Protein AF-F0S3Y9-F1 (afdb_monomer_lite)

InterPro domains:
  IPR007383 Protein of unknown function DUF445 [PF04286] (10-388)

Organism: Desulfurobacterium thermolithotrophum (strain DSM 11699 / BSA) (NCBI:txid868864)

Radius of gyration: 53.65 Å; chains: 1; bounding box: 104×42×173 Å

pLDDT: mean 81.77, std 8.92, range [51.59, 96.06]

Secondary structure (DSSP, 8-state):
-HHHHHHHHHHHHHHHHHHHHHHHHHH--SS--EETTEEPTT-S-HHHHHHHHHHHHHHHHHHHHTS-HHHHHHHHTSHHHHHHHHHHHHHHHHHHHHHHHHHHHHHHHHTTTSBGGGTS-HHHHHHHHHHHHHHHHHHHTT-BGGGG--HHHHHHHHHHHHHHHHHHHHHHHHHHTSHHHHHHHHHHHHHHHHHHHTT-TT--HHHHHHHHHHHHHHHHHHHHHHHSSHHHHHHHHHHHHHHHHHHHHSBP---SHHHHHHHHHHHHHHHHHHHHHHTSBTTTSGGGTTTHHHHHHHHHHHHHHHHHHHHHHHHHHHHHHHHHHHHHHHHHH--HHHHHHHHHHHS-HHHHHHHHHHHHHHHHHHHHHHHHHHHHHHHHHHHHHHHHH-

Sequence (390 aa):
MIELFIPPVVGAAIGYFTNYLAIKMLFRPIKTYYFFGWKVPFTPGLIPSKREKLAEAIAKIVKENLLTEEVLRKRLNEEKIKEHLKQFVEKLLDEFVENGDTYIKEILENIENEKLEKFIDFTFLEERISDLINRLFEFLNGKKFEELLTPDLKKELEKFIDEKIDEITEEILKLTKKAEFKDIIYYGVRNNLLKFKLYFPLLTEKSVDSFSEKISDMIIKFIENSTSDPQLKVKVSKIVWEKTRELLNKKINLSGERGKKLKEIANETVLEIINSFREKKISEVSQLKEEIIPQIVALLKEVVQRKKNLISEIVTERLLQIIEIELPVIMESVDVETLVKNRVNSLPIEEVELIVLKLINEELRYITLLGGVLGFIIGSLQVLFLHLTS

Foldseek 3Di:
DVVLQVQLQVLLVCQLVVLVVLVVLQQDDLAWDDDPNHTDPSPHHNCSVCLLVVLLVVLVCCLVPPPDLVNVLVVCPPPVNLVVLLVVLLVVLVVCLVCVLVVVVVVCVVQQQPFCVVPDVLVVVLVVVLVVLVVVLVVQAQDFLLVVDDPVNVVVVVVVLLVVLVVVLVVLLVLLPDPVSLVVQLVVQLVVVVVVCVVVVPQDSVNSNVVSNVVSVVVSVCSNVCSVPPVVSVVSSVVSVVVVVVRRGDRDHLPDDNVVVVSVVVSVVVVVVSVVRRGDGSNVVCVCVVPVVVVVSVVVSVCCVVCVSVVSSVVSVVVSVVCSVCVVVVSVVDSSSVVSSVVSVPDDSVVVVVVVCVVCVVVSSVSSSVSSVVSSVVSSVVSVVVVVVD

Structure (mmCIF, N/CA/C/O backbone):
data_AF-F0S3Y9-F1
#
_entry.id   AF-F0S3Y9-F1
#
loop_
_atom_site.group_PDB
_atom_site.id
_atom_site.type_symbol
_atom_site.label_atom_id
_atom_site.label_alt_id
_atom_site.label_comp_id
_atom_site.label_asym_id
_atom_site.label_entity_id
_atom_site.label_seq_id
_atom_site.pdbx_PDB_ins_code
_atom_site.Cartn_x
_atom_site.Cartn_y
_atom_site.Cartn_z
_atom_site.occupancy
_atom_site.B_iso_or_equiv
_atom_site.auth_seq_id
_atom_site.auth_comp_id
_atom_site.auth_asym_id
_atom_site.auth_atom_id
_atom_site.pdbx_PDB_model_num
ATOM 1 N N . MET A 1 1 ? 40.442 14.624 -89.071 1.00 61.72 1 MET A N 1
ATOM 2 C CA . MET A 1 1 ? 39.336 15.137 -88.222 1.00 61.72 1 MET A CA 1
ATOM 3 C C . MET A 1 1 ? 38.885 14.133 -87.167 1.00 61.72 1 MET A C 1
ATOM 5 O O . MET A 1 1 ? 38.788 14.533 -86.019 1.00 61.72 1 MET A O 1
ATOM 9 N N . ILE A 1 2 ? 38.647 12.858 -87.503 1.00 68.62 2 ILE A N 1
ATOM 10 C CA . ILE A 1 2 ? 38.176 11.847 -86.530 1.00 68.62 2 ILE A CA 1
ATOM 11 C C . ILE A 1 2 ? 39.174 11.639 -85.374 1.00 68.62 2 ILE A C 1
ATOM 13 O O . ILE A 1 2 ? 38.763 11.571 -84.221 1.00 68.62 2 ILE A O 1
ATOM 17 N N . GLU A 1 3 ? 40.478 11.651 -85.656 1.00 74.56 3 GLU A N 1
ATOM 18 C CA . GLU A 1 3 ? 41.539 11.475 -84.648 1.00 74.56 3 GLU A CA 1
ATOM 19 C C . GLU A 1 3 ? 41.551 12.551 -83.545 1.00 74.56 3 GLU A C 1
ATOM 21 O O . GLU A 1 3 ? 42.004 12.281 -82.438 1.00 74.56 3 GLU A O 1
ATOM 26 N N . LEU A 1 4 ? 40.984 13.737 -83.802 1.00 80.75 4 LEU A N 1
ATOM 27 C CA . LEU A 1 4 ? 40.931 14.846 -82.842 1.00 80.75 4 LEU A CA 1
ATOM 28 C C . LEU A 1 4 ? 39.865 14.635 -81.748 1.00 80.75 4 LEU A C 1
ATOM 30 O O . LEU A 1 4 ? 39.986 15.165 -80.649 1.00 80.75 4 LEU A O 1
ATOM 34 N N . PHE A 1 5 ? 38.819 13.856 -82.042 1.00 85.44 5 PHE A N 1
ATOM 35 C CA . PHE A 1 5 ? 37.686 13.631 -81.134 1.00 85.44 5 PHE A CA 1
ATOM 36 C C . PHE A 1 5 ? 37.803 12.340 -80.320 1.00 85.44 5 PHE A C 1
ATOM 38 O O . PHE A 1 5 ? 37.102 12.187 -79.319 1.00 85.44 5 PHE A O 1
ATOM 45 N N . ILE A 1 6 ? 38.690 11.422 -80.713 1.00 90.12 6 ILE A N 1
ATOM 46 C CA . ILE A 1 6 ? 38.868 10.142 -80.018 1.00 90.12 6 ILE A CA 1
ATOM 47 C C . ILE A 1 6 ? 39.317 10.356 -78.560 1.00 90.12 6 ILE A C 1
ATOM 49 O O . ILE A 1 6 ? 38.650 9.819 -77.673 1.00 90.12 6 ILE A O 1
ATOM 53 N N . PRO A 1 7 ? 40.364 11.151 -78.252 1.00 90.69 7 PRO A N 1
ATOM 54 C CA . PRO A 1 7 ? 40.845 11.259 -76.873 1.00 90.69 7 PRO A CA 1
ATOM 55 C C . PRO A 1 7 ? 39.845 11.904 -75.890 1.00 90.69 7 PRO A C 1
ATOM 57 O O . PRO A 1 7 ? 39.679 11.348 -74.805 1.00 90.69 7 PRO A O 1
ATOM 60 N N . PRO A 1 8 ? 39.108 12.987 -76.228 1.00 93.19 8 PRO A N 1
ATOM 61 C CA . PRO A 1 8 ? 38.039 13.521 -75.376 1.00 93.19 8 PRO A CA 1
ATOM 62 C C . PRO A 1 8 ? 36.916 12.520 -75.095 1.00 93.19 8 PRO A C 1
ATOM 64 O O . PRO A 1 8 ? 36.481 12.386 -73.954 1.00 93.19 8 PRO A O 1
ATOM 67 N N . VAL A 1 9 ? 36.443 11.792 -76.111 1.00 94.00 9 VAL A N 1
ATOM 68 C CA . VAL A 1 9 ? 35.332 10.838 -75.950 1.00 94.00 9 VAL A CA 1
ATOM 69 C C . VAL A 1 9 ? 35.762 9.629 -75.123 1.00 94.00 9 VAL A C 1
ATOM 71 O O . VAL A 1 9 ? 35.035 9.205 -74.225 1.00 94.00 9 VAL A O 1
ATOM 74 N N . VAL A 1 10 ? 36.959 9.099 -75.381 1.00 93.56 10 VAL A N 1
ATOM 75 C CA . VAL A 1 10 ? 37.533 8.001 -74.593 1.00 93.56 10 VAL A CA 1
ATOM 76 C C . VAL A 1 10 ? 37.788 8.453 -73.157 1.00 93.56 10 VAL A C 1
ATOM 78 O O . VAL A 1 10 ? 37.419 7.742 -72.225 1.00 93.56 10 VAL A O 1
ATOM 81 N N . GLY A 1 11 ? 38.330 9.658 -72.961 1.00 93.38 11 GLY A N 1
ATOM 82 C CA . GLY A 1 11 ? 38.503 10.260 -71.642 1.00 93.38 11 GLY A CA 1
ATOM 83 C C . GLY A 1 11 ? 37.178 10.385 -70.890 1.00 93.38 11 GLY A C 1
ATOM 84 O O . GLY A 1 11 ? 37.089 9.974 -69.734 1.00 93.38 11 GLY A O 1
ATOM 85 N N . ALA A 1 12 ? 36.123 10.863 -71.555 1.00 95.06 12 ALA A N 1
ATOM 86 C CA . ALA A 1 12 ? 34.785 10.965 -70.980 1.00 95.06 12 ALA A CA 1
ATOM 87 C C . ALA A 1 12 ? 34.199 9.601 -70.595 1.00 95.06 12 ALA A C 1
ATOM 89 O O . ALA A 1 12 ? 33.659 9.439 -69.501 1.00 95.06 12 ALA A O 1
ATOM 90 N N . ALA A 1 13 ? 34.337 8.600 -71.468 1.00 94.81 13 ALA A N 1
ATOM 91 C CA . ALA A 1 13 ? 33.864 7.245 -71.208 1.00 94.81 13 ALA A CA 1
ATOM 92 C C . ALA A 1 13 ? 34.603 6.603 -70.023 1.00 94.81 13 ALA A C 1
ATOM 94 O O . ALA A 1 13 ? 33.963 6.033 -69.138 1.00 94.81 13 ALA A O 1
ATOM 95 N N . ILE A 1 14 ? 35.932 6.743 -69.965 1.00 93.75 14 ILE A N 1
ATOM 96 C CA . ILE A 1 14 ? 36.754 6.247 -68.853 1.00 93.75 14 ILE A CA 1
ATOM 97 C C . ILE A 1 14 ? 36.383 6.969 -67.555 1.00 93.75 14 ILE A C 1
ATOM 99 O O . ILE A 1 14 ? 36.190 6.309 -66.535 1.00 93.75 14 ILE A O 1
ATOM 103 N N . GLY A 1 15 ? 36.242 8.297 -67.581 1.00 92.56 15 GLY A N 1
ATOM 104 C CA . GLY A 1 15 ? 35.878 9.094 -66.408 1.00 92.56 15 GLY A CA 1
ATOM 105 C C . GLY A 1 15 ? 34.500 8.730 -65.852 1.00 92.56 15 GLY A C 1
ATOM 106 O O . GLY A 1 15 ? 34.359 8.484 -64.653 1.00 92.56 15 GLY A O 1
ATOM 107 N N . TYR A 1 16 ? 33.501 8.598 -66.730 1.00 94.81 16 TYR A N 1
ATOM 108 C CA . TYR A 1 16 ? 32.156 8.154 -66.359 1.00 94.81 16 TYR A CA 1
ATOM 109 C C . TYR A 1 16 ? 32.177 6.734 -65.776 1.00 94.81 16 TYR A C 1
ATOM 111 O O . TYR A 1 16 ? 31.660 6.491 -64.685 1.00 94.81 16 TYR A O 1
ATOM 119 N N . PHE A 1 17 ? 32.816 5.788 -66.473 1.00 94.56 17 PHE A N 1
ATOM 120 C CA . PHE A 1 17 ? 32.854 4.385 -66.061 1.00 94.56 17 PHE A CA 1
ATOM 121 C C . PHE A 1 17 ? 33.604 4.181 -64.741 1.00 94.56 17 PHE A C 1
ATOM 123 O O . PHE A 1 17 ? 33.126 3.461 -63.864 1.00 94.56 17 PHE A O 1
ATOM 130 N N . THR A 1 18 ? 34.753 4.837 -64.574 1.00 91.81 18 THR A N 1
ATOM 131 C CA . THR A 1 18 ? 35.582 4.717 -63.365 1.00 91.81 18 THR A CA 1
ATOM 132 C C . THR A 1 18 ? 34.841 5.250 -62.149 1.00 91.81 18 THR A C 1
ATOM 134 O O . THR A 1 18 ? 34.831 4.601 -61.103 1.00 91.81 18 THR A O 1
ATOM 137 N N . ASN A 1 19 ? 34.151 6.386 -62.287 1.00 92.06 19 ASN A N 1
ATOM 138 C CA . ASN A 1 19 ? 33.387 6.945 -61.180 1.00 92.06 19 ASN A CA 1
ATOM 139 C C . ASN A 1 19 ? 32.144 6.104 -60.840 1.00 92.06 19 ASN A C 1
ATOM 141 O O . ASN A 1 19 ? 31.862 5.864 -59.666 1.00 92.06 19 ASN A O 1
ATOM 145 N N . TYR A 1 20 ? 31.441 5.582 -61.852 1.00 90.75 20 TYR A N 1
ATOM 146 C CA . TYR A 1 20 ? 30.340 4.634 -61.649 1.00 90.75 20 TYR A CA 1
ATOM 147 C C . TYR A 1 20 ? 30.806 3.382 -60.893 1.00 90.75 20 TYR A C 1
ATOM 149 O O . TYR A 1 20 ? 30.153 2.939 -59.943 1.00 90.75 20 TYR A O 1
ATOM 157 N N . LEU A 1 21 ? 31.956 2.825 -61.286 1.00 89.62 21 LEU A N 1
ATOM 158 C CA . LEU A 1 21 ? 32.534 1.656 -60.634 1.00 89.62 21 LEU A CA 1
ATOM 159 C C . LEU A 1 21 ? 32.927 1.967 -59.185 1.00 89.62 21 LEU A C 1
ATOM 161 O O . LEU A 1 21 ? 32.591 1.185 -58.301 1.00 89.62 21 LEU A O 1
ATOM 165 N N . ALA A 1 22 ? 33.555 3.118 -58.926 1.00 88.75 22 ALA A N 1
ATOM 166 C CA . ALA A 1 22 ? 33.930 3.548 -57.579 1.00 88.75 22 ALA A CA 1
ATOM 167 C C . ALA A 1 22 ? 32.714 3.654 -56.647 1.00 88.75 22 ALA A C 1
ATOM 169 O O . ALA A 1 22 ? 32.744 3.142 -55.528 1.00 88.75 22 ALA A O 1
ATOM 170 N N . ILE A 1 23 ? 31.613 4.237 -57.127 1.00 88.56 23 ILE A N 1
ATOM 171 C CA . ILE A 1 23 ? 30.355 4.311 -56.374 1.00 88.56 23 ILE A CA 1
ATOM 172 C C . ILE A 1 23 ? 29.806 2.909 -56.108 1.00 88.56 23 ILE A C 1
ATOM 174 O O . ILE A 1 23 ? 29.460 2.579 -54.974 1.00 88.56 23 ILE A O 1
ATOM 178 N N . LYS A 1 24 ? 29.775 2.047 -57.129 1.00 86.44 24 LYS A N 1
ATOM 179 C CA . LYS A 1 24 ? 29.327 0.657 -56.981 1.00 86.44 24 LYS A CA 1
ATOM 180 C C . LYS A 1 24 ? 30.185 -0.122 -55.976 1.00 86.44 24 LYS A C 1
ATOM 182 O O . LYS A 1 24 ? 29.647 -0.945 -55.236 1.00 86.44 24 LYS A O 1
ATOM 187 N N . MET A 1 25 ? 31.482 0.181 -55.905 1.00 88.88 25 MET A N 1
ATOM 188 C CA . MET A 1 25 ? 32.446 -0.408 -54.968 1.00 88.88 25 MET A CA 1
ATOM 189 C C . MET A 1 25 ? 32.240 0.017 -53.506 1.00 88.88 25 M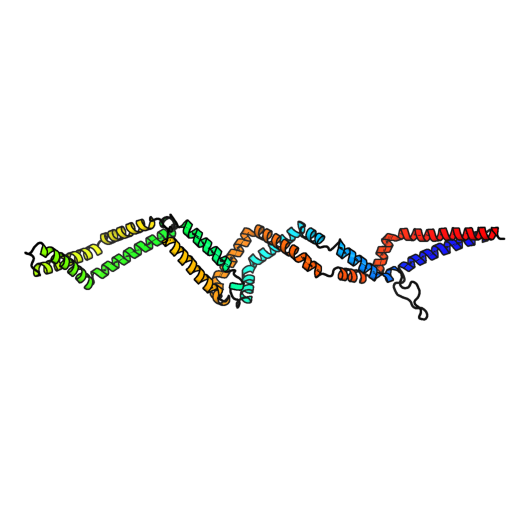ET A C 1
ATOM 191 O O . MET A 1 25 ? 32.710 -0.663 -52.593 1.00 88.88 25 MET A O 1
ATOM 195 N N . LEU A 1 26 ? 31.503 1.103 -53.242 1.00 87.62 26 LEU A N 1
ATOM 196 C CA . LEU A 1 26 ? 31.113 1.464 -51.873 1.00 87.62 26 LEU A CA 1
ATOM 197 C C . LEU A 1 26 ? 30.125 0.453 -51.279 1.00 87.62 26 LEU A C 1
ATOM 199 O O . LEU A 1 26 ? 30.187 0.172 -50.081 1.00 87.62 26 LEU A O 1
ATOM 203 N N . PHE A 1 27 ? 29.250 -0.109 -52.117 1.00 86.25 27 PHE A N 1
ATOM 204 C CA . PHE A 1 27 ? 28.158 -0.992 -51.700 1.00 86.25 27 PHE A CA 1
ATOM 205 C C . PHE A 1 27 ? 28.452 -2.472 -51.959 1.00 86.25 27 PHE A C 1
ATOM 207 O O . PHE A 1 27 ? 28.121 -3.325 -51.137 1.00 86.25 27 PHE A O 1
ATOM 214 N N . ARG A 1 28 ? 29.104 -2.797 -53.081 1.00 85.94 28 ARG A N 1
ATOM 215 C CA . ARG A 1 28 ? 29.390 -4.173 -53.511 1.00 85.94 28 ARG A CA 1
ATOM 216 C C . ARG A 1 28 ? 30.878 -4.355 -53.807 1.00 85.94 28 ARG A C 1
ATOM 218 O O . ARG A 1 28 ? 31.502 -3.432 -54.302 1.00 85.94 28 ARG A O 1
ATOM 225 N N . PRO A 1 29 ? 31.451 -5.550 -53.606 1.00 87.06 29 PRO A N 1
ATOM 226 C CA . PRO A 1 29 ? 30.792 -6.796 -53.226 1.00 87.06 29 PRO A CA 1
ATOM 227 C C . PRO A 1 29 ? 30.555 -6.943 -51.723 1.00 87.06 29 PRO A C 1
ATOM 229 O O . PRO A 1 29 ? 31.274 -6.383 -50.908 1.00 87.06 29 PRO A O 1
ATOM 232 N N . ILE A 1 30 ? 29.558 -7.747 -51.357 1.00 83.19 30 ILE A N 1
ATOM 233 C CA . ILE A 1 30 ? 29.167 -7.962 -49.956 1.00 83.19 30 ILE A CA 1
ATOM 234 C C . ILE A 1 30 ? 30.188 -8.832 -49.206 1.00 83.19 30 ILE A C 1
ATOM 236 O O . ILE A 1 30 ? 30.427 -8.632 -48.018 1.00 83.19 30 ILE A O 1
ATOM 240 N N . LYS A 1 31 ? 30.804 -9.797 -49.899 1.00 84.75 31 LYS A N 1
ATOM 241 C CA . LYS A 1 31 ? 31.783 -10.734 -49.334 1.00 84.75 31 LYS A CA 1
ATOM 242 C C . LYS A 1 31 ? 33.202 -10.366 -49.759 1.00 84.75 31 LYS A C 1
ATOM 244 O O . LYS A 1 31 ? 33.417 -9.806 -50.834 1.00 84.75 31 LYS A O 1
ATOM 249 N N . THR A 1 32 ? 34.167 -10.718 -48.916 1.00 86.56 32 THR A N 1
ATOM 250 C CA . THR A 1 32 ? 35.590 -10.673 -49.264 1.00 86.56 32 THR A CA 1
ATOM 251 C C . THR A 1 32 ? 35.889 -11.703 -50.347 1.00 86.56 32 THR A C 1
ATOM 253 O O . THR A 1 32 ? 35.512 -12.866 -50.200 1.00 86.56 32 THR A O 1
ATOM 256 N N . TYR A 1 33 ? 36.607 -11.299 -51.392 1.00 88.50 33 TYR A N 1
ATOM 257 C CA . TYR A 1 33 ? 37.128 -12.218 -52.399 1.00 88.50 33 TYR A CA 1
ATOM 258 C C . TYR A 1 33 ? 38.644 -12.354 -52.270 1.00 88.50 33 TYR A C 1
ATOM 260 O O . TYR A 1 33 ? 39.348 -11.400 -51.930 1.00 88.50 33 TYR A O 1
ATOM 268 N N . TYR A 1 34 ? 39.143 -13.552 -52.567 1.00 90.56 34 TYR A N 1
ATOM 269 C CA . TYR A 1 34 ? 40.566 -13.870 -52.591 1.00 90.56 34 TYR A CA 1
ATOM 270 C C . TYR A 1 34 ? 40.949 -14.334 -53.991 1.00 90.56 34 TYR A C 1
ATOM 272 O O . TYR A 1 34 ? 40.264 -15.170 -54.580 1.00 90.56 34 TYR A O 1
ATOM 280 N N . PHE A 1 35 ? 42.049 -13.803 -54.511 1.00 90.25 35 PHE A N 1
ATOM 281 C CA . PHE A 1 35 ? 42.632 -14.203 -55.782 1.00 90.25 35 PHE A CA 1
ATOM 282 C C . PHE A 1 35 ? 44.092 -14.586 -55.554 1.00 90.25 35 PHE A C 1
ATOM 284 O O . PHE A 1 35 ? 44.873 -13.780 -55.056 1.00 90.25 35 PHE A O 1
ATOM 291 N N . PHE A 1 36 ? 44.449 -15.834 -55.870 1.00 86.88 36 PHE A N 1
ATOM 292 C CA . PHE A 1 36 ? 45.805 -16.373 -55.689 1.00 86.88 36 PHE A CA 1
ATOM 293 C C . PHE A 1 36 ? 46.374 -16.185 -54.262 1.00 86.88 36 PHE A C 1
ATOM 295 O O . PHE A 1 36 ? 47.541 -15.865 -54.065 1.00 86.88 36 PHE A O 1
ATOM 302 N N . GLY A 1 37 ? 45.517 -16.336 -53.244 1.00 86.31 37 GLY A N 1
ATOM 303 C CA . GLY A 1 37 ? 45.864 -16.128 -51.831 1.00 86.31 37 GLY A CA 1
ATOM 304 C C . GLY A 1 37 ? 45.873 -14.663 -51.376 1.00 86.31 37 GLY A C 1
ATOM 305 O O . GLY A 1 37 ? 45.966 -14.403 -50.179 1.00 86.31 37 GLY A O 1
ATOM 306 N N . TRP A 1 38 ? 45.733 -13.696 -52.288 1.00 87.81 38 TRP A N 1
ATOM 307 C CA . TRP A 1 38 ? 45.696 -12.271 -51.959 1.00 87.81 38 TRP A CA 1
ATOM 308 C C . TRP A 1 38 ? 44.257 -11.771 -51.875 1.00 87.81 38 TRP A C 1
ATOM 310 O O . TRP A 1 38 ? 43.406 -12.109 -52.698 1.00 87.81 38 TRP A O 1
ATOM 320 N N . LYS A 1 39 ? 43.967 -10.950 -50.864 1.00 88.12 39 LYS A N 1
ATOM 321 C CA . LYS A 1 39 ? 42.660 -10.304 -50.725 1.00 88.12 39 LYS A CA 1
ATOM 322 C C . LYS A 1 39 ? 42.483 -9.283 -51.846 1.00 88.12 39 LYS A C 1
ATOM 324 O O . LYS A 1 39 ? 43.308 -8.383 -51.991 1.00 88.12 39 LYS A O 1
ATOM 329 N N . VAL A 1 40 ? 41.393 -9.396 -52.604 1.00 89.50 40 VAL A N 1
ATOM 330 C CA . VAL A 1 40 ? 41.078 -8.427 -53.660 1.00 89.50 40 VAL A CA 1
ATOM 331 C C . VAL A 1 40 ? 40.803 -7.067 -53.000 1.00 89.50 40 VAL A C 1
ATOM 333 O O . VAL A 1 40 ? 39.972 -7.001 -52.080 1.00 89.50 40 VAL A O 1
ATOM 336 N N . PRO A 1 41 ? 41.488 -5.983 -53.417 1.00 84.94 41 PRO A N 1
ATOM 337 C CA . PRO A 1 41 ? 41.291 -4.662 -52.831 1.00 84.94 41 PRO A CA 1
ATOM 338 C C . PRO A 1 41 ? 39.836 -4.221 -53.005 1.00 84.94 41 PRO A C 1
ATOM 340 O O . PRO A 1 41 ? 39.190 -4.557 -53.994 1.00 84.94 41 PRO A O 1
ATOM 343 N N . PHE A 1 42 ? 39.312 -3.486 -52.021 1.00 82.94 42 PHE A N 1
ATOM 344 C CA . PHE A 1 42 ? 37.913 -3.037 -51.992 1.00 82.94 42 PHE A CA 1
ATOM 345 C C . PHE A 1 42 ? 36.869 -4.176 -51.988 1.00 82.94 42 PHE A C 1
ATOM 347 O O . PHE A 1 42 ? 35.731 -3.984 -52.413 1.00 82.94 42 PHE A O 1
ATOM 354 N N . THR A 1 43 ? 37.239 -5.362 -51.484 1.00 90.00 43 THR A N 1
ATOM 355 C CA . THR A 1 43 ? 36.297 -6.449 -51.172 1.00 90.00 43 THR A CA 1
ATOM 356 C C . THR A 1 43 ? 36.388 -6.815 -49.677 1.00 90.00 43 THR A C 1
ATOM 358 O O . THR A 1 43 ? 37.475 -7.141 -49.193 1.00 90.00 43 THR A O 1
ATOM 361 N N . PRO A 1 44 ? 35.295 -6.740 -48.894 1.00 87.62 44 PRO A N 1
ATOM 362 C CA . PRO A 1 44 ? 33.973 -6.267 -49.288 1.00 87.62 44 PRO A CA 1
ATOM 363 C C . PRO A 1 44 ? 33.973 -4.747 -49.532 1.00 87.62 44 PRO A C 1
ATOM 365 O O . PRO A 1 44 ? 34.946 -4.062 -49.207 1.00 87.62 44 PRO A O 1
ATOM 368 N N . GLY A 1 45 ? 32.884 -4.233 -50.104 1.00 88.56 45 GLY A N 1
ATOM 369 C CA . GLY A 1 45 ? 32.692 -2.801 -50.320 1.00 88.56 45 GLY A CA 1
ATOM 370 C C . GLY A 1 45 ? 32.807 -1.988 -49.025 1.00 88.56 45 GLY A C 1
ATOM 371 O O . GLY A 1 45 ? 32.718 -2.522 -47.911 1.00 88.56 45 GLY A O 1
ATOM 372 N N . LEU A 1 46 ? 33.015 -0.676 -49.159 1.00 87.25 46 LEU A N 1
ATOM 373 C CA . LEU A 1 46 ? 33.344 0.197 -48.028 1.00 87.25 46 LEU A CA 1
ATOM 374 C C . LEU A 1 46 ? 32.271 0.183 -46.925 1.00 87.25 46 LEU A C 1
ATOM 376 O O . LEU A 1 46 ? 32.618 0.021 -45.754 1.00 87.25 46 LEU A O 1
ATOM 380 N N . ILE A 1 47 ? 30.990 0.297 -47.278 1.00 85.25 47 ILE A N 1
ATOM 381 C CA . ILE A 1 47 ? 29.878 0.344 -46.314 1.00 85.25 47 ILE A CA 1
ATOM 382 C C . ILE A 1 47 ? 29.718 -0.995 -45.572 1.00 85.25 47 ILE A C 1
ATOM 384 O O . ILE A 1 47 ? 29.767 -0.977 -44.338 1.00 85.25 47 ILE A O 1
ATOM 388 N N . PRO A 1 48 ? 29.637 -2.161 -46.253 1.00 84.62 48 PRO A N 1
ATOM 389 C CA . PRO A 1 48 ? 29.656 -3.464 -45.583 1.00 84.62 48 PRO A CA 1
ATOM 390 C C . PRO A 1 48 ? 30.832 -3.632 -44.609 1.00 84.62 48 PRO A C 1
ATOM 392 O O . PRO A 1 48 ? 30.656 -4.150 -43.508 1.00 84.62 48 PRO A O 1
ATOM 395 N N . SER A 1 49 ? 32.024 -3.143 -44.975 1.00 86.50 49 SER A N 1
ATOM 396 C CA . SER A 1 49 ? 33.233 -3.262 -44.146 1.00 86.50 49 SER A CA 1
ATOM 397 C C . SER A 1 49 ? 33.222 -2.403 -42.873 1.00 86.50 49 SER A C 1
ATOM 399 O O . SER A 1 49 ? 33.960 -2.693 -41.931 1.00 86.50 49 SER A O 1
ATOM 401 N N . LYS A 1 50 ? 32.419 -1.329 -42.835 1.00 87.69 50 LYS A N 1
ATOM 402 C CA . LYS A 1 50 ? 32.319 -0.386 -41.702 1.00 87.69 50 LYS A CA 1
ATOM 403 C C . LYS A 1 50 ? 31.030 -0.537 -40.900 1.00 87.69 50 LYS A C 1
ATOM 405 O O . LYS A 1 50 ? 30.785 0.251 -39.990 1.00 87.69 50 LYS A O 1
ATOM 410 N N . ARG A 1 51 ? 30.236 -1.561 -41.204 1.00 83.50 51 ARG A N 1
ATOM 411 C CA . ARG A 1 51 ? 28.934 -1.817 -40.593 1.00 83.50 51 ARG A CA 1
ATOM 412 C C . ARG A 1 51 ? 28.960 -1.816 -39.065 1.00 83.50 51 ARG A C 1
ATOM 414 O O . ARG A 1 51 ? 28.111 -1.181 -38.455 1.00 83.50 51 ARG A O 1
ATOM 421 N N . GLU A 1 52 ? 29.948 -2.464 -38.456 1.00 87.38 52 GLU A N 1
ATOM 422 C CA . GLU A 1 52 ? 30.040 -2.527 -36.994 1.00 87.38 52 GLU A CA 1
ATOM 423 C C . GLU A 1 52 ? 30.229 -1.140 -36.363 1.00 87.38 52 GLU A C 1
ATOM 425 O O . GLU A 1 52 ? 29.572 -0.819 -35.378 1.00 87.38 52 GLU A O 1
ATOM 430 N N . LYS A 1 53 ? 31.057 -0.286 -36.978 1.00 88.00 53 LYS A N 1
ATOM 431 C CA . LYS A 1 53 ? 31.277 1.089 -36.508 1.00 88.00 53 LYS A CA 1
ATOM 432 C C . LYS A 1 53 ? 30.028 1.954 -36.657 1.00 88.00 53 LYS A C 1
ATOM 434 O O . LYS A 1 53 ? 29.768 2.807 -35.817 1.00 88.00 53 LYS A O 1
ATOM 439 N N . LEU A 1 54 ? 29.257 1.740 -37.726 1.00 86.75 54 LEU A N 1
ATOM 440 C CA . LEU A 1 54 ? 27.966 2.405 -37.911 1.00 86.75 54 LEU A CA 1
ATOM 441 C C . LEU A 1 54 ? 26.961 1.951 -36.848 1.00 86.75 54 LEU A C 1
ATOM 443 O O . LEU A 1 54 ? 26.275 2.787 -36.271 1.00 86.75 54 LEU A O 1
ATOM 447 N N . ALA A 1 55 ? 26.907 0.649 -36.559 1.00 88.81 55 ALA A N 1
ATOM 448 C CA . ALA A 1 55 ? 26.046 0.097 -35.520 1.00 88.81 55 ALA A CA 1
ATOM 449 C C . ALA A 1 55 ? 26.374 0.677 -34.136 1.00 88.81 55 ALA A C 1
ATOM 451 O O . ALA A 1 55 ? 25.462 1.071 -33.418 1.00 88.81 55 ALA A O 1
ATOM 452 N N . GLU A 1 56 ? 27.660 0.788 -33.797 1.00 92.31 56 GLU A N 1
ATOM 453 C CA . GLU A 1 56 ? 28.141 1.404 -32.555 1.00 92.31 56 GLU A CA 1
ATOM 454 C C . GLU A 1 56 ? 27.775 2.894 -32.467 1.00 92.31 56 GLU A C 1
ATOM 456 O O . GLU A 1 56 ? 27.209 3.338 -31.471 1.00 92.31 56 GLU A O 1
ATOM 461 N N . ALA A 1 57 ? 28.007 3.662 -33.537 1.00 90.00 57 ALA A N 1
ATOM 462 C CA . ALA A 1 57 ? 27.657 5.082 -33.571 1.00 90.00 57 ALA A CA 1
ATOM 463 C C . ALA A 1 57 ? 26.143 5.318 -33.424 1.00 90.00 57 ALA A C 1
ATOM 465 O O . ALA A 1 57 ? 25.724 6.194 -32.670 1.00 90.00 57 ALA A O 1
ATOM 466 N N . ILE A 1 58 ? 25.315 4.522 -34.110 1.00 89.44 58 ILE A N 1
ATOM 467 C CA . ILE A 1 58 ? 23.851 4.603 -34.005 1.00 89.44 58 ILE A CA 1
ATOM 468 C C . ILE A 1 58 ? 23.399 4.221 -32.593 1.00 89.44 58 ILE A C 1
ATOM 470 O O . ILE A 1 58 ? 22.593 4.936 -32.002 1.00 89.44 58 ILE A O 1
ATOM 474 N N . ALA A 1 59 ? 23.927 3.128 -32.039 1.00 90.56 59 ALA A N 1
ATOM 475 C CA . ALA A 1 59 ? 23.596 2.669 -30.694 1.00 90.56 59 ALA A CA 1
ATOM 476 C C . ALA A 1 59 ? 23.885 3.736 -29.631 1.00 90.56 59 ALA A C 1
ATOM 478 O O . ALA A 1 59 ? 23.021 4.027 -28.801 1.00 90.56 59 ALA A O 1
ATOM 479 N N . LYS A 1 60 ? 25.053 4.380 -29.721 1.00 91.12 60 LYS A N 1
ATOM 480 C CA . LYS A 1 60 ? 25.436 5.477 -28.833 1.00 91.12 60 LYS A CA 1
ATOM 481 C C . LYS A 1 60 ? 24.476 6.664 -28.934 1.00 91.12 60 LYS A C 1
ATOM 483 O O . LYS A 1 60 ? 23.976 7.131 -27.916 1.00 91.12 60 LYS A O 1
ATOM 488 N N . ILE A 1 61 ? 24.146 7.102 -30.153 1.00 91.31 61 ILE A N 1
ATOM 489 C CA . ILE A 1 61 ? 23.206 8.215 -30.370 1.00 91.31 61 ILE A CA 1
ATOM 490 C C . ILE A 1 61 ? 21.820 7.893 -29.798 1.00 91.31 61 ILE A C 1
ATOM 492 O O . ILE A 1 61 ? 21.214 8.754 -29.161 1.00 91.31 61 ILE A O 1
ATOM 496 N N . VAL A 1 62 ? 21.317 6.672 -30.010 1.00 90.12 62 VAL A N 1
ATOM 497 C CA . VAL A 1 62 ? 20.003 6.237 -29.506 1.00 90.12 62 VAL A CA 1
ATOM 498 C C . VAL A 1 62 ? 19.976 6.242 -27.976 1.00 90.12 62 VAL A C 1
ATOM 500 O O . VAL A 1 62 ? 19.023 6.759 -27.392 1.00 90.12 62 VAL A O 1
ATOM 503 N N . LYS A 1 63 ? 21.022 5.721 -27.328 1.00 87.31 63 LYS A N 1
ATOM 504 C CA . LYS A 1 63 ? 21.152 5.716 -25.865 1.00 87.31 63 LYS A CA 1
ATOM 505 C C . LYS A 1 63 ? 21.241 7.129 -25.288 1.00 87.31 63 LYS A C 1
ATOM 507 O O . LYS A 1 63 ? 20.528 7.443 -24.346 1.00 87.31 63 LYS A O 1
ATOM 512 N N . GLU A 1 64 ? 22.076 7.987 -25.871 1.00 88.06 64 GLU A N 1
ATOM 513 C CA . GLU A 1 64 ? 22.330 9.332 -25.337 1.00 88.06 64 GLU A CA 1
ATOM 514 C C . GLU A 1 64 ? 21.197 10.331 -25.617 1.00 88.06 64 GLU A C 1
ATOM 516 O O . GLU A 1 64 ? 21.062 11.295 -24.872 1.00 88.06 64 GLU A O 1
ATOM 521 N N . ASN A 1 65 ? 20.386 10.132 -26.668 1.00 86.00 65 ASN A N 1
ATOM 522 C CA . ASN A 1 65 ? 19.422 11.152 -27.113 1.00 86.00 65 ASN A CA 1
ATOM 523 C C . ASN A 1 65 ? 17.960 10.690 -27.207 1.00 86.00 65 ASN A C 1
ATOM 525 O O . ASN A 1 65 ? 17.070 11.537 -27.194 1.00 86.00 65 ASN A O 1
ATOM 529 N N . LEU A 1 66 ? 17.678 9.388 -27.354 1.00 85.38 66 LEU A N 1
ATOM 530 C CA . LEU A 1 66 ? 16.305 8.895 -27.572 1.00 85.38 66 LEU A CA 1
ATOM 531 C C . LEU A 1 66 ? 15.752 8.112 -26.385 1.00 85.38 66 LEU A C 1
ATOM 533 O O . LEU A 1 66 ? 14.575 8.251 -26.060 1.00 85.38 66 LEU A O 1
ATOM 537 N N . LEU A 1 67 ? 16.583 7.290 -25.750 1.00 86.62 67 LEU A N 1
ATOM 538 C CA . LEU A 1 67 ? 16.216 6.489 -24.585 1.00 86.62 67 LEU A CA 1
ATOM 539 C C . LEU A 1 67 ? 16.910 7.038 -23.340 1.00 86.62 67 LEU A C 1
ATOM 541 O O . LEU A 1 67 ? 17.659 6.336 -22.674 1.00 86.62 67 LEU A O 1
ATOM 545 N N . THR A 1 68 ? 16.664 8.314 -23.048 1.00 88.31 68 THR A N 1
ATOM 546 C CA . THR A 1 68 ? 17.112 8.949 -21.807 1.00 88.31 68 THR A CA 1
ATOM 547 C C . THR A 1 68 ? 16.022 8.882 -20.745 1.00 88.31 68 THR A C 1
ATOM 549 O O . THR A 1 68 ? 14.827 8.799 -21.046 1.00 88.31 68 THR A O 1
ATOM 552 N N . GLU A 1 69 ? 16.439 8.962 -19.485 1.00 89.12 69 GLU A N 1
ATOM 553 C CA . GLU A 1 69 ? 15.535 9.030 -18.339 1.00 89.12 69 GLU A CA 1
ATOM 554 C C . GLU A 1 69 ? 14.517 10.171 -18.489 1.00 89.12 69 GLU A C 1
ATOM 556 O O . GLU A 1 69 ? 13.322 9.963 -18.304 1.00 89.12 69 GLU A O 1
ATOM 561 N N . GLU A 1 70 ? 14.962 11.357 -18.911 1.00 89.56 70 GLU A N 1
ATOM 562 C CA . GLU A 1 70 ? 14.104 12.531 -19.108 1.00 89.56 70 GLU A CA 1
ATOM 563 C C . GLU A 1 70 ? 12.998 12.287 -20.143 1.00 89.56 70 GLU A C 1
ATOM 565 O O . GLU A 1 70 ? 11.830 12.620 -19.910 1.00 89.56 70 GLU A O 1
ATOM 570 N N . VAL A 1 71 ? 13.347 11.676 -21.283 1.00 90.56 71 VAL A N 1
ATOM 571 C CA . VAL A 1 71 ? 12.381 11.358 -22.342 1.00 90.56 71 VAL A CA 1
ATOM 572 C C . VAL A 1 71 ? 11.347 10.359 -21.827 1.00 90.56 71 VAL A C 1
ATOM 574 O O . VAL A 1 71 ? 10.150 10.550 -22.052 1.00 90.56 71 VAL A O 1
ATOM 577 N N . LEU A 1 72 ? 11.777 9.329 -21.096 1.00 90.75 72 LEU A N 1
ATOM 578 C CA . LEU A 1 72 ? 10.879 8.319 -20.535 1.00 90.75 72 LEU A CA 1
ATOM 579 C C . LEU A 1 72 ? 9.990 8.876 -19.417 1.00 90.75 72 LEU A C 1
ATOM 581 O O . LEU A 1 72 ? 8.787 8.628 -19.444 1.00 90.75 72 LEU A O 1
ATOM 585 N N . ARG A 1 73 ? 10.521 9.699 -18.503 1.00 91.19 73 ARG A N 1
ATOM 586 C CA . ARG A 1 73 ? 9.725 10.408 -17.480 1.00 91.19 73 ARG A CA 1
ATOM 587 C C . ARG A 1 73 ? 8.631 11.259 -18.113 1.00 91.19 73 ARG A C 1
ATOM 589 O O . ARG A 1 73 ? 7.482 11.235 -17.671 1.00 91.19 73 ARG A O 1
ATOM 596 N N . LYS A 1 74 ? 8.970 11.989 -19.180 1.00 92.00 74 LYS A N 1
ATOM 597 C CA . LYS A 1 74 ? 7.998 12.800 -19.920 1.00 92.00 74 LYS A CA 1
ATOM 598 C C . LYS A 1 74 ? 6.913 11.932 -20.555 1.00 92.00 74 LYS A C 1
ATOM 600 O O . LYS A 1 74 ? 5.743 12.289 -20.468 1.00 92.00 74 LYS A O 1
ATOM 605 N N . ARG A 1 75 ? 7.288 10.797 -21.159 1.00 91.12 75 ARG A N 1
ATOM 606 C CA . ARG A 1 75 ? 6.336 9.838 -21.745 1.00 91.12 75 ARG A CA 1
ATOM 607 C C . ARG A 1 75 ? 5.409 9.229 -20.697 1.00 91.12 75 ARG A C 1
ATOM 609 O O . ARG A 1 75 ? 4.205 9.231 -20.914 1.00 91.12 75 ARG A O 1
ATOM 616 N N . LEU A 1 76 ? 5.942 8.767 -19.565 1.00 91.00 76 LEU A N 1
ATOM 617 C CA . LEU A 1 76 ? 5.163 8.199 -18.452 1.00 91.00 76 LEU A CA 1
ATOM 618 C C . LEU A 1 76 ? 4.109 9.172 -17.911 1.00 91.00 76 LEU A C 1
ATOM 620 O O . LEU A 1 76 ? 3.037 8.751 -17.484 1.00 91.00 76 LEU A O 1
ATOM 624 N N . ASN A 1 77 ? 4.392 10.473 -17.989 1.00 89.75 77 ASN A N 1
ATOM 625 C CA . ASN A 1 77 ? 3.478 11.525 -17.566 1.00 89.75 77 ASN A CA 1
ATOM 626 C C . ASN A 1 77 ? 2.438 11.951 -18.612 1.00 89.75 77 ASN A C 1
ATOM 628 O O . ASN A 1 77 ? 1.602 12.803 -18.301 1.00 89.75 77 ASN A O 1
ATOM 632 N N . GLU A 1 78 ? 2.454 11.384 -19.820 1.00 95.12 78 GLU A N 1
ATOM 633 C CA . GLU A 1 78 ? 1.428 11.657 -20.829 1.00 95.12 78 GLU A CA 1
ATOM 634 C C . GLU A 1 78 ? 0.053 11.178 -20.338 1.00 95.12 78 GLU A C 1
ATOM 636 O O . GLU A 1 78 ? -0.081 10.069 -19.817 1.00 95.12 78 GLU A O 1
ATOM 641 N N . GLU A 1 79 ? -0.988 11.993 -20.551 1.00 93.56 79 GLU A N 1
ATOM 642 C CA . GLU A 1 79 ? -2.365 11.705 -20.105 1.00 93.56 79 GLU A CA 1
ATOM 643 C C . GLU A 1 79 ? -2.836 10.316 -20.542 1.00 93.56 79 GLU A C 1
ATOM 645 O O . GLU A 1 79 ? -3.416 9.577 -19.753 1.00 93.56 79 GLU A O 1
ATOM 650 N N . LYS A 1 80 ? -2.477 9.911 -21.763 1.00 94.38 80 LYS A N 1
ATOM 651 C CA . LYS A 1 80 ? -2.796 8.590 -22.308 1.00 94.38 80 LYS A CA 1
ATOM 652 C C . LYS A 1 80 ? -2.221 7.435 -21.476 1.00 94.38 80 LYS A C 1
ATOM 654 O O . LYS A 1 80 ? -2.890 6.419 -21.306 1.00 94.38 80 LYS A O 1
ATOM 659 N N . ILE A 1 81 ? -0.987 7.558 -20.974 1.00 93.25 81 ILE A N 1
ATOM 660 C CA . ILE A 1 81 ? -0.379 6.521 -20.122 1.00 93.25 81 ILE A CA 1
ATOM 661 C C . ILE A 1 81 ? -1.069 6.501 -18.762 1.00 93.25 81 ILE A C 1
ATOM 663 O O . ILE A 1 81 ? -1.396 5.422 -18.271 1.00 93.25 81 ILE A O 1
ATOM 667 N N . LYS A 1 82 ? -1.360 7.677 -18.194 1.00 92.62 82 LYS A N 1
ATOM 668 C CA . LYS A 1 82 ? -2.105 7.788 -16.933 1.00 92.62 82 LYS A CA 1
ATOM 669 C C . LYS A 1 82 ? -3.492 7.154 -17.037 1.00 92.62 82 LYS A C 1
ATOM 671 O O . LYS A 1 82 ? -3.866 6.384 -16.160 1.00 92.62 82 LYS A O 1
ATOM 676 N N . GLU A 1 83 ? -4.221 7.400 -18.125 1.00 94.06 83 GLU A N 1
ATOM 677 C CA . GLU A 1 83 ? -5.520 6.769 -18.390 1.00 94.06 83 GLU A CA 1
ATOM 678 C C . GLU A 1 83 ? -5.413 5.252 -18.535 1.00 94.06 83 GLU A C 1
ATOM 680 O O . GLU A 1 83 ? -6.198 4.528 -17.929 1.00 94.06 83 GLU A O 1
ATOM 685 N N . HIS A 1 84 ? -4.438 4.749 -19.296 1.00 94.81 84 HIS A N 1
ATOM 686 C CA . HIS A 1 84 ? -4.243 3.305 -19.443 1.00 94.81 84 HIS A CA 1
ATOM 687 C C . HIS A 1 84 ? -3.869 2.633 -18.114 1.00 94.81 84 HIS A C 1
ATOM 689 O O . HIS A 1 84 ? -4.374 1.552 -17.813 1.00 94.81 84 HIS A O 1
ATOM 695 N N . LEU A 1 85 ? -3.011 3.263 -17.306 1.00 94.69 85 LEU A N 1
ATOM 696 C CA . LEU A 1 85 ? -2.677 2.773 -15.968 1.00 94.69 85 LEU A CA 1
ATOM 697 C C . LEU A 1 85 ? -3.895 2.797 -15.051 1.00 94.69 85 LEU A C 1
ATOM 699 O O . LEU A 1 85 ? -4.137 1.819 -14.351 1.00 94.69 85 LEU A O 1
ATOM 703 N N . LYS A 1 86 ? -4.705 3.855 -15.111 1.00 94.62 86 LYS A N 1
ATOM 704 C CA . LYS A 1 86 ? -5.961 3.931 -14.368 1.00 94.62 86 LYS A CA 1
ATOM 705 C C . LYS A 1 86 ? -6.921 2.815 -14.762 1.00 94.62 86 LYS A C 1
ATOM 707 O O . LYS A 1 86 ? -7.426 2.135 -13.880 1.00 94.62 86 LYS A O 1
ATOM 712 N N . GLN A 1 87 ? -7.119 2.565 -16.055 1.00 95.69 87 GLN A N 1
ATOM 713 C CA . GLN A 1 87 ? -7.952 1.457 -16.540 1.00 95.69 87 GLN A CA 1
ATOM 714 C C . GLN A 1 87 ? -7.418 0.095 -16.087 1.00 95.69 87 GLN A C 1
ATOM 716 O O . GLN A 1 87 ? -8.187 -0.785 -15.703 1.00 95.69 87 GLN A O 1
ATOM 721 N N . PHE A 1 88 ? -6.096 -0.083 -16.109 1.00 95.69 88 PHE A N 1
ATOM 722 C CA . PHE A 1 88 ? -5.458 -1.288 -15.592 1.00 95.69 88 PHE A CA 1
ATOM 723 C C . PHE A 1 88 ? -5.726 -1.464 -14.090 1.00 95.69 88 PHE A C 1
ATOM 725 O O . PHE A 1 88 ? -6.158 -2.535 -13.673 1.00 95.69 88 PHE A O 1
ATOM 732 N N . VAL A 1 89 ? -5.554 -0.408 -13.291 1.00 95.00 89 VAL A N 1
ATOM 733 C CA . VAL A 1 89 ? -5.859 -0.412 -11.853 1.00 95.00 89 VAL A CA 1
ATOM 734 C C . VAL A 1 89 ? -7.343 -0.675 -11.604 1.00 95.00 89 VAL A C 1
ATOM 736 O O . VAL A 1 89 ? -7.675 -1.496 -10.760 1.00 95.00 89 VAL A O 1
ATOM 739 N N . GLU A 1 90 ? -8.246 -0.032 -12.341 1.00 94.69 90 GLU A N 1
ATOM 740 C CA . GLU A 1 90 ? -9.690 -0.263 -12.234 1.00 94.69 90 GLU A CA 1
ATOM 741 C C . GLU A 1 90 ? -10.052 -1.725 -12.503 1.00 94.69 90 GLU A C 1
ATOM 743 O O . GLU A 1 90 ? -10.866 -2.281 -11.768 1.00 94.69 90 GLU A O 1
ATOM 748 N N . LYS A 1 91 ? -9.409 -2.356 -13.494 1.00 94.81 91 LYS A N 1
ATOM 749 C CA . LYS A 1 91 ? -9.582 -3.781 -13.786 1.00 94.81 91 LYS A CA 1
ATOM 750 C C . LYS A 1 91 ? -9.076 -4.666 -12.644 1.00 94.81 91 LYS A C 1
ATOM 752 O O . LYS A 1 91 ? -9.757 -5.620 -12.285 1.00 94.81 91 LYS A O 1
ATOM 757 N N . LEU A 1 92 ? -7.923 -4.344 -12.054 1.00 91.19 92 LEU A N 1
ATOM 758 C CA . LEU A 1 92 ? -7.414 -5.060 -10.878 1.00 91.19 92 LEU A CA 1
ATOM 759 C C . LEU A 1 92 ? -8.341 -4.905 -9.665 1.00 91.19 92 LEU A C 1
ATOM 761 O O . LEU A 1 92 ? -8.529 -5.851 -8.905 1.00 91.19 92 LEU A O 1
ATOM 765 N N . LEU A 1 93 ? -8.937 -3.724 -9.481 1.00 90.56 93 LEU A N 1
ATOM 766 C CA . LEU A 1 93 ? -9.919 -3.491 -8.422 1.00 90.56 93 LEU A CA 1
ATOM 767 C C . LEU A 1 93 ? -11.201 -4.298 -8.657 1.00 90.56 93 LEU A C 1
ATOM 769 O O . LEU A 1 93 ? -11.742 -4.837 -7.697 1.00 90.56 93 LEU A O 1
ATOM 773 N N . ASP A 1 94 ? -11.667 -4.417 -9.904 1.00 92.44 94 ASP A N 1
ATOM 774 C CA . ASP A 1 94 ? -12.810 -5.276 -10.246 1.00 92.44 94 ASP A CA 1
ATOM 775 C C . ASP A 1 94 ? -12.504 -6.750 -9.963 1.00 92.44 94 ASP A C 1
ATOM 777 O O . ASP A 1 94 ? -13.286 -7.434 -9.305 1.00 92.44 94 ASP A O 1
ATOM 781 N N . GLU A 1 95 ? -11.324 -7.217 -10.372 1.00 90.44 95 GLU A N 1
ATOM 782 C CA . GLU A 1 95 ? -10.863 -8.581 -10.109 1.00 90.44 95 GLU A CA 1
ATOM 783 C C . GLU A 1 95 ? -10.727 -8.858 -8.601 1.00 90.44 95 GLU A C 1
ATOM 785 O O . GLU A 1 95 ? -11.088 -9.937 -8.130 1.00 90.44 95 GLU A O 1
ATOM 790 N N . PHE A 1 96 ? -10.295 -7.870 -7.809 1.00 86.88 96 PHE A N 1
ATOM 791 C CA . PHE A 1 96 ? -10.297 -7.953 -6.347 1.00 86.88 96 PHE A CA 1
ATOM 792 C C . PHE A 1 96 ? -11.716 -7.989 -5.757 1.00 86.88 96 PHE A C 1
ATOM 794 O O . PHE A 1 96 ? -11.965 -8.705 -4.787 1.00 86.88 96 PHE A O 1
ATOM 801 N N . VAL A 1 97 ? -12.678 -7.255 -6.319 1.00 87.81 97 VAL A N 1
ATOM 802 C CA . VAL A 1 97 ? -14.076 -7.318 -5.858 1.00 87.81 97 VAL A CA 1
ATOM 803 C C . VAL A 1 97 ? -14.677 -8.701 -6.120 1.00 87.81 97 VAL A C 1
ATOM 805 O O . VAL A 1 97 ? -15.371 -9.240 -5.254 1.00 87.81 97 VAL A O 1
ATOM 808 N N . GLU A 1 98 ? -14.365 -9.311 -7.261 1.00 88.81 98 GLU A N 1
ATOM 809 C CA . GLU A 1 98 ? -14.835 -10.655 -7.609 1.00 88.81 98 GLU A CA 1
ATOM 810 C C . GLU A 1 98 ? -14.122 -11.737 -6.783 1.00 88.81 98 GLU A C 1
ATOM 812 O O . GLU A 1 98 ? -14.767 -12.495 -6.056 1.00 88.81 98 GLU A O 1
ATOM 817 N N . ASN A 1 99 ? -12.787 -11.752 -6.800 1.00 87.44 99 ASN A N 1
ATOM 818 C CA . ASN A 1 99 ? -11.968 -12.868 -6.312 1.00 87.44 99 ASN A CA 1
ATOM 819 C C . ASN A 1 99 ? -11.139 -12.550 -5.056 1.00 87.44 99 ASN A C 1
ATOM 821 O O . ASN A 1 99 ? -10.319 -13.367 -4.639 1.00 87.44 99 ASN A O 1
ATOM 825 N N . GLY A 1 100 ? -11.362 -11.396 -4.419 1.00 77.50 100 GLY A N 1
ATOM 826 C CA . GLY A 1 100 ? -10.608 -10.913 -3.252 1.00 77.50 100 GLY A CA 1
ATOM 827 C C . GLY A 1 100 ? -10.481 -11.920 -2.115 1.00 77.50 100 GLY A C 1
ATOM 828 O O . GLY A 1 100 ? -9.420 -12.018 -1.508 1.00 77.50 100 GLY A O 1
ATOM 829 N N . ASP A 1 101 ? -11.525 -12.717 -1.877 1.00 78.31 101 ASP A N 1
ATOM 830 C CA . ASP A 1 101 ? -11.521 -13.761 -0.847 1.00 78.31 101 ASP A CA 1
ATOM 831 C C . ASP A 1 101 ? -10.433 -14.810 -1.110 1.00 78.31 101 ASP A C 1
ATOM 833 O O . ASP A 1 101 ? -9.734 -15.226 -0.188 1.00 78.31 101 ASP A O 1
ATOM 837 N N . THR A 1 102 ? -10.249 -15.194 -2.375 1.00 79.19 102 THR A N 1
ATOM 838 C CA . THR A 1 102 ? -9.248 -16.180 -2.798 1.00 79.19 102 THR A CA 1
ATOM 839 C C . THR A 1 102 ? -7.841 -15.612 -2.666 1.00 79.19 102 THR A C 1
ATOM 841 O O . THR A 1 102 ? -6.990 -16.259 -2.067 1.00 79.19 102 THR A O 1
ATOM 844 N N . TYR A 1 103 ? -7.605 -14.376 -3.123 1.00 75.25 103 TYR A N 1
ATOM 845 C CA . TYR A 1 103 ? -6.292 -13.732 -2.985 1.00 75.25 103 TYR A CA 1
ATOM 846 C C . TYR A 1 103 ? -5.883 -13.566 -1.523 1.00 75.25 103 TYR A C 1
ATOM 848 O O . TYR A 1 103 ? -4.750 -13.862 -1.149 1.00 75.25 103 TYR A O 1
ATOM 856 N N . ILE A 1 104 ? -6.811 -13.112 -0.678 1.00 74.62 104 ILE A N 1
ATOM 857 C CA . ILE A 1 104 ? -6.562 -12.953 0.756 1.00 74.62 104 ILE A CA 1
ATOM 858 C C . ILE A 1 104 ? -6.277 -14.323 1.382 1.00 74.62 104 ILE A C 1
ATOM 860 O O . ILE A 1 104 ? -5.333 -14.451 2.160 1.00 74.62 104 ILE A O 1
ATOM 864 N N . LYS A 1 105 ? -7.036 -15.360 1.011 1.00 72.19 105 LYS A N 1
ATOM 865 C CA . LYS A 1 105 ? -6.821 -16.727 1.493 1.00 72.19 105 LYS A CA 1
ATOM 866 C C . LYS A 1 105 ? -5.454 -17.285 1.084 1.00 72.19 105 LYS A C 1
ATOM 868 O O . LYS A 1 105 ? -4.742 -17.777 1.952 1.00 72.19 105 LYS A O 1
ATOM 873 N N . GLU A 1 106 ? -5.049 -17.143 -0.176 1.00 72.00 106 GLU A N 1
ATOM 874 C CA . GLU A 1 106 ? -3.731 -17.579 -0.659 1.00 72.00 106 GLU A CA 1
ATOM 875 C C . GLU A 1 106 ? -2.588 -16.846 0.052 1.00 72.00 106 GLU A C 1
ATOM 877 O O . GLU A 1 106 ? -1.605 -17.463 0.464 1.00 72.00 106 GLU A O 1
ATOM 882 N N . ILE A 1 107 ? -2.715 -15.530 0.258 1.00 72.25 107 ILE A N 1
ATOM 883 C CA . ILE A 1 107 ? -1.731 -14.757 1.027 1.00 72.25 107 ILE A CA 1
ATOM 884 C C . ILE A 1 107 ? -1.626 -15.317 2.449 1.00 72.25 107 ILE A C 1
ATOM 886 O O . ILE A 1 107 ? -0.519 -15.551 2.924 1.00 72.25 107 ILE A O 1
ATOM 890 N N . LEU A 1 108 ? -2.760 -15.585 3.104 1.00 69.44 108 LEU A N 1
ATOM 891 C CA . LEU A 1 108 ? -2.833 -16.101 4.475 1.00 69.44 108 LEU A CA 1
ATOM 892 C C . LEU A 1 108 ? -2.333 -17.537 4.639 1.00 69.44 108 LEU A C 1
ATOM 894 O O . LEU A 1 108 ? -1.851 -17.880 5.719 1.00 69.44 108 LEU A O 1
ATOM 898 N N . GLU A 1 109 ? -2.483 -18.373 3.615 1.00 70.19 109 GLU A N 1
ATOM 899 C CA . GLU A 1 109 ? -1.911 -19.723 3.565 1.00 70.19 109 GLU A CA 1
ATOM 900 C C . GLU A 1 109 ? -0.384 -19.649 3.431 1.00 70.19 109 GLU A C 1
ATOM 902 O O . GLU A 1 109 ? 0.340 -20.351 4.136 1.00 70.19 109 GLU A O 1
ATOM 907 N N . ASN A 1 110 ? 0.125 -18.714 2.624 1.00 71.12 110 ASN A N 1
ATOM 908 C CA . ASN A 1 110 ? 1.563 -18.539 2.414 1.00 71.12 110 ASN A CA 1
ATOM 909 C C . ASN A 1 110 ? 2.306 -17.926 3.617 1.00 71.12 110 ASN A C 1
ATOM 911 O O . ASN A 1 110 ? 3.517 -18.107 3.743 1.00 71.12 110 ASN A O 1
ATOM 915 N N . ILE A 1 111 ? 1.607 -17.218 4.512 1.00 71.56 111 ILE A N 1
ATOM 916 C CA . ILE A 1 111 ? 2.202 -16.537 5.682 1.00 71.56 111 ILE A CA 1
ATOM 917 C C . ILE A 1 111 ? 1.792 -17.155 7.025 1.00 71.56 111 ILE A C 1
ATOM 919 O O . ILE A 1 111 ? 2.079 -16.602 8.082 1.00 71.56 111 ILE A O 1
ATOM 923 N N . GLU A 1 112 ? 1.131 -18.310 7.016 1.00 69.50 112 GLU A N 1
ATOM 924 C CA . GLU A 1 112 ? 0.478 -18.901 8.192 1.00 69.50 112 GLU A CA 1
ATOM 925 C C . GLU A 1 112 ? 1.408 -19.145 9.400 1.00 69.50 112 GLU A C 1
ATOM 927 O O . GLU A 1 112 ? 0.985 -19.086 10.560 1.00 69.50 112 GLU A O 1
ATOM 932 N N . ASN A 1 113 ? 2.693 -19.385 9.139 1.00 71.81 113 ASN A N 1
ATOM 933 C CA . ASN A 1 113 ? 3.703 -19.643 10.167 1.00 71.81 113 ASN A CA 1
ATOM 934 C C . ASN A 1 113 ? 4.452 -18.391 10.639 1.00 71.81 113 ASN A C 1
ATOM 936 O O . ASN A 1 113 ? 5.283 -18.485 11.546 1.00 71.81 113 ASN A O 1
ATOM 940 N N . GLU A 1 114 ? 4.180 -17.235 10.039 1.00 76.12 114 GLU A N 1
ATOM 941 C CA . GLU A 1 114 ? 4.849 -15.988 10.378 1.00 76.12 114 GLU A CA 1
ATOM 942 C C . GLU A 1 114 ? 4.183 -15.285 11.568 1.00 76.12 114 GLU A C 1
ATOM 944 O O . GLU A 1 114 ? 2.992 -15.457 11.850 1.00 76.12 114 GLU A O 1
ATOM 949 N N . LYS A 1 115 ? 4.978 -14.498 12.303 1.00 77.56 115 LYS A N 1
ATOM 950 C CA . LYS A 1 115 ? 4.482 -13.674 13.415 1.00 77.56 115 LYS A CA 1
ATOM 951 C C . LYS A 1 115 ? 3.702 -12.476 12.882 1.00 77.56 115 LYS A C 1
ATOM 953 O O . LYS A 1 115 ? 4.107 -11.874 11.886 1.00 77.56 115 LYS A O 1
ATOM 958 N N . LEU A 1 116 ? 2.648 -12.075 13.594 1.00 71.50 116 LEU A N 1
ATOM 959 C CA . LEU A 1 116 ? 1.846 -10.901 13.228 1.00 71.50 116 LEU A CA 1
ATOM 960 C C . LEU A 1 116 ? 2.669 -9.608 13.136 1.00 71.50 116 LEU A C 1
ATOM 962 O O . LEU A 1 116 ? 2.378 -8.764 12.293 1.00 71.50 116 LEU A O 1
ATOM 966 N N . GLU A 1 117 ? 3.721 -9.467 13.949 1.00 75.25 117 GLU A N 1
ATOM 967 C CA . GLU A 1 117 ? 4.575 -8.266 14.001 1.00 75.25 117 GLU A CA 1
ATOM 968 C C . GLU A 1 117 ? 5.309 -7.973 12.682 1.00 75.25 117 GLU A C 1
ATOM 970 O O . GLU A 1 117 ? 5.723 -6.844 12.446 1.00 75.25 117 GLU A O 1
ATOM 975 N N . LYS A 1 118 ? 5.422 -8.955 11.775 1.00 76.88 118 LYS A N 1
ATOM 976 C CA . LYS A 1 118 ? 5.973 -8.725 10.429 1.00 76.88 118 LYS A CA 1
ATOM 977 C C . LYS A 1 118 ? 5.011 -8.005 9.480 1.00 76.88 118 LYS A C 1
ATOM 979 O O . LYS A 1 118 ? 5.463 -7.460 8.478 1.00 76.88 118 LYS A O 1
ATOM 984 N N . PHE A 1 119 ? 3.709 -8.037 9.759 1.00 70.69 119 PHE A N 1
ATOM 985 C CA . PHE A 1 119 ? 2.668 -7.533 8.854 1.00 70.69 119 PHE A CA 1
ATOM 986 C C . PHE A 1 119 ? 1.856 -6.388 9.454 1.00 70.69 119 PHE A C 1
ATOM 988 O O . PHE A 1 119 ? 1.291 -5.587 8.713 1.00 70.69 119 PHE A O 1
ATOM 995 N N . ILE A 1 120 ? 1.780 -6.317 10.782 1.00 73.81 120 ILE A N 1
ATOM 996 C CA . ILE A 1 120 ? 1.074 -5.268 11.509 1.00 73.81 120 ILE A CA 1
ATOM 997 C C . ILE A 1 120 ? 2.114 -4.398 12.203 1.00 73.81 120 ILE A C 1
ATOM 999 O O . ILE A 1 120 ? 2.864 -4.875 13.053 1.00 73.81 120 ILE A O 1
ATOM 1003 N N . ASP A 1 121 ? 2.116 -3.108 11.876 1.00 80.25 121 ASP A N 1
ATOM 1004 C CA . ASP A 1 121 ? 2.827 -2.109 12.666 1.00 80.25 121 ASP A CA 1
ATOM 1005 C C . ASP A 1 121 ? 2.072 -1.893 13.985 1.00 80.25 121 ASP A C 1
ATOM 1007 O O . ASP A 1 121 ? 1.110 -1.121 14.078 1.00 80.25 121 ASP A O 1
ATOM 1011 N N . PHE A 1 122 ? 2.479 -2.646 15.004 1.00 78.75 122 PHE A N 1
ATOM 1012 C CA . PHE A 1 122 ? 1.879 -2.573 16.330 1.00 78.75 122 PHE A CA 1
ATOM 1013 C C . PHE A 1 122 ? 2.134 -1.233 17.018 1.00 78.75 122 PHE A C 1
ATOM 1015 O O . PHE A 1 122 ? 1.282 -0.799 17.785 1.00 78.75 122 PHE A O 1
ATOM 1022 N N . THR A 1 123 ? 3.224 -0.536 16.690 1.00 83.88 123 THR A N 1
ATOM 1023 C CA . THR A 1 123 ? 3.493 0.809 17.216 1.00 83.88 123 THR A CA 1
ATOM 1024 C C . THR A 1 123 ? 2.443 1.793 16.703 1.00 83.88 123 THR A C 1
ATOM 1026 O O . THR A 1 123 ? 1.821 2.510 17.485 1.00 83.88 123 THR A O 1
ATOM 1029 N N . PHE A 1 124 ? 2.159 1.765 15.397 1.00 78.75 124 PHE A N 1
ATOM 1030 C CA . PHE A 1 124 ? 1.082 2.572 14.820 1.00 78.75 124 PHE A CA 1
ATOM 1031 C C . PHE A 1 124 ? -0.288 2.211 15.417 1.00 78.75 124 PHE A C 1
ATOM 1033 O O . PHE A 1 124 ? -1.098 3.093 15.709 1.00 78.75 124 PHE A O 1
ATOM 1040 N N . LEU A 1 125 ? -0.568 0.920 15.629 1.00 75.44 125 LEU A N 1
ATOM 1041 C CA . LEU A 1 125 ? -1.824 0.472 16.237 1.00 75.44 125 LEU A CA 1
ATOM 1042 C C . LEU A 1 125 ? -1.987 0.986 17.679 1.00 75.44 125 LEU A C 1
ATOM 1044 O O . LEU A 1 125 ? -3.065 1.467 18.038 1.00 75.44 125 LEU A O 1
ATOM 1048 N N . GLU A 1 126 ? -0.923 0.920 18.481 1.00 82.44 126 GLU A N 1
ATOM 1049 C CA . GLU A 1 126 ? -0.872 1.422 19.859 1.00 82.44 126 GLU A CA 1
ATOM 1050 C C . GLU A 1 126 ? -1.178 2.922 19.923 1.00 82.44 126 GLU A C 1
ATOM 1052 O O . GLU A 1 126 ? -2.059 3.340 20.681 1.00 82.44 126 GLU A O 1
ATOM 1057 N N . GLU A 1 127 ? -0.530 3.728 19.076 1.00 84.00 127 GLU A N 1
ATOM 1058 C CA . GLU A 1 127 ? -0.782 5.172 18.989 1.00 84.00 127 GLU A CA 1
ATOM 1059 C C . GLU A 1 127 ? -2.246 5.467 18.642 1.00 84.00 127 GLU A C 1
ATOM 1061 O O . GLU A 1 127 ? -2.913 6.273 19.298 1.00 84.00 127 GLU A O 1
ATOM 1066 N N . ARG A 1 128 ? -2.795 4.761 17.646 1.00 77.56 128 ARG A N 1
ATOM 1067 C CA . ARG A 1 128 ? -4.173 4.977 17.183 1.00 77.56 128 ARG A CA 1
ATOM 1068 C C . ARG A 1 128 ? -5.218 4.578 18.217 1.00 77.56 128 ARG A C 1
ATOM 1070 O O . ARG A 1 128 ? -6.248 5.255 18.311 1.00 77.56 128 ARG A O 1
ATOM 1077 N N . ILE A 1 129 ? -4.984 3.510 18.979 1.00 72.56 129 ILE A N 1
ATOM 1078 C CA . ILE A 1 129 ? -5.893 3.102 20.056 1.00 72.56 129 ILE A CA 1
ATOM 1079 C C . ILE A 1 129 ? -5.771 4.052 21.248 1.00 72.56 129 ILE A C 1
ATOM 1081 O O . ILE A 1 129 ? -6.801 4.462 21.782 1.00 72.56 129 ILE A O 1
ATOM 1085 N N . SER A 1 130 ? -4.561 4.481 21.612 1.00 83.31 130 SER A N 1
ATOM 1086 C CA . SER A 1 130 ? -4.353 5.501 22.651 1.00 83.31 130 SER A CA 1
ATOM 1087 C C . SER A 1 130 ? -5.107 6.794 22.320 1.00 83.31 130 SER A C 1
ATOM 1089 O O . SER A 1 130 ? -5.848 7.338 23.142 1.00 83.31 130 SER A O 1
ATOM 1091 N N . ASP A 1 131 ? -5.048 7.227 21.063 1.00 85.56 131 ASP A N 1
ATOM 1092 C CA . AS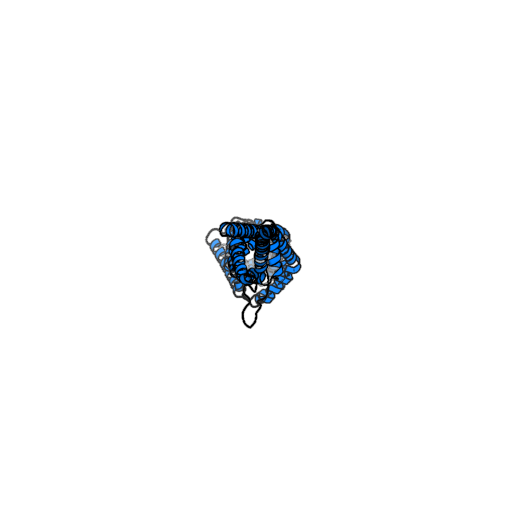P A 1 131 ? -5.821 8.355 20.548 1.00 85.56 131 ASP A CA 1
ATOM 1093 C C . ASP A 1 131 ? -7.340 8.146 20.608 1.00 85.56 131 ASP A C 1
ATOM 1095 O O . ASP A 1 131 ? -8.096 9.081 20.897 1.00 85.56 131 ASP A O 1
ATOM 1099 N N . LEU A 1 132 ? -7.820 6.931 20.329 1.00 72.56 132 LEU A N 1
ATOM 1100 C CA . LEU A 1 132 ? -9.236 6.593 20.490 1.00 72.56 132 LEU A CA 1
ATOM 1101 C C . LEU A 1 132 ? -9.652 6.653 21.959 1.00 72.56 132 LEU A C 1
ATOM 1103 O O . LEU A 1 132 ? -10.690 7.242 22.256 1.00 72.56 132 LEU A O 1
ATOM 1107 N N . ILE A 1 133 ? -8.837 6.118 22.870 1.00 75.56 133 ILE A N 1
ATOM 1108 C CA . ILE A 1 133 ? -9.055 6.214 24.317 1.00 75.56 133 ILE A CA 1
ATOM 1109 C C . ILE A 1 133 ? -9.119 7.687 24.731 1.00 75.56 133 ILE A C 1
ATOM 1111 O O . ILE A 1 133 ? -10.047 8.079 25.435 1.00 75.56 133 ILE A O 1
ATOM 1115 N N . ASN A 1 134 ? -8.201 8.529 24.246 1.00 87.19 134 ASN A N 1
ATOM 1116 C CA . ASN A 1 134 ? -8.200 9.970 24.517 1.00 87.19 134 ASN A CA 1
ATOM 1117 C C . ASN A 1 134 ? -9.534 10.615 24.126 1.00 87.19 134 ASN A C 1
ATOM 1119 O O . ASN A 1 134 ? -10.198 11.224 24.967 1.00 87.19 134 ASN A O 1
ATOM 1123 N N . ARG A 1 135 ? -9.960 10.410 22.875 1.00 82.12 135 ARG A N 1
ATOM 1124 C CA . ARG A 1 135 ? -11.221 10.958 22.357 1.00 82.12 135 ARG A CA 1
ATOM 1125 C C . ARG A 1 135 ? -12.443 10.414 23.089 1.00 82.12 135 ARG A C 1
ATOM 1127 O O . ARG A 1 135 ? -13.382 11.164 23.332 1.00 82.12 135 ARG A O 1
ATOM 1134 N N . LEU A 1 136 ? -12.447 9.131 23.451 1.00 75.25 136 LEU A N 1
ATOM 1135 C CA . LEU A 1 136 ? -13.534 8.525 24.220 1.00 75.25 136 LEU A CA 1
ATOM 1136 C C . LEU A 1 136 ? -13.637 9.152 25.609 1.00 75.25 136 LEU A C 1
ATOM 1138 O O . LEU A 1 136 ? -14.729 9.530 26.024 1.00 75.25 136 LEU A O 1
ATOM 1142 N N . PHE A 1 137 ? -12.518 9.322 26.312 1.00 82.12 137 PHE A N 1
ATOM 1143 C CA . PHE A 1 137 ? -12.512 9.971 27.623 1.00 82.12 137 PHE A CA 1
ATOM 1144 C C . PHE A 1 137 ? -13.002 11.421 27.539 1.00 82.12 137 PHE A C 1
ATOM 1146 O O . PHE A 1 137 ? -13.791 11.841 28.383 1.00 82.12 137 PHE A O 1
ATOM 1153 N N . GLU A 1 138 ? -12.596 12.170 26.511 1.00 86.62 138 GLU A N 1
ATOM 1154 C CA . GLU A 1 138 ? -13.100 13.526 26.261 1.00 86.62 138 GLU A CA 1
ATOM 1155 C C . GLU A 1 138 ? -14.600 13.542 25.954 1.00 86.62 138 GLU A C 1
ATOM 1157 O O . GLU A 1 138 ? -15.336 14.339 26.532 1.00 86.62 138 GLU A O 1
ATOM 1162 N N . PHE A 1 139 ? -15.066 12.634 25.093 1.00 81.19 139 PHE A N 1
ATOM 1163 C CA . PHE A 1 139 ? -16.473 12.514 24.719 1.00 81.19 139 PHE A CA 1
ATOM 1164 C C . PHE A 1 139 ? -17.367 12.151 25.907 1.00 81.19 139 PHE A C 1
ATOM 1166 O O . PHE A 1 139 ? -18.477 12.668 26.015 1.00 81.19 139 PHE A O 1
ATOM 1173 N N . LEU A 1 140 ? -16.909 11.249 26.777 1.00 80.75 140 LEU A N 1
ATOM 1174 C CA . LEU A 1 140 ? -17.659 10.803 27.951 1.00 80.75 140 LEU A CA 1
ATOM 1175 C C . LEU A 1 140 ? -17.672 11.863 29.056 1.00 80.75 140 LEU A C 1
ATOM 1177 O O . LEU A 1 140 ? -18.644 11.960 29.807 1.00 80.75 140 LEU A O 1
ATOM 1181 N N . ASN A 1 141 ? -16.609 12.659 29.180 1.00 85.62 141 ASN A N 1
ATOM 1182 C CA . ASN A 1 141 ? -16.487 13.629 30.256 1.00 85.62 141 ASN A CA 1
ATOM 1183 C C . ASN A 1 141 ? -17.581 14.708 30.170 1.00 85.62 141 ASN A C 1
ATOM 1185 O O . ASN A 1 141 ? -17.746 15.395 29.167 1.00 85.62 141 ASN A O 1
ATOM 1189 N N . GLY A 1 142 ? -18.332 14.879 31.256 1.00 83.75 142 GLY A N 1
ATOM 1190 C CA . GLY A 1 142 ? -19.423 15.846 31.355 1.00 83.75 142 GLY A CA 1
ATOM 1191 C C . GLY A 1 142 ? -20.776 15.359 30.825 1.00 83.75 142 GLY A C 1
ATOM 1192 O O . GLY A 1 142 ? -21.781 16.016 31.119 1.00 83.75 142 GLY A O 1
ATOM 1193 N N . LYS A 1 143 ? -20.831 14.213 30.130 1.00 85.69 143 LYS A N 1
ATOM 1194 C CA . LYS A 1 143 ? -22.086 13.597 29.670 1.00 85.69 143 LYS A CA 1
ATOM 1195 C C . LYS A 1 143 ? -22.812 12.872 30.790 1.00 85.69 143 LYS A C 1
ATOM 1197 O O . LYS A 1 143 ? -22.197 12.377 31.737 1.00 85.69 143 LYS A O 1
ATOM 1202 N N . LYS A 1 144 ? -24.136 12.801 30.683 1.00 84.88 144 LYS A N 1
ATOM 1203 C CA . LYS A 1 144 ? -24.953 11.931 31.538 1.00 84.88 144 LYS A CA 1
ATOM 1204 C C . LYS A 1 144 ? -24.946 10.508 30.989 1.00 84.88 144 LYS A C 1
ATOM 1206 O O . LYS A 1 144 ? -24.905 10.327 29.777 1.00 84.88 144 LYS A O 1
ATOM 1211 N N . PHE A 1 145 ? -25.062 9.508 31.859 1.00 75.62 145 PHE A N 1
ATOM 1212 C CA . PHE A 1 145 ? -25.200 8.114 31.419 1.00 75.62 145 PHE A CA 1
ATOM 1213 C C . PHE A 1 145 ? -26.419 7.906 30.516 1.00 75.62 145 PHE A C 1
ATOM 1215 O O . PHE A 1 145 ? -26.326 7.176 29.537 1.00 75.62 145 PHE A O 1
ATOM 1222 N N . GLU A 1 146 ? -27.533 8.590 30.793 1.00 79.94 146 GLU A N 1
ATOM 1223 C CA . GLU A 1 146 ? -28.735 8.512 29.954 1.00 79.94 146 GLU A CA 1
ATOM 1224 C C . GLU A 1 146 ? -28.488 8.958 28.504 1.00 79.94 146 GLU A C 1
ATOM 1226 O O . GLU A 1 146 ? -29.070 8.395 27.584 1.00 79.94 146 GLU A O 1
ATOM 1231 N N . GLU A 1 147 ? -27.587 9.918 28.283 1.00 83.06 147 GLU A N 1
ATOM 1232 C CA . GLU A 1 147 ? -27.246 10.428 26.945 1.00 83.06 147 GLU A CA 1
ATOM 1233 C C . GLU A 1 147 ? -26.385 9.446 26.132 1.00 83.06 147 GLU A C 1
ATOM 1235 O O . GLU A 1 147 ? -26.186 9.649 24.935 1.00 83.06 147 GLU A O 1
ATOM 1240 N N . LEU A 1 148 ? -25.846 8.406 26.777 1.00 78.44 148 LEU A N 1
ATOM 1241 C CA . LEU A 1 148 ? -25.031 7.368 26.142 1.00 78.44 148 LEU A CA 1
ATOM 1242 C C . LEU A 1 148 ? -25.848 6.135 25.743 1.00 78.44 148 LEU A C 1
ATOM 1244 O O . LEU A 1 148 ? -25.346 5.287 25.008 1.00 78.44 148 LEU A O 1
ATOM 1248 N N . LEU A 1 149 ? -27.085 6.015 26.231 1.00 76.25 149 LEU A N 1
ATOM 1249 C CA . LEU A 1 149 ? -27.941 4.867 25.959 1.00 76.25 149 LEU A CA 1
ATOM 1250 C C . LEU A 1 149 ? -28.710 5.077 24.655 1.00 76.25 149 LEU A C 1
ATOM 1252 O O . LEU A 1 149 ? -29.445 6.051 24.493 1.00 76.25 149 LEU A O 1
ATOM 1256 N N . THR A 1 150 ? -28.584 4.126 23.733 1.00 80.44 150 THR A N 1
ATOM 1257 C CA . THR A 1 150 ? -29.485 4.037 22.580 1.00 80.44 150 THR A CA 1
ATOM 1258 C C . THR A 1 150 ? -30.893 3.631 23.040 1.00 80.44 150 THR A C 1
ATOM 1260 O O . THR A 1 150 ? -31.041 3.063 24.127 1.00 80.44 150 THR A O 1
ATOM 1263 N N . PRO A 1 151 ? -31.943 3.880 22.232 1.00 81.31 151 PRO A N 1
ATOM 1264 C CA . PRO A 1 151 ? -33.305 3.465 22.571 1.00 81.31 151 PRO A CA 1
ATOM 1265 C C . PRO A 1 151 ? -33.419 1.971 22.910 1.00 81.31 151 PRO A C 1
ATOM 1267 O O . PRO A 1 151 ? -34.103 1.612 23.866 1.00 81.31 151 PRO A O 1
ATOM 1270 N N . ASP A 1 152 ? -32.694 1.116 22.185 1.00 73.00 152 ASP A N 1
ATOM 1271 C CA . ASP A 1 152 ? -32.694 -0.331 22.414 1.00 73.00 152 ASP A CA 1
ATOM 1272 C C . ASP A 1 152 ? -32.016 -0.705 23.737 1.00 73.00 152 ASP A C 1
ATOM 1274 O O . ASP A 1 152 ? -32.581 -1.456 24.529 1.00 73.00 152 ASP A O 1
ATOM 1278 N N . LEU A 1 153 ? -30.849 -0.121 24.038 1.00 73.75 153 LEU A N 1
ATOM 1279 C CA . LEU A 1 153 ? -30.151 -0.357 25.308 1.00 73.75 153 LEU A CA 1
ATOM 1280 C C . LEU A 1 153 ? -30.950 0.152 26.505 1.00 73.75 153 LEU A C 1
ATOM 1282 O O . LEU A 1 153 ? -30.935 -0.469 27.564 1.00 73.75 153 LEU A O 1
ATOM 1286 N N . LYS A 1 154 ? -31.657 1.274 26.346 1.00 74.38 154 LYS A N 1
ATOM 1287 C CA . LYS A 1 154 ? -32.541 1.797 27.387 1.00 74.38 154 LYS A CA 1
ATOM 1288 C C . LYS A 1 154 ? -33.667 0.807 27.690 1.00 74.38 154 LYS A C 1
ATOM 1290 O O . LYS A 1 154 ? -33.927 0.537 28.857 1.00 74.38 154 LYS A O 1
ATOM 1295 N N . LYS A 1 155 ? -34.263 0.215 26.653 1.00 79.31 155 LYS A N 1
ATOM 1296 C CA . LYS A 1 155 ? -35.312 -0.800 26.791 1.00 79.31 155 LYS A CA 1
ATOM 1297 C C . LYS A 1 155 ? -34.798 -2.097 27.430 1.00 79.31 155 LYS A C 1
ATOM 1299 O O . LYS A 1 155 ? -35.470 -2.649 28.295 1.00 79.31 155 LYS A O 1
ATOM 1304 N N . GLU A 1 156 ? -33.613 -2.569 27.040 1.00 71.69 156 GLU A N 1
ATOM 1305 C CA . GLU A 1 156 ? -32.976 -3.744 27.661 1.00 71.69 156 GLU A CA 1
ATOM 1306 C C . GLU A 1 156 ? -32.610 -3.486 29.128 1.00 71.69 156 GLU A C 1
ATOM 1308 O O . GLU A 1 156 ? -32.840 -4.339 29.982 1.00 71.69 156 GLU A O 1
ATOM 1313 N N . LEU A 1 157 ? -32.108 -2.289 29.452 1.00 72.12 157 LEU A N 1
ATOM 1314 C CA . LEU A 1 157 ? -31.827 -1.889 30.831 1.00 72.12 157 LEU A CA 1
ATOM 1315 C C . LEU A 1 157 ? -33.109 -1.832 31.671 1.00 72.12 157 LEU A C 1
ATOM 1317 O O . LEU A 1 157 ? -33.114 -2.321 32.796 1.00 72.12 157 LEU A O 1
ATOM 1321 N N . GLU A 1 158 ? -34.187 -1.252 31.135 1.00 80.50 158 GLU A N 1
ATOM 1322 C CA . GLU A 1 158 ? -35.505 -1.220 31.783 1.00 80.50 158 GLU A CA 1
ATOM 1323 C C . GLU A 1 158 ? -36.010 -2.630 32.082 1.00 80.50 158 GLU A C 1
ATOM 1325 O O . GLU A 1 158 ? -36.337 -2.938 33.228 1.00 80.50 158 GLU A O 1
ATOM 1330 N N . LYS A 1 159 ? -35.960 -3.513 31.083 1.00 81.00 159 LYS A N 1
ATOM 1331 C CA . LYS A 1 159 ? -36.347 -4.914 31.231 1.00 81.00 159 LYS A CA 1
ATOM 1332 C C . LYS A 1 159 ? -35.497 -5.640 32.278 1.00 81.00 159 LYS A C 1
ATOM 1334 O O . LYS A 1 159 ? -36.053 -6.293 33.153 1.00 81.00 159 LYS A O 1
ATOM 1339 N N . PHE A 1 160 ? -34.173 -5.495 32.227 1.00 77.06 160 PHE A N 1
ATOM 1340 C CA . PHE A 1 160 ? -33.263 -6.104 33.199 1.00 77.06 160 PHE A CA 1
ATOM 1341 C C . PHE A 1 160 ? -33.548 -5.623 34.626 1.00 77.06 160 PHE A C 1
ATOM 1343 O O . PHE A 1 160 ? -33.557 -6.418 35.563 1.00 77.06 160 PHE A O 1
ATOM 1350 N N . ILE A 1 161 ? -33.786 -4.321 34.805 1.00 76.25 161 ILE A N 1
ATOM 1351 C CA . ILE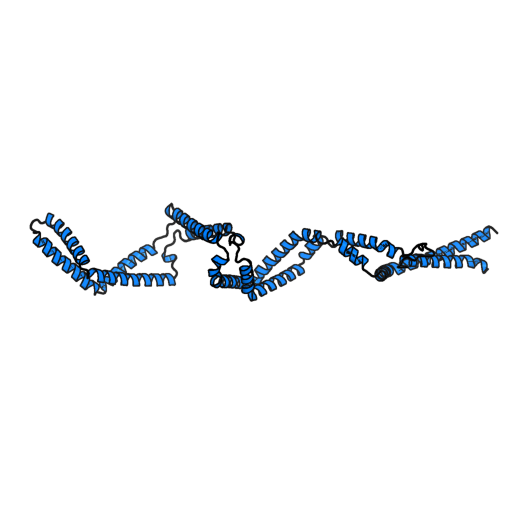 A 1 161 ? -34.112 -3.748 36.113 1.00 76.25 161 ILE A CA 1
ATOM 1352 C C . ILE A 1 161 ? -35.420 -4.333 36.640 1.00 76.25 161 ILE A C 1
ATOM 1354 O O . ILE A 1 161 ? -35.464 -4.743 37.799 1.00 76.25 161 ILE A O 1
ATOM 1358 N N . ASP A 1 162 ? -36.457 -4.401 35.809 1.00 81.06 162 ASP A N 1
ATOM 1359 C CA . ASP A 1 162 ? -37.753 -4.950 36.208 1.00 81.06 162 ASP A CA 1
ATOM 1360 C C . ASP A 1 162 ? -37.662 -6.454 36.532 1.00 81.06 162 ASP A C 1
ATOM 1362 O O . ASP A 1 162 ? -38.186 -6.888 37.559 1.00 81.06 162 ASP A O 1
ATOM 1366 N N . GLU A 1 163 ? -36.914 -7.235 35.745 1.00 80.50 163 GLU A N 1
ATOM 1367 C CA . GLU A 1 163 ? -36.628 -8.650 36.035 1.00 80.50 163 GLU A CA 1
ATOM 1368 C C . GLU A 1 163 ? -35.887 -8.821 37.369 1.00 80.50 163 GLU A C 1
ATOM 1370 O O . GLU A 1 163 ? -36.257 -9.665 38.188 1.00 80.50 163 GLU A O 1
ATOM 1375 N N . LYS A 1 164 ? -34.876 -7.987 37.646 1.00 76.94 164 LYS A N 1
ATOM 1376 C CA . LYS A 1 164 ? -34.150 -8.031 38.925 1.00 76.94 164 LYS A CA 1
ATOM 1377 C C . LYS A 1 164 ? -34.981 -7.554 40.104 1.00 76.94 164 LYS A C 1
ATOM 1379 O O . LYS A 1 164 ? -34.811 -8.084 41.200 1.00 76.94 164 LYS A O 1
ATOM 1384 N N . ILE A 1 165 ? -35.891 -6.602 39.915 1.00 78.69 165 ILE A N 1
ATOM 1385 C CA . ILE A 1 165 ? -36.864 -6.228 40.949 1.00 78.69 165 ILE A CA 1
ATOM 1386 C C . ILE A 1 165 ? -37.739 -7.434 41.300 1.00 78.69 165 ILE A C 1
ATOM 1388 O O . ILE A 1 165 ? -37.981 -7.679 42.485 1.00 78.69 165 ILE A O 1
ATOM 1392 N N . ASP A 1 166 ? -38.180 -8.193 40.300 1.00 79.75 166 ASP A N 1
ATOM 1393 C CA . ASP A 1 166 ? -39.002 -9.384 40.505 1.00 79.75 166 ASP A CA 1
ATOM 1394 C C . ASP A 1 166 ? -38.231 -10.489 41.228 1.00 79.75 166 ASP A C 1
ATOM 1396 O O . ASP A 1 166 ? -38.700 -10.973 42.260 1.00 79.75 166 ASP A O 1
ATOM 1400 N N . GLU A 1 167 ? -37.007 -10.792 40.788 1.00 77.38 167 GLU A N 1
ATOM 1401 C CA . GLU A 1 167 ? -36.120 -11.742 41.472 1.00 77.38 167 GLU A CA 1
ATOM 1402 C C . GLU A 1 167 ? -35.861 -11.344 42.932 1.00 77.38 167 GLU A C 1
ATOM 1404 O O . GLU A 1 167 ? -36.038 -12.159 43.836 1.00 77.38 167 GLU A O 1
ATOM 1409 N N . ILE A 1 168 ? -35.496 -10.081 43.189 1.00 73.38 168 ILE A N 1
ATOM 1410 C CA . ILE A 1 168 ? -35.238 -9.580 44.548 1.00 73.38 168 ILE A CA 1
ATOM 1411 C C . ILE A 1 168 ? -36.503 -9.683 45.403 1.00 73.38 168 ILE A C 1
ATOM 1413 O O . ILE A 1 168 ? -36.431 -10.067 46.572 1.00 73.38 168 ILE A O 1
ATOM 1417 N N . THR A 1 169 ? -37.670 -9.360 44.841 1.00 73.25 169 THR A N 1
ATOM 1418 C CA . THR A 1 169 ? -38.945 -9.447 45.565 1.00 73.25 169 THR A CA 1
ATOM 1419 C C . THR A 1 169 ? -39.263 -10.899 45.930 1.00 73.25 169 THR A C 1
ATOM 1421 O O . THR A 1 169 ? -39.642 -11.169 47.072 1.00 73.25 169 THR A O 1
ATOM 1424 N N . GLU A 1 170 ? -39.046 -11.845 45.011 1.00 76.00 170 GLU A N 1
ATOM 1425 C CA . GLU A 1 170 ? -39.187 -13.287 45.254 1.00 76.00 170 GLU A CA 1
ATOM 1426 C C . GLU A 1 170 ? -38.164 -13.842 46.255 1.00 76.00 170 GLU A C 1
ATOM 1428 O O . GLU A 1 170 ? -38.465 -14.750 47.038 1.00 76.00 170 GLU A O 1
ATOM 1433 N N . GLU A 1 171 ? -36.944 -13.317 46.249 1.00 73.31 171 GLU A N 1
ATOM 1434 C CA . GLU A 1 171 ? -35.884 -13.766 47.141 1.00 73.31 171 GLU A CA 1
ATOM 1435 C C . GLU A 1 171 ? -36.096 -13.252 48.569 1.00 73.31 171 GLU A C 1
ATOM 1437 O O . GLU A 1 171 ? -36.009 -14.033 49.519 1.00 73.31 171 GLU A O 1
ATOM 1442 N N . ILE A 1 172 ? -36.516 -11.992 48.732 1.00 71.19 172 ILE A N 1
ATOM 1443 C CA . ILE A 1 172 ? -37.000 -11.451 50.014 1.00 71.19 172 ILE A CA 1
ATOM 1444 C C . ILE A 1 172 ? -38.161 -12.311 50.540 1.00 71.19 172 ILE A C 1
ATOM 1446 O O . ILE A 1 172 ? -38.167 -12.713 51.706 1.00 71.19 172 ILE A O 1
ATOM 1450 N N . LEU A 1 173 ? -39.102 -12.674 49.665 1.00 68.19 173 LEU A N 1
ATOM 1451 C CA . LEU A 1 173 ? -40.211 -13.592 49.943 1.00 68.19 173 LEU A CA 1
ATOM 1452 C C . LEU A 1 173 ? -39.738 -14.948 50.487 1.00 68.19 173 LEU A C 1
ATOM 1454 O O . LEU A 1 173 ? -40.255 -15.440 51.491 1.00 68.19 173 LEU A O 1
ATOM 1458 N N . LYS A 1 174 ? -38.735 -15.562 49.858 1.00 73.00 174 LYS A N 1
ATOM 1459 C CA . LYS A 1 174 ? -38.165 -16.840 50.315 1.00 73.00 174 LYS A CA 1
ATOM 1460 C C . LYS A 1 174 ? -37.430 -16.696 51.646 1.00 73.00 174 LYS A C 1
ATOM 1462 O O . LYS A 1 174 ? -37.545 -17.579 52.494 1.00 73.00 174 LYS A O 1
ATOM 1467 N N . LEU A 1 175 ? -36.696 -15.600 51.844 1.00 70.94 175 LEU A N 1
ATOM 1468 C CA . LEU A 1 175 ? -35.946 -15.334 53.074 1.00 70.94 175 LEU A CA 1
ATOM 1469 C C . LEU A 1 175 ? -36.867 -15.140 54.279 1.00 70.94 175 LEU A C 1
ATOM 1471 O O . LEU A 1 175 ? -36.572 -15.669 55.345 1.00 70.94 175 LEU A O 1
ATOM 1475 N N . THR A 1 176 ? -38.015 -14.481 54.102 1.00 66.75 176 THR A N 1
ATOM 1476 C CA . THR A 1 176 ? -38.987 -14.273 55.194 1.00 66.75 176 THR A CA 1
ATOM 1477 C C . THR A 1 176 ? -39.563 -15.570 55.761 1.00 66.75 176 THR A C 1
ATOM 1479 O O . THR A 1 176 ? -39.937 -15.609 56.929 1.00 66.75 176 THR A O 1
ATOM 1482 N N . LYS A 1 177 ? -39.550 -16.656 54.976 1.00 69.94 177 LYS A N 1
ATOM 1483 C CA . LYS A 1 177 ? -40.000 -17.994 55.392 1.00 69.94 177 LYS A CA 1
ATOM 1484 C C . LYS A 1 177 ? -38.922 -18.819 56.105 1.00 69.94 177 LYS A C 1
ATOM 1486 O O . LYS A 1 177 ? -39.220 -19.908 56.593 1.00 69.94 177 LYS A O 1
ATOM 1491 N N . LYS A 1 178 ? -37.666 -18.357 56.146 1.00 77.81 178 LYS A N 1
ATOM 1492 C CA . LYS A 1 178 ? -36.569 -19.071 56.817 1.00 77.81 178 LYS A CA 1
ATOM 1493 C C . LYS A 1 178 ? -36.559 -18.760 58.314 1.00 77.81 178 LYS A C 1
ATOM 1495 O O . LYS A 1 178 ? -36.681 -17.604 58.712 1.00 77.81 178 LYS A O 1
ATOM 1500 N N . ALA A 1 179 ? -36.330 -19.785 59.137 1.00 73.88 179 ALA A N 1
ATOM 1501 C CA . ALA A 1 179 ? -36.238 -19.648 60.595 1.00 73.88 179 ALA A CA 1
ATOM 1502 C C . ALA A 1 179 ? -35.162 -18.628 61.024 1.00 73.88 179 ALA A C 1
ATOM 1504 O O . ALA A 1 179 ? -35.416 -17.787 61.878 1.00 73.88 179 ALA A O 1
ATOM 1505 N N . GLU A 1 180 ? -34.019 -18.609 60.336 1.00 77.38 180 GLU A N 1
ATOM 1506 C CA . GLU A 1 180 ? -32.910 -17.677 60.594 1.00 77.38 180 GLU A CA 1
ATOM 1507 C C . GLU A 1 180 ? -33.317 -16.200 60.443 1.00 77.38 180 GLU A C 1
ATOM 1509 O O . GLU A 1 180 ? -32.849 -15.337 61.182 1.00 77.38 180 GLU A O 1
ATOM 1514 N N . PHE A 1 181 ? -34.217 -15.886 59.505 1.00 77.81 181 PHE A N 1
ATOM 1515 C CA . PHE A 1 181 ? -34.706 -14.520 59.318 1.00 77.81 181 PHE A CA 1
ATOM 1516 C C . PHE A 1 181 ? -35.626 -14.096 60.468 1.00 77.81 181 PHE A C 1
ATOM 1518 O O . PHE A 1 181 ? -35.538 -12.965 60.950 1.00 77.81 181 PHE A O 1
ATOM 1525 N N . LYS A 1 182 ? -36.464 -15.021 60.959 1.00 76.69 182 LYS A N 1
ATOM 1526 C CA . LYS A 1 182 ? -37.298 -14.808 62.149 1.00 76.69 182 LYS A CA 1
ATOM 1527 C C . LYS A 1 182 ? -36.443 -14.505 63.379 1.00 76.69 182 LYS A C 1
ATOM 1529 O O . LYS A 1 182 ? -36.772 -13.580 64.122 1.00 76.69 182 LYS A O 1
ATOM 1534 N N . ASP A 1 183 ? -35.318 -15.197 63.529 1.00 82.12 183 ASP A N 1
ATOM 1535 C CA . ASP A 1 183 ? -34.372 -14.961 64.620 1.00 82.12 183 ASP A CA 1
ATOM 1536 C C . ASP A 1 183 ? -33.714 -13.578 64.518 1.00 82.12 183 ASP A C 1
ATOM 1538 O O . ASP A 1 183 ? -33.648 -12.852 65.510 1.00 82.12 183 ASP A O 1
ATOM 1542 N N . ILE A 1 184 ? -33.294 -13.150 63.320 1.00 82.56 184 ILE A N 1
ATOM 1543 C CA . ILE A 1 184 ? -32.715 -11.810 63.102 1.00 82.56 184 ILE A CA 1
ATOM 1544 C C . ILE A 1 184 ? -33.702 -10.708 63.511 1.00 82.56 184 ILE A C 1
ATOM 1546 O O . ILE A 1 184 ? -33.323 -9.768 64.220 1.00 82.56 184 ILE A O 1
ATOM 1550 N N . ILE A 1 185 ? -34.969 -10.823 63.100 1.00 81.69 185 ILE A N 1
ATOM 1551 C CA . ILE A 1 185 ? -36.013 -9.861 63.479 1.00 81.69 185 ILE A CA 1
ATOM 1552 C C . ILE A 1 185 ? -36.258 -9.908 64.990 1.00 81.69 185 ILE A C 1
ATOM 1554 O O . ILE A 1 185 ? -36.262 -8.853 65.629 1.00 81.69 185 ILE A O 1
ATOM 1558 N N . TYR A 1 186 ? -36.371 -11.104 65.575 1.00 88.62 186 TYR A N 1
ATOM 1559 C CA . TYR A 1 186 ? -36.544 -11.287 67.015 1.00 88.62 186 TYR A CA 1
ATOM 1560 C C . TYR A 1 186 ? -35.436 -10.618 67.825 1.00 88.62 186 TYR A C 1
ATOM 1562 O O . TYR A 1 186 ? -35.721 -9.790 68.694 1.00 88.62 186 TYR A O 1
ATOM 1570 N N . TYR A 1 187 ? -34.169 -10.892 67.511 1.00 88.38 187 TYR A N 1
ATOM 1571 C CA . TYR A 1 187 ? -33.041 -10.287 68.215 1.00 88.38 187 TYR A CA 1
ATOM 1572 C C . TYR A 1 187 ? -32.949 -8.777 67.978 1.00 88.38 187 TYR A C 1
ATOM 1574 O O . TYR A 1 187 ? -32.645 -8.036 68.916 1.00 88.38 187 TYR A O 1
ATOM 1582 N N . GLY A 1 188 ? -33.255 -8.298 66.769 1.00 85.56 188 GLY A N 1
ATOM 1583 C CA . GLY A 1 188 ? -33.296 -6.868 66.457 1.00 85.56 188 GLY A CA 1
ATOM 1584 C C . GLY A 1 188 ? -34.349 -6.117 67.277 1.00 85.56 188 GLY A C 1
ATOM 1585 O O . GLY A 1 188 ? -34.050 -5.084 67.884 1.00 85.56 188 GLY A O 1
ATOM 1586 N N . VAL A 1 189 ? -35.569 -6.653 67.352 1.00 86.62 189 VAL A N 1
ATOM 1587 C CA . VAL A 1 189 ? -36.663 -6.096 68.163 1.00 86.62 189 VAL A CA 1
ATOM 1588 C C . VAL A 1 189 ? -36.308 -6.165 69.647 1.00 86.62 189 VAL A C 1
ATOM 1590 O O . VAL A 1 189 ? -36.371 -5.149 70.344 1.00 86.62 189 VAL A O 1
ATOM 1593 N N . ARG A 1 190 ? -35.850 -7.329 70.120 1.00 88.31 190 ARG A N 1
ATOM 1594 C CA . ARG A 1 190 ? -35.473 -7.557 71.518 1.00 88.31 190 ARG A CA 1
ATOM 1595 C C . ARG A 1 190 ? -34.382 -6.605 71.982 1.00 88.31 190 ARG A C 1
ATOM 1597 O O . ARG A 1 190 ? -34.504 -6.013 73.049 1.00 88.31 190 ARG A O 1
ATOM 1604 N N . ASN A 1 191 ? -33.338 -6.402 71.180 1.00 88.12 191 ASN A N 1
ATOM 1605 C CA . ASN A 1 191 ? -32.228 -5.520 71.540 1.00 88.12 191 ASN A CA 1
ATOM 1606 C C . ASN A 1 191 ? -32.680 -4.052 71.666 1.00 88.12 191 ASN A C 1
ATOM 1608 O O . ASN A 1 191 ? -32.239 -3.332 72.560 1.00 88.12 191 ASN A O 1
ATOM 1612 N N . ASN A 1 192 ? -33.616 -3.610 70.822 1.00 80.69 192 ASN A N 1
ATOM 1613 C CA . ASN A 1 192 ? -34.201 -2.273 70.938 1.00 80.69 192 ASN A CA 1
ATOM 1614 C C . ASN A 1 192 ? -35.166 -2.152 72.131 1.00 80.69 192 ASN A C 1
ATOM 1616 O O . ASN A 1 192 ? -35.140 -1.140 72.829 1.00 80.69 192 ASN A O 1
ATOM 1620 N N . LEU A 1 193 ? -35.957 -3.186 72.432 1.00 83.31 193 LEU A N 1
ATOM 1621 C CA . LEU A 1 193 ? -36.813 -3.212 73.625 1.00 83.31 193 LEU A CA 1
ATOM 1622 C C . LEU A 1 193 ? -36.006 -3.268 74.928 1.00 83.31 193 LEU A C 1
ATOM 1624 O O . LEU A 1 193 ? -36.403 -2.658 75.918 1.00 83.31 193 LEU A O 1
ATOM 1628 N N . LEU A 1 194 ? -34.848 -3.931 74.934 1.00 83.44 194 LEU A N 1
ATOM 1629 C CA . LEU A 1 194 ? -33.911 -3.903 76.060 1.00 83.44 194 LEU A CA 1
ATOM 1630 C C . LEU A 1 194 ? -33.341 -2.500 76.288 1.00 83.44 194 LEU A C 1
ATOM 1632 O O . LEU A 1 194 ? -33.266 -2.055 77.431 1.00 83.44 194 LEU A O 1
ATOM 1636 N N . LYS A 1 195 ? -33.009 -1.767 75.217 1.00 82.06 195 LYS A N 1
ATOM 1637 C CA . LYS A 1 195 ? -32.646 -0.344 75.324 1.00 82.06 195 LYS A CA 1
ATOM 1638 C C . LYS A 1 195 ? -33.813 0.492 75.854 1.00 82.06 195 LYS A C 1
ATOM 1640 O O . LYS A 1 195 ? -33.599 1.378 76.669 1.00 82.06 195 LYS A O 1
ATOM 1645 N N . PHE A 1 196 ? -35.046 0.192 75.445 1.00 74.56 196 PHE A N 1
ATOM 1646 C CA . PHE A 1 196 ? -36.246 0.885 75.923 1.00 74.56 196 PHE A CA 1
ATOM 1647 C C . PHE A 1 196 ? -36.551 0.609 77.407 1.00 74.56 196 PHE A C 1
ATOM 1649 O O . PHE A 1 196 ? -36.927 1.523 78.140 1.00 74.56 196 PHE A O 1
ATOM 1656 N N . LYS A 1 197 ? -36.306 -0.619 77.886 1.00 75.50 197 LYS A N 1
ATOM 1657 C CA . LYS A 1 197 ? -36.406 -1.006 79.306 1.00 75.50 197 LYS A CA 1
ATOM 1658 C C . LYS A 1 197 ? -35.535 -0.131 80.217 1.00 75.50 197 LYS A C 1
ATOM 1660 O O . LYS A 1 197 ? -35.934 0.114 81.352 1.00 75.50 197 LYS A O 1
ATOM 1665 N N . LEU A 1 198 ? -34.403 0.396 79.728 1.00 74.44 198 LEU A N 1
ATOM 1666 C CA . LEU A 1 198 ? -33.565 1.343 80.486 1.00 74.44 198 LEU A CA 1
ATOM 1667 C C . LEU A 1 198 ? -34.328 2.620 80.882 1.00 74.44 198 LEU A C 1
ATOM 1669 O O . LEU A 1 198 ? -34.019 3.217 81.908 1.00 74.44 198 LEU A O 1
ATOM 1673 N N . TYR A 1 199 ? -35.336 3.012 80.099 1.00 75.25 199 TYR A N 1
ATOM 1674 C CA . TYR A 1 199 ? -36.176 4.186 80.349 1.00 75.25 199 TYR A CA 1
ATOM 1675 C C . TYR A 1 199 ? -37.484 3.850 81.088 1.00 75.25 199 TYR A C 1
ATOM 1677 O O . TYR A 1 199 ? -38.106 4.741 81.658 1.00 75.25 199 TYR A O 1
ATOM 1685 N N . PHE A 1 200 ? -37.893 2.575 81.115 1.00 71.81 200 PHE A N 1
ATOM 1686 C CA . PHE A 1 200 ? -39.112 2.091 81.776 1.00 71.81 200 PHE A CA 1
ATOM 1687 C C . PHE A 1 200 ? -38.824 0.822 82.607 1.00 71.81 200 PHE A C 1
ATOM 1689 O O . PHE A 1 200 ? -39.061 -0.297 82.140 1.00 71.81 200 PHE A O 1
ATOM 1696 N N . PRO A 1 201 ? -38.368 0.968 83.869 1.00 70.25 201 PRO A N 1
ATOM 1697 C CA . PRO A 1 201 ? -37.927 -0.149 84.721 1.00 70.25 201 PRO A CA 1
ATOM 1698 C C . PRO A 1 201 ? -39.018 -1.171 85.085 1.00 70.25 201 PRO A C 1
ATOM 1700 O O . PRO A 1 201 ? -38.710 -2.267 85.544 1.00 70.25 201 PRO A O 1
ATOM 1703 N N . LEU A 1 202 ? -40.293 -0.823 84.880 1.00 70.75 202 LEU A N 1
ATOM 1704 C CA . LEU A 1 202 ? -41.456 -1.693 85.096 1.00 70.75 202 LEU A CA 1
ATOM 1705 C C . LEU A 1 202 ? -41.560 -2.838 84.066 1.00 70.75 202 LEU A C 1
ATOM 1707 O O . LEU A 1 202 ? -42.342 -3.768 84.259 1.00 70.75 202 LEU A O 1
ATOM 1711 N N . LEU A 1 203 ? -40.784 -2.796 82.975 1.00 74.25 203 LEU A N 1
ATOM 1712 C CA . LEU A 1 203 ? -40.723 -3.868 81.980 1.00 74.25 203 LEU A CA 1
ATOM 1713 C C . LEU A 1 203 ? -39.827 -5.017 82.463 1.00 74.25 203 LEU A C 1
ATOM 1715 O O . LEU A 1 203 ? -38.599 -4.918 82.483 1.00 74.25 203 LEU A O 1
ATOM 1719 N N . THR A 1 204 ? -40.442 -6.147 82.813 1.00 83.00 204 THR A N 1
ATOM 1720 C CA . THR A 1 204 ? -39.707 -7.379 83.148 1.00 83.00 204 THR A CA 1
ATOM 1721 C C . THR A 1 204 ? -39.062 -7.998 81.903 1.00 83.00 204 THR A C 1
ATOM 1723 O O . THR A 1 204 ? -39.523 -7.765 80.785 1.00 83.00 204 THR A O 1
ATOM 1726 N N . GLU A 1 205 ? -38.023 -8.828 82.062 1.00 82.69 205 GLU A N 1
ATOM 1727 C CA . GLU A 1 205 ? -37.442 -9.554 80.913 1.00 82.69 205 GLU A CA 1
ATOM 1728 C C . GLU A 1 205 ? -38.466 -10.438 80.206 1.00 82.69 205 GLU A C 1
ATOM 1730 O O . GLU A 1 205 ? -38.549 -10.426 78.985 1.00 82.69 205 GLU A O 1
ATOM 1735 N N . LYS A 1 206 ? -39.343 -11.089 80.974 1.00 81.88 206 LYS A N 1
ATOM 1736 C CA . LYS A 1 206 ? -40.433 -11.906 80.436 1.00 81.88 206 LYS A CA 1
ATOM 1737 C C . LYS A 1 206 ? -41.414 -11.085 79.588 1.00 81.88 206 LYS A C 1
ATOM 1739 O O . LYS A 1 206 ? -41.945 -11.578 78.597 1.00 81.88 206 LYS A O 1
ATOM 1744 N N . SER A 1 207 ? -41.645 -9.822 79.958 1.00 80.56 207 SER A N 1
ATOM 1745 C CA . SER A 1 207 ? -42.439 -8.877 79.163 1.00 80.56 207 SER A CA 1
ATOM 1746 C C . SER A 1 207 ? -41.707 -8.461 77.886 1.00 80.56 207 SER A C 1
ATOM 1748 O O . SER A 1 207 ? -42.333 -8.405 76.834 1.00 80.56 207 SER A O 1
ATOM 1750 N N . VAL A 1 208 ? -40.394 -8.209 77.958 1.00 83.00 208 VAL A N 1
ATOM 1751 C CA . VAL A 1 208 ? -39.560 -7.889 76.786 1.00 83.00 208 VAL A CA 1
ATOM 1752 C C . VAL A 1 208 ? -39.551 -9.045 75.790 1.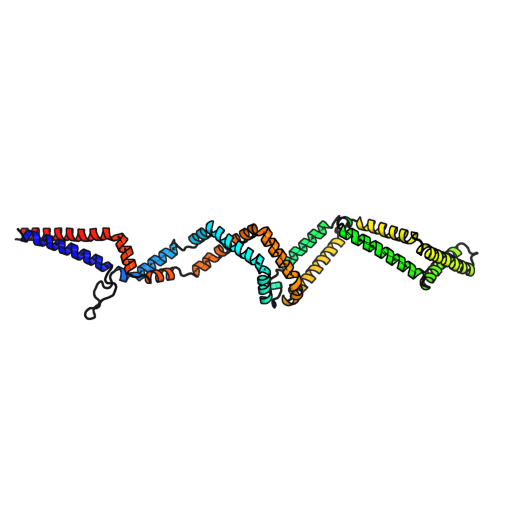00 83.00 208 VAL A C 1
ATOM 1754 O O . VAL A 1 208 ? -39.769 -8.800 74.607 1.00 83.00 208 VAL A O 1
ATOM 1757 N N . ASP A 1 209 ? -39.371 -10.284 76.245 1.00 86.44 209 ASP A N 1
ATOM 1758 C CA . ASP A 1 209 ? -39.376 -11.464 75.374 1.00 86.44 209 ASP A CA 1
ATOM 1759 C C . ASP A 1 209 ? -40.761 -11.672 74.736 1.00 86.44 209 ASP A C 1
ATOM 1761 O O . ASP A 1 209 ? -40.863 -11.805 73.519 1.00 86.44 209 ASP A O 1
ATOM 1765 N N . SER A 1 210 ? -41.846 -11.566 75.516 1.00 82.88 210 SER A N 1
ATOM 1766 C CA . SER A 1 210 ? -43.214 -11.703 74.988 1.00 82.88 210 SER A CA 1
ATOM 1767 C C . SER A 1 210 ? -43.591 -10.598 73.992 1.00 82.88 210 SER A C 1
ATOM 1769 O O . SER A 1 210 ? -44.259 -10.861 72.990 1.00 82.88 210 SER A O 1
ATOM 1771 N N . PHE A 1 211 ? -43.170 -9.352 74.234 1.00 80.06 211 PHE A N 1
ATOM 1772 C CA . PHE A 1 211 ? -43.351 -8.273 73.263 1.00 80.06 211 PHE A CA 1
ATOM 1773 C C . PHE A 1 211 ? -42.470 -8.468 72.034 1.00 80.06 211 PHE A C 1
ATOM 1775 O O . PHE A 1 211 ? -42.933 -8.199 70.931 1.00 80.06 211 PHE A O 1
ATOM 1782 N N . SER A 1 212 ? -41.246 -8.972 72.203 1.00 86.69 212 SER A N 1
ATOM 1783 C CA . SER A 1 212 ? -40.353 -9.288 71.087 1.00 86.69 212 SER A CA 1
ATOM 1784 C C . SER A 1 212 ? -40.965 -10.353 70.190 1.00 86.69 212 SER A C 1
ATOM 1786 O O . SER A 1 212 ? -41.018 -10.136 68.987 1.00 86.69 212 SER A O 1
ATOM 1788 N N . GLU A 1 213 ? -41.508 -11.438 70.747 1.00 84.19 213 GLU A N 1
ATOM 1789 C CA . GLU A 1 213 ? -42.244 -12.452 69.981 1.00 84.19 213 GLU A CA 1
ATOM 1790 C C . GLU A 1 213 ? -43.445 -11.844 69.255 1.00 84.19 213 GLU A C 1
ATOM 1792 O O . GLU A 1 213 ? -43.551 -11.978 68.042 1.00 84.19 2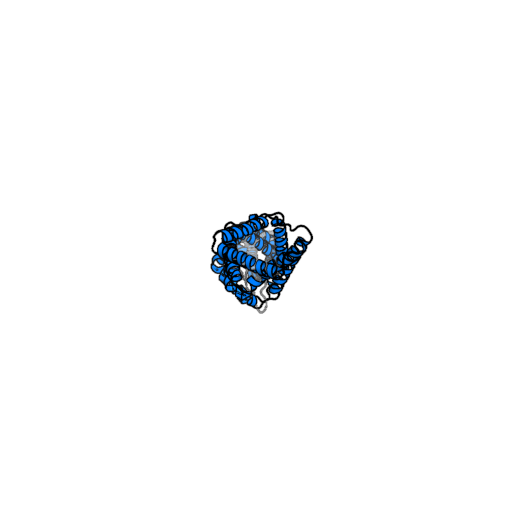13 GLU A O 1
ATOM 1797 N N . LYS A 1 214 ? -44.319 -11.112 69.959 1.00 79.12 214 LYS A N 1
ATOM 1798 C CA . LYS A 1 214 ? -45.532 -10.534 69.354 1.00 79.12 214 LYS A CA 1
ATOM 1799 C C . LYS A 1 214 ? -45.230 -9.512 68.264 1.00 79.12 214 LYS A C 1
ATOM 1801 O O . LYS A 1 214 ? -45.900 -9.511 67.237 1.00 79.12 214 LYS A O 1
ATOM 1806 N N . ILE A 1 215 ? -44.252 -8.635 68.481 1.00 76.31 215 ILE A N 1
ATOM 1807 C CA . ILE A 1 215 ? -43.840 -7.625 67.501 1.00 76.31 215 ILE A CA 1
ATOM 1808 C C . ILE A 1 215 ? -43.122 -8.299 66.335 1.00 76.31 215 ILE A C 1
ATOM 1810 O O . ILE A 1 215 ? -43.387 -7.939 65.196 1.00 76.31 215 ILE A O 1
ATOM 1814 N N . SER A 1 216 ? -42.273 -9.298 66.583 1.00 81.69 216 SER A N 1
ATOM 1815 C CA . SER A 1 216 ? -41.599 -10.041 65.511 1.00 81.69 216 SER A CA 1
ATOM 1816 C C . SER A 1 216 ? -42.595 -10.823 64.674 1.00 81.69 216 SER A C 1
ATOM 1818 O O . SER A 1 216 ? -42.551 -10.725 63.457 1.00 81.69 216 SER A O 1
ATOM 1820 N N . ASP A 1 217 ? -43.553 -11.509 65.295 1.00 80.81 217 ASP A N 1
ATOM 1821 C CA . ASP A 1 217 ? -44.648 -12.178 64.595 1.00 80.81 217 ASP A CA 1
ATOM 1822 C C . ASP A 1 217 ? -45.540 -11.176 63.855 1.00 80.81 217 ASP A C 1
ATOM 1824 O O . ASP A 1 217 ? -46.018 -11.483 62.769 1.00 80.81 217 ASP A O 1
ATOM 1828 N N . MET A 1 218 ? -45.764 -9.974 64.395 1.00 73.56 218 MET A N 1
ATOM 1829 C CA . MET A 1 218 ? -46.512 -8.919 63.706 1.00 73.56 218 MET A CA 1
ATOM 1830 C C . MET A 1 218 ? -45.740 -8.367 62.506 1.00 73.56 218 MET A C 1
ATOM 1832 O O . MET A 1 218 ? -46.344 -8.158 61.463 1.00 73.56 218 MET A O 1
ATOM 1836 N N . ILE A 1 219 ? -44.426 -8.165 62.626 1.00 73.56 219 ILE A N 1
ATOM 1837 C CA . ILE A 1 219 ? -43.541 -7.735 61.536 1.00 73.56 219 ILE A CA 1
ATOM 1838 C C . ILE A 1 219 ? -43.458 -8.825 60.471 1.00 73.56 219 ILE A C 1
ATOM 1840 O O . ILE A 1 219 ? -43.602 -8.521 59.296 1.00 73.56 219 ILE A O 1
ATOM 1844 N N . ILE A 1 220 ? -43.285 -10.087 60.863 1.00 74.88 220 ILE A N 1
ATOM 1845 C CA . ILE A 1 220 ? -43.233 -11.228 59.947 1.00 74.88 220 ILE A CA 1
ATOM 1846 C C . ILE A 1 220 ? -44.573 -11.387 59.247 1.00 74.88 220 ILE A C 1
ATOM 1848 O O . ILE A 1 220 ? -44.590 -11.368 58.028 1.00 74.88 220 ILE A O 1
ATOM 1852 N N . LYS A 1 221 ? -45.700 -11.404 59.971 1.00 72.50 221 LYS A N 1
ATOM 1853 C CA . LYS A 1 221 ? -47.037 -11.436 59.356 1.00 72.50 221 LYS A CA 1
ATOM 1854 C C . LYS A 1 221 ? -47.301 -10.216 58.489 1.00 72.50 221 LYS A C 1
ATOM 1856 O O . LYS A 1 221 ? -47.955 -10.337 57.466 1.00 72.50 221 LYS A O 1
ATOM 1861 N N . PHE A 1 222 ? -46.823 -9.034 58.872 1.00 66.12 222 PHE A N 1
ATOM 1862 C CA . PHE A 1 222 ? -46.936 -7.838 58.044 1.00 66.12 222 PHE A CA 1
ATOM 1863 C C . PHE A 1 222 ? -46.122 -7.991 56.763 1.00 66.12 222 PHE A C 1
ATOM 1865 O O . PHE A 1 222 ? -46.638 -7.668 55.702 1.00 66.12 222 PHE A O 1
ATOM 1872 N N . ILE A 1 223 ? -44.898 -8.517 56.832 1.00 67.31 223 ILE A N 1
ATOM 1873 C CA . ILE A 1 223 ? -44.066 -8.779 55.659 1.00 67.31 223 ILE A CA 1
ATOM 1874 C C . ILE A 1 223 ? -44.690 -9.885 54.802 1.00 67.31 223 ILE A C 1
ATOM 1876 O O . ILE A 1 223 ? -44.824 -9.666 53.609 1.00 67.31 223 ILE A O 1
ATOM 1880 N N . GLU A 1 224 ? -45.147 -11.000 55.375 1.00 66.69 224 GLU A N 1
ATOM 1881 C CA . GLU A 1 224 ? -45.843 -12.117 54.707 1.00 66.69 224 GLU A CA 1
ATOM 1882 C C . GLU A 1 224 ? -47.161 -11.674 54.039 1.00 66.69 224 GLU A C 1
ATOM 1884 O O . GLU A 1 224 ? -47.441 -12.029 52.893 1.00 66.69 224 GLU A O 1
ATOM 1889 N N . ASN A 1 225 ? -47.950 -10.832 54.715 1.00 61.94 225 ASN A N 1
ATOM 1890 C CA . ASN A 1 225 ? -49.189 -10.269 54.169 1.00 61.94 225 ASN A CA 1
ATOM 1891 C C . ASN A 1 225 ? -48.910 -9.179 53.124 1.00 61.94 225 ASN A C 1
ATOM 1893 O O . ASN A 1 225 ? -49.632 -9.089 52.138 1.00 61.94 225 ASN A O 1
ATOM 1897 N N . SER A 1 226 ? -47.848 -8.386 53.299 1.00 56.44 226 SER A N 1
ATOM 1898 C CA . SER A 1 226 ? -47.424 -7.354 52.338 1.00 56.44 226 SER A CA 1
ATOM 1899 C C . SER A 1 226 ? -46.656 -7.927 51.145 1.00 56.44 226 SER A C 1
ATOM 1901 O O . SER A 1 226 ? -46.497 -7.242 50.144 1.00 56.44 226 SER A O 1
ATOM 1903 N N . THR A 1 227 ? -46.154 -9.159 51.225 1.00 52.16 227 THR A N 1
ATOM 1904 C CA . THR A 1 227 ? -45.436 -9.832 50.130 1.00 52.16 227 THR A CA 1
ATOM 1905 C C . THR A 1 227 ? -46.377 -10.578 49.183 1.00 52.16 227 THR A C 1
ATOM 1907 O O . THR A 1 227 ? -45.999 -10.840 48.045 1.00 52.16 227 THR A O 1
ATOM 1910 N N . SER A 1 228 ? -47.610 -10.865 49.611 1.00 54.12 228 SER A N 1
ATOM 1911 C CA . SER A 1 228 ? -48.711 -11.230 48.702 1.00 54.12 228 SER A CA 1
ATOM 1912 C C . SER A 1 228 ? -49.441 -9.995 48.148 1.00 54.12 228 SER A C 1
ATOM 1914 O O . SER A 1 228 ? -50.329 -10.122 47.308 1.00 54.12 228 SER A O 1
ATOM 1916 N N . ASP A 1 229 ? -49.081 -8.799 48.624 1.00 59.06 229 ASP A N 1
ATOM 1917 C CA . ASP A 1 229 ? -49.689 -7.528 48.250 1.00 59.06 229 ASP A CA 1
ATOM 1918 C C . ASP A 1 229 ? -48.886 -6.881 47.100 1.00 59.06 229 ASP A C 1
ATOM 1920 O O . ASP A 1 229 ? -47.676 -6.653 47.238 1.00 59.06 229 ASP A O 1
ATOM 1924 N N . PRO A 1 230 ? -49.532 -6.524 45.973 1.00 63.97 230 PRO A N 1
ATOM 1925 C CA . PRO A 1 230 ? -48.938 -5.713 44.907 1.00 63.97 230 PRO A CA 1
ATOM 1926 C C . PRO A 1 230 ? -48.160 -4.479 45.404 1.00 63.97 230 PRO A C 1
ATOM 1928 O O . PRO A 1 230 ? -47.245 -4.004 44.727 1.00 63.97 230 PRO A O 1
ATOM 1931 N N . GLN A 1 231 ? -48.474 -3.962 46.598 1.00 66.06 231 GLN A N 1
ATOM 1932 C CA . GLN A 1 231 ? -47.820 -2.793 47.185 1.00 66.06 231 GLN A CA 1
ATOM 1933 C C . GLN A 1 231 ? -46.323 -2.954 47.498 1.00 66.06 231 GLN A C 1
ATOM 1935 O O . GLN A 1 231 ? -45.601 -1.955 47.406 1.00 66.06 231 GLN A O 1
ATOM 1940 N N . LEU A 1 232 ? -45.818 -4.142 47.865 1.00 70.88 232 LEU A N 1
ATOM 1941 C CA . LEU A 1 232 ? -44.380 -4.301 48.141 1.00 70.88 232 LEU A CA 1
ATOM 1942 C C . LEU A 1 232 ? -43.559 -4.194 46.856 1.00 70.88 232 LEU A C 1
ATOM 1944 O O . LEU A 1 232 ? -42.608 -3.413 46.813 1.00 70.88 232 LEU A O 1
ATOM 1948 N N . LYS A 1 233 ? -43.975 -4.901 45.798 1.00 72.06 233 LYS A N 1
ATOM 1949 C CA . LYS A 1 233 ? -43.361 -4.810 44.465 1.00 72.06 233 LYS A CA 1
ATOM 1950 C C . LYS A 1 233 ? -43.368 -3.365 43.960 1.00 72.06 233 LYS A C 1
ATOM 1952 O O . LYS A 1 233 ? -42.342 -2.872 43.501 1.00 72.06 233 LYS A O 1
ATOM 1957 N N . VAL A 1 234 ? -44.475 -2.640 44.151 1.00 78.44 234 VAL A N 1
ATOM 1958 C CA . VAL A 1 234 ? -44.573 -1.209 43.806 1.00 78.44 234 VAL A CA 1
ATOM 1959 C C . VAL A 1 234 ? -43.581 -0.349 44.602 1.00 78.44 234 VAL A C 1
ATOM 1961 O O . VAL A 1 234 ? -42.929 0.523 44.027 1.00 78.44 234 VAL A O 1
ATOM 1964 N N . LYS A 1 235 ? -43.420 -0.580 45.913 1.00 77.12 235 LYS A N 1
ATOM 1965 C CA . LYS A 1 235 ? -42.465 0.178 46.744 1.00 77.12 235 LYS A CA 1
ATOM 1966 C C . LYS A 1 235 ? -41.007 -0.124 46.390 1.00 77.12 235 LYS A C 1
ATOM 1968 O O . LYS A 1 235 ? -40.222 0.816 46.278 1.00 77.12 235 LYS A O 1
ATOM 1973 N N . VAL A 1 236 ? -40.649 -1.396 46.191 1.00 78.50 236 VAL A N 1
ATOM 1974 C CA . VAL A 1 236 ? -39.295 -1.808 45.772 1.00 78.50 236 VAL A CA 1
ATOM 1975 C C . VAL A 1 236 ? -38.973 -1.220 44.403 1.00 78.50 236 VAL A C 1
ATOM 1977 O O . VAL A 1 236 ? -37.949 -0.556 44.249 1.00 78.50 236 VAL A O 1
ATOM 1980 N N . SER A 1 237 ? -39.893 -1.369 43.447 1.00 82.56 237 SER A N 1
ATOM 1981 C CA . SER A 1 237 ? -39.767 -0.796 42.109 1.00 82.56 237 SER A CA 1
ATOM 1982 C C . SER A 1 237 ? -39.550 0.717 42.163 1.00 82.56 237 SER A C 1
ATOM 1984 O O . SER A 1 237 ? -38.620 1.223 41.540 1.00 82.56 237 SER A O 1
ATOM 1986 N N . LYS A 1 238 ? -40.315 1.447 42.989 1.00 83.69 238 LYS A N 1
ATOM 1987 C CA . LYS A 1 238 ? -40.138 2.895 43.168 1.00 83.69 238 LYS A CA 1
ATOM 1988 C C . LYS A 1 238 ? -38.732 3.265 43.655 1.00 83.69 238 LYS A C 1
ATOM 1990 O O . LYS A 1 238 ? -38.128 4.164 43.079 1.00 83.69 238 LYS A O 1
ATOM 1995 N N . ILE A 1 239 ? -38.214 2.582 44.679 1.00 78.75 239 ILE A N 1
ATOM 1996 C CA . ILE A 1 239 ? -36.882 2.860 45.248 1.00 78.75 239 ILE A CA 1
ATOM 1997 C C . ILE A 1 239 ? -35.783 2.583 44.218 1.00 78.75 239 ILE A C 1
ATOM 1999 O O . ILE A 1 239 ? -34.900 3.420 44.014 1.00 78.75 239 ILE A O 1
ATOM 2003 N N . VAL A 1 240 ? -35.848 1.426 43.553 1.00 79.81 240 VAL A N 1
ATOM 2004 C CA . VAL A 1 240 ? -34.871 1.039 42.528 1.00 79.81 240 VAL A CA 1
ATOM 2005 C C . VAL A 1 240 ? -34.906 2.041 41.376 1.00 79.81 240 VAL A C 1
ATOM 2007 O O . VAL A 1 240 ? -33.866 2.586 41.021 1.00 79.81 240 VAL A O 1
ATOM 2010 N N . TRP A 1 241 ? -36.089 2.390 40.865 1.00 86.69 241 TRP A N 1
ATOM 2011 C CA . TRP A 1 241 ? -36.229 3.350 39.769 1.00 86.69 241 TRP A CA 1
ATOM 2012 C C . TRP A 1 241 ? -35.821 4.781 40.133 1.00 86.69 241 TRP A C 1
ATOM 2014 O O . TRP A 1 241 ? -35.265 5.487 39.289 1.00 86.69 241 TRP A O 1
ATOM 2024 N N . GLU A 1 242 ? -36.067 5.236 41.364 1.00 83.56 242 GLU A N 1
ATOM 2025 C CA . GLU A 1 242 ? -35.544 6.517 41.855 1.00 83.56 242 GLU A CA 1
ATOM 2026 C C . GLU A 1 242 ? -34.012 6.526 41.848 1.00 83.56 242 GLU A C 1
ATOM 2028 O O . GLU A 1 242 ? -33.411 7.450 41.291 1.00 83.56 242 GLU A O 1
ATOM 2033 N N . LYS A 1 243 ? -33.373 5.472 42.374 1.00 76.38 243 LYS A N 1
ATOM 2034 C CA . LYS A 1 243 ? -31.909 5.390 42.414 1.00 76.38 243 LYS A CA 1
ATOM 2035 C C . LYS A 1 243 ? -31.291 5.213 41.029 1.00 76.38 243 LYS A C 1
ATOM 2037 O O . LYS A 1 243 ? -30.291 5.863 40.723 1.00 76.38 243 LYS A O 1
ATOM 2042 N N . THR A 1 244 ? -31.903 4.406 40.166 1.00 77.44 244 THR A N 1
ATOM 2043 C CA . THR A 1 244 ? -31.496 4.253 38.764 1.00 77.44 244 THR A CA 1
ATOM 2044 C C . THR A 1 244 ? -31.546 5.595 38.043 1.00 77.44 244 THR A C 1
ATOM 2046 O O . THR A 1 244 ? -30.562 5.982 37.419 1.00 77.44 244 THR A O 1
ATOM 2049 N N . ARG A 1 245 ? -32.645 6.355 38.162 1.00 85.38 245 ARG A N 1
ATOM 2050 C CA . ARG A 1 245 ? -32.756 7.681 37.528 1.00 85.38 245 ARG A CA 1
ATOM 2051 C C . ARG A 1 245 ? -31.718 8.670 38.044 1.00 85.38 245 ARG A C 1
ATOM 2053 O O . ARG A 1 245 ? -31.201 9.457 37.253 1.00 85.38 245 ARG A O 1
ATOM 2060 N N . GLU A 1 246 ? -31.403 8.633 39.337 1.00 77.75 246 GLU A N 1
ATOM 2061 C CA . GLU A 1 246 ? -30.330 9.444 39.921 1.00 77.75 246 GLU A CA 1
ATOM 2062 C C . GLU A 1 246 ? -28.970 9.111 39.284 1.00 77.75 246 GLU A C 1
ATOM 2064 O O . GLU A 1 246 ? -28.234 10.017 38.891 1.00 77.75 246 GLU A O 1
ATOM 2069 N N . LEU A 1 247 ? -28.653 7.820 39.126 1.00 76.44 247 LEU A N 1
ATOM 2070 C CA . LEU A 1 247 ? -27.409 7.359 38.501 1.00 76.44 247 LEU A CA 1
ATOM 2071 C C . LEU A 1 247 ? -27.344 7.705 37.010 1.00 76.44 247 LEU A C 1
ATOM 2073 O O . LEU A 1 247 ? -26.328 8.224 36.551 1.00 76.44 247 LEU A O 1
ATOM 2077 N N . LEU A 1 248 ? -28.436 7.486 36.275 1.00 77.31 248 LEU A N 1
ATOM 2078 C CA . LEU A 1 248 ? -28.541 7.805 34.850 1.00 77.31 248 LEU A CA 1
ATOM 2079 C C . LEU A 1 248 ? -28.355 9.304 34.576 1.00 77.31 248 LEU A C 1
ATOM 2081 O O . LEU A 1 248 ? -27.739 9.685 33.580 1.00 77.31 248 LEU A O 1
ATOM 2085 N N . ASN A 1 249 ? -28.831 10.157 35.487 1.00 84.62 249 ASN A N 1
ATOM 2086 C CA . ASN A 1 249 ? -28.690 11.609 35.385 1.00 84.62 249 ASN A CA 1
ATOM 2087 C C . ASN A 1 249 ? -27.355 12.154 35.896 1.00 84.62 249 ASN A C 1
ATOM 2089 O O . ASN A 1 249 ? -27.063 13.341 35.700 1.00 84.62 249 ASN A O 1
ATOM 2093 N N . LYS A 1 250 ? -26.543 11.327 36.558 1.00 81.31 250 LYS A N 1
ATOM 2094 C CA . LYS A 1 250 ? -25.248 11.750 37.076 1.00 81.31 250 LYS A CA 1
ATOM 2095 C C . LYS A 1 250 ? -24.279 11.966 35.918 1.00 81.31 250 LYS A C 1
ATOM 2097 O O . LYS A 1 250 ? -24.113 11.106 35.055 1.00 81.31 250 LYS A O 1
ATOM 2102 N N . LYS A 1 251 ? -23.616 13.125 35.916 1.00 84.69 251 LYS A N 1
ATOM 2103 C CA . LYS A 1 251 ? -22.569 13.425 34.940 1.00 84.69 251 LYS A CA 1
ATOM 2104 C C . LYS A 1 251 ? -21.334 12.581 35.218 1.00 84.69 251 LYS A C 1
ATOM 2106 O O . LYS A 1 251 ? -20.877 12.488 36.362 1.00 84.69 251 LYS A O 1
ATOM 2111 N N . ILE A 1 252 ? -20.782 12.017 34.159 1.00 81.75 252 ILE A N 1
ATOM 2112 C CA . ILE A 1 252 ? -19.500 11.334 34.176 1.00 81.75 252 ILE A CA 1
ATOM 2113 C C . ILE A 1 252 ? -18.421 12.396 34.388 1.00 81.75 252 ILE A C 1
ATOM 2115 O O . ILE A 1 252 ? -18.321 13.358 33.629 1.00 81.75 252 ILE A O 1
ATOM 2119 N N . ASN A 1 253 ? -17.633 12.244 35.450 1.00 81.69 253 ASN A N 1
ATOM 2120 C CA . ASN A 1 253 ? -16.507 13.121 35.734 1.00 81.69 253 ASN A CA 1
ATOM 2121 C C . ASN A 1 253 ? -15.209 12.321 35.628 1.00 81.69 253 ASN A C 1
ATOM 2123 O O . ASN A 1 253 ? -14.871 11.554 36.531 1.00 81.69 253 ASN A O 1
ATOM 2127 N N . LEU A 1 254 ? -14.501 12.523 34.520 1.00 81.81 254 LEU A N 1
ATOM 2128 C CA . LEU A 1 254 ? -13.188 11.938 34.245 1.00 81.81 254 LEU A CA 1
ATOM 2129 C C . LEU A 1 254 ? -12.066 12.971 34.441 1.00 81.81 254 LEU A C 1
ATOM 2131 O O . LEU A 1 254 ? -10.924 12.733 34.057 1.00 81.81 254 LEU A O 1
ATOM 2135 N N . SER A 1 255 ? -12.368 14.118 35.058 1.00 76.38 255 SER A N 1
ATOM 2136 C CA . SER A 1 255 ? -11.354 15.089 35.468 1.00 76.38 255 SER A CA 1
ATOM 2137 C C . SER A 1 255 ? -10.734 14.708 36.820 1.00 76.38 255 SER A C 1
ATOM 2139 O O . SER A 1 255 ? -11.393 14.164 37.709 1.00 76.38 255 SER A O 1
ATOM 2141 N N . GLY A 1 256 ? -9.437 14.980 36.976 1.00 82.00 256 GLY A N 1
ATOM 2142 C CA . GLY A 1 256 ? -8.682 14.692 38.201 1.00 82.00 256 GLY A CA 1
ATOM 2143 C C . GLY A 1 256 ? -8.037 13.299 38.254 1.00 82.00 256 GLY A C 1
ATOM 2144 O O . GLY A 1 256 ? -7.921 12.597 37.252 1.00 82.00 256 GLY A O 1
ATOM 2145 N N . GLU A 1 257 ? -7.570 12.907 39.441 1.00 80.12 257 GLU A N 1
ATOM 2146 C CA . GLU A 1 257 ? -6.713 11.723 39.641 1.00 80.12 257 GLU A CA 1
ATOM 2147 C C . GLU A 1 257 ? -7.412 10.394 39.304 1.00 80.12 257 GLU A C 1
ATOM 2149 O O . GLU A 1 257 ? -6.796 9.493 38.743 1.00 80.12 257 GLU A O 1
ATOM 2154 N N . ARG A 1 258 ? -8.720 10.281 39.578 1.00 75.12 258 ARG A N 1
ATOM 2155 C CA . ARG A 1 258 ? -9.505 9.077 39.245 1.00 75.12 258 ARG A CA 1
ATOM 2156 C C . ARG A 1 258 ? -9.620 8.854 37.739 1.00 75.12 258 ARG A C 1
ATOM 2158 O O . ARG A 1 258 ? -9.471 7.726 37.288 1.00 75.12 258 ARG A O 1
ATOM 2165 N N . GLY A 1 259 ? -9.866 9.913 36.969 1.00 80.25 259 GLY A N 1
ATOM 2166 C CA . GLY A 1 259 ? -9.940 9.819 35.511 1.00 80.25 259 GLY A CA 1
ATOM 2167 C C . GLY A 1 259 ? -8.587 9.504 34.879 1.00 80.25 259 GLY A C 1
ATOM 2168 O O . GLY A 1 259 ? -8.528 8.691 33.963 1.00 80.25 259 GLY A O 1
ATOM 2169 N N . LYS A 1 260 ? -7.496 10.063 35.428 1.00 85.50 260 LYS A N 1
ATOM 2170 C CA . LYS A 1 260 ? -6.126 9.709 35.023 1.00 85.50 260 LYS A CA 1
ATOM 2171 C C . LYS A 1 260 ? -5.829 8.224 35.247 1.00 85.50 260 LYS A C 1
ATOM 2173 O O . LYS A 1 260 ? -5.462 7.557 34.291 1.00 85.50 260 LYS A O 1
ATOM 2178 N N . LYS A 1 261 ? -6.106 7.691 36.443 1.00 81.50 261 LYS A N 1
ATOM 2179 C CA . LYS A 1 261 ? -5.928 6.257 36.744 1.00 81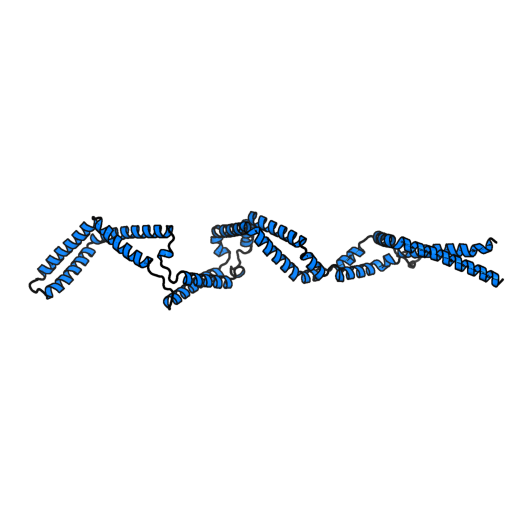.50 261 LYS A CA 1
ATOM 2180 C C . LYS A 1 261 ? -6.763 5.352 35.841 1.00 81.50 261 LYS A C 1
ATOM 2182 O O . LYS A 1 261 ? -6.265 4.355 35.346 1.00 81.50 261 LYS A O 1
ATOM 2187 N N . LEU A 1 262 ? -8.028 5.701 35.587 1.00 74.44 262 LEU A N 1
ATOM 2188 C CA . LEU A 1 262 ? -8.876 4.931 34.665 1.00 74.44 262 LEU A CA 1
ATOM 2189 C C . LEU A 1 262 ? -8.316 4.919 33.241 1.00 74.44 262 LEU A C 1
ATOM 2191 O O . LEU A 1 262 ? -8.393 3.905 32.555 1.00 74.44 262 LEU A O 1
ATOM 2195 N N . LYS A 1 263 ? -7.757 6.046 32.800 1.00 79.06 263 LYS A N 1
ATOM 2196 C CA . LYS A 1 263 ? -7.123 6.170 31.492 1.00 79.06 263 LYS A CA 1
ATOM 2197 C C . LYS A 1 263 ? -5.822 5.371 31.412 1.00 79.06 263 LYS A C 1
ATOM 2199 O O . LYS A 1 263 ? -5.568 4.752 30.386 1.00 79.06 263 LYS A O 1
ATOM 2204 N N . GLU A 1 264 ? -5.018 5.373 32.471 1.00 84.75 264 GLU A N 1
ATOM 2205 C CA . GLU A 1 264 ? -3.815 4.539 32.591 1.00 84.75 264 GLU A CA 1
ATOM 2206 C C . GLU A 1 264 ? -4.182 3.056 32.506 1.00 84.75 264 GLU A C 1
ATOM 2208 O O . GLU A 1 264 ? -3.707 2.385 31.598 1.00 84.75 264 GLU A O 1
ATOM 2213 N N . ILE A 1 265 ? -5.138 2.590 33.318 1.00 77.75 265 ILE A N 1
ATOM 2214 C CA . ILE A 1 265 ? -5.626 1.200 33.288 1.00 77.75 265 ILE A CA 1
ATOM 2215 C C . ILE A 1 265 ? -6.141 0.819 31.894 1.00 77.75 265 ILE A C 1
ATOM 2217 O O . ILE A 1 265 ? -5.859 -0.275 31.409 1.00 77.75 265 ILE A O 1
ATOM 2221 N N . ALA A 1 266 ? -6.890 1.705 31.227 1.00 70.56 266 ALA A N 1
ATOM 2222 C CA . ALA A 1 266 ? -7.391 1.445 29.878 1.00 70.56 266 ALA A CA 1
ATOM 2223 C C . ALA A 1 266 ? -6.248 1.270 28.864 1.00 70.56 266 ALA A C 1
ATOM 2225 O O . ALA A 1 266 ? -6.295 0.352 28.048 1.00 70.56 266 ALA A O 1
ATOM 2226 N N . ASN A 1 267 ? -5.219 2.119 28.933 1.00 79.25 267 ASN A N 1
ATOM 2227 C CA . ASN A 1 267 ? -4.047 2.006 28.066 1.00 79.25 267 ASN A CA 1
ATOM 2228 C C . ASN A 1 267 ? -3.215 0.758 28.390 1.00 79.25 267 ASN A C 1
ATOM 2230 O O . ASN A 1 267 ? -2.835 0.046 27.469 1.00 79.25 267 ASN A O 1
ATOM 2234 N N . GLU A 1 268 ? -2.980 0.454 29.667 1.00 80.94 268 GLU A N 1
ATOM 2235 C CA . GLU A 1 268 ? -2.263 -0.752 30.104 1.00 80.94 268 GLU A CA 1
ATOM 2236 C C . GLU A 1 268 ? -2.975 -2.024 29.636 1.00 80.94 268 GLU A C 1
ATOM 2238 O O . GLU A 1 268 ? -2.351 -2.882 29.021 1.00 80.94 268 GLU A O 1
ATOM 2243 N N . THR A 1 269 ? -4.297 -2.101 29.815 1.00 70.31 269 THR A N 1
ATOM 2244 C CA . THR A 1 269 ? -5.104 -3.244 29.355 1.00 70.31 269 THR A CA 1
ATOM 2245 C C . THR A 1 269 ? -4.993 -3.422 27.840 1.00 70.31 269 THR A C 1
ATOM 2247 O O . THR A 1 269 ? -4.845 -4.536 27.343 1.00 70.31 269 THR A O 1
ATOM 2250 N N . VAL A 1 270 ? -5.049 -2.324 27.081 1.00 72.12 270 VAL A N 1
ATOM 2251 C CA . VAL A 1 270 ? -4.875 -2.370 25.624 1.00 72.12 270 VAL A CA 1
ATOM 2252 C C . VAL A 1 270 ? -3.473 -2.835 25.250 1.00 72.12 270 VAL A C 1
ATOM 2254 O O . VAL A 1 270 ? -3.347 -3.674 24.363 1.00 72.12 270 VAL A O 1
ATOM 2257 N N . LEU A 1 271 ? -2.436 -2.330 25.917 1.00 78.44 271 LEU A N 1
ATOM 2258 C CA . LEU A 1 271 ? -1.055 -2.741 25.670 1.00 78.44 271 LEU A CA 1
ATOM 2259 C C . LEU A 1 271 ? -0.854 -4.227 25.972 1.00 78.44 271 LEU A C 1
ATOM 2261 O O . LEU A 1 271 ? -0.239 -4.929 25.176 1.00 78.44 271 LEU A O 1
ATOM 2265 N N . GLU A 1 272 ? -1.409 -4.735 27.071 1.00 76.88 272 GLU A N 1
ATOM 2266 C CA . GLU A 1 272 ? -1.391 -6.164 27.396 1.00 76.88 272 GLU A CA 1
ATOM 2267 C C . GLU A 1 272 ? -2.073 -7.001 26.307 1.00 76.88 272 GLU A C 1
ATOM 2269 O O . GLU A 1 272 ? -1.513 -8.001 25.852 1.00 76.88 272 GLU A O 1
ATOM 2274 N N . ILE A 1 273 ? -3.243 -6.566 25.827 1.00 70.94 273 ILE A N 1
ATOM 2275 C CA . ILE A 1 273 ? -3.956 -7.230 24.729 1.00 70.94 273 ILE A CA 1
ATOM 2276 C C . ILE A 1 273 ? -3.111 -7.207 23.451 1.00 70.94 273 ILE A C 1
ATOM 2278 O O . ILE A 1 273 ? -2.904 -8.258 22.847 1.00 70.94 273 ILE A O 1
ATOM 2282 N N . ILE A 1 274 ? -2.589 -6.047 23.049 1.00 74.62 274 ILE A N 1
ATOM 2283 C CA . ILE A 1 274 ? -1.763 -5.892 21.844 1.00 74.62 274 ILE A CA 1
ATOM 2284 C C . ILE A 1 274 ? -0.523 -6.782 21.920 1.00 74.62 274 ILE A C 1
ATOM 2286 O O . ILE A 1 274 ? -0.260 -7.546 20.991 1.00 74.62 274 ILE A O 1
ATOM 2290 N N . ASN A 1 275 ? 0.194 -6.756 23.043 1.00 79.62 275 ASN A N 1
ATOM 2291 C CA . ASN A 1 275 ? 1.374 -7.590 23.258 1.00 79.62 275 ASN A CA 1
ATOM 2292 C C . ASN A 1 275 ? 1.032 -9.084 23.216 1.00 79.62 275 ASN A C 1
ATOM 2294 O O . ASN A 1 275 ? 1.788 -9.866 22.640 1.00 79.62 275 ASN A O 1
ATOM 2298 N N . SER A 1 276 ? -0.146 -9.477 23.715 1.00 77.94 276 SER A N 1
ATOM 2299 C CA . SER A 1 276 ? -0.624 -10.862 23.612 1.00 77.94 276 SER A CA 1
ATOM 2300 C C . SER A 1 276 ? -0.885 -11.319 22.170 1.00 77.94 276 SER A C 1
ATOM 2302 O O . SER A 1 276 ? -0.887 -12.521 21.906 1.00 77.94 276 SER A O 1
ATOM 2304 N N . PHE A 1 277 ? -1.107 -10.391 21.231 1.00 76.06 277 PHE A N 1
ATOM 2305 C CA . PHE A 1 277 ? -1.253 -10.684 19.801 1.00 76.06 277 PHE A CA 1
ATOM 2306 C C . PHE A 1 277 ? 0.056 -10.535 19.026 1.00 76.06 277 PHE A C 1
ATOM 2308 O O . PHE A 1 277 ? 0.274 -11.283 18.076 1.00 76.06 277 PHE A O 1
ATOM 2315 N N . ARG A 1 278 ? 0.938 -9.620 19.436 1.00 77.69 278 ARG A N 1
ATOM 2316 C CA . ARG A 1 278 ? 2.224 -9.337 18.782 1.00 77.69 278 ARG A CA 1
ATOM 2317 C C . ARG A 1 278 ? 3.072 -10.595 18.593 1.00 77.69 278 ARG A C 1
ATOM 2319 O O . ARG A 1 278 ? 3.614 -10.825 17.512 1.00 77.69 278 ARG A O 1
ATOM 2326 N N . GLU A 1 279 ? 3.145 -11.435 19.624 1.00 72.81 279 GLU A N 1
ATOM 2327 C CA . GLU A 1 279 ? 3.966 -12.651 19.601 1.00 72.81 279 GLU A CA 1
ATOM 2328 C C . GLU A 1 279 ? 3.281 -13.866 18.962 1.00 72.81 279 GLU A C 1
ATOM 2330 O O . GLU A 1 279 ? 3.954 -14.866 18.691 1.00 72.81 279 GLU A O 1
ATOM 2335 N N . LYS A 1 280 ? 1.973 -13.782 18.684 1.00 78.31 280 LYS A N 1
ATOM 2336 C CA . LYS A 1 280 ? 1.214 -14.889 18.098 1.00 78.31 280 LYS A CA 1
ATOM 2337 C C . LYS A 1 280 ? 1.556 -15.088 16.630 1.00 78.31 280 LYS A C 1
ATOM 2339 O O . LYS A 1 280 ? 1.763 -14.142 15.859 1.00 78.31 280 LYS A O 1
ATOM 2344 N N . LYS A 1 281 ? 1.561 -16.358 16.232 1.00 75.00 281 LYS A N 1
ATOM 2345 C CA . LYS A 1 281 ? 1.615 -16.735 14.817 1.00 75.00 281 LYS A CA 1
ATOM 2346 C C . LYS A 1 281 ? 0.274 -16.464 14.147 1.00 75.00 281 LYS A C 1
ATOM 2348 O O . LYS A 1 281 ? -0.779 -16.534 14.782 1.00 75.00 281 LYS A O 1
ATOM 2353 N N . ILE A 1 282 ? 0.299 -16.224 12.840 1.00 68.62 282 ILE A N 1
ATOM 2354 C CA . ILE A 1 282 ? -0.918 -16.014 12.041 1.00 68.62 282 ILE A CA 1
ATOM 2355 C C . ILE A 1 282 ? -1.860 -17.229 12.124 1.00 68.62 282 ILE A C 1
ATOM 2357 O O . ILE A 1 282 ? -3.074 -17.056 12.215 1.00 68.62 282 ILE A O 1
ATOM 2361 N N . SER A 1 283 ? -1.314 -18.445 12.204 1.00 64.94 283 SER A N 1
ATOM 2362 C CA . SER A 1 283 ? -2.045 -19.692 12.499 1.00 64.94 283 SER A CA 1
ATOM 2363 C C . SER A 1 283 ? -2.723 -19.723 13.874 1.00 64.94 283 SER A C 1
ATOM 2365 O O . SER A 1 283 ? -3.755 -20.361 14.033 1.00 64.94 283 SER A O 1
ATOM 2367 N N . GLU A 1 284 ? -2.216 -19.031 14.887 1.00 69.06 284 GLU A N 1
ATOM 2368 C CA . GLU A 1 284 ? -2.822 -19.035 16.231 1.00 69.06 284 GLU A CA 1
ATOM 2369 C C . GLU A 1 284 ? -3.969 -18.026 16.337 1.00 69.06 284 GLU A C 1
ATOM 2371 O O . GLU A 1 284 ? -4.912 -18.211 17.104 1.00 69.06 284 GLU A O 1
ATOM 2376 N N . VAL A 1 285 ? -3.923 -16.977 15.515 1.00 64.94 285 VAL A N 1
ATOM 2377 C CA . VAL A 1 285 ? -5.043 -16.047 15.307 1.00 64.94 285 VAL A CA 1
ATOM 2378 C C . VAL A 1 285 ? -6.035 -16.614 14.287 1.00 64.94 285 VAL A C 1
ATOM 2380 O O . VAL A 1 285 ? -7.141 -16.104 14.130 1.00 64.94 285 VAL A O 1
ATOM 2383 N N . SER A 1 286 ? -5.691 -17.726 13.630 1.00 55.50 286 SER A N 1
ATOM 2384 C CA . SER A 1 286 ? -6.473 -18.267 12.528 1.00 55.50 286 SER A CA 1
ATOM 2385 C C . SER A 1 286 ? -7.788 -18.938 12.898 1.00 55.50 286 SER A C 1
ATOM 2387 O O . SER A 1 286 ? -8.624 -19.130 12.027 1.00 55.50 286 SER A O 1
ATOM 2389 N N . GLN A 1 287 ? -8.062 -19.188 14.176 1.00 55.56 287 GLN A N 1
ATOM 2390 C CA . GLN A 1 287 ? -9.425 -19.536 14.594 1.00 55.56 287 GLN A CA 1
ATOM 2391 C C . GLN A 1 287 ? -10.410 -18.367 14.381 1.00 55.56 287 GLN A C 1
ATOM 2393 O O . GLN A 1 287 ? -11.608 -18.592 14.274 1.00 55.56 287 GLN A O 1
ATOM 2398 N N . LEU A 1 288 ? -9.908 -17.134 14.214 1.00 51.59 288 LEU A N 1
ATOM 2399 C CA . LEU A 1 288 ? -10.673 -15.980 13.730 1.00 51.59 288 LEU A CA 1
ATOM 2400 C C . LEU A 1 288 ? -10.684 -15.867 12.182 1.00 51.59 288 LEU A C 1
ATOM 2402 O O . LEU A 1 288 ? -11.383 -14.994 11.664 1.00 51.59 288 LEU A O 1
ATOM 2406 N N . LYS A 1 289 ? -9.949 -16.721 11.426 1.00 56.28 289 LYS A N 1
ATOM 2407 C CA . LYS A 1 289 ? -9.904 -16.713 9.938 1.00 56.28 289 LYS A CA 1
ATOM 2408 C C . LYS A 1 289 ? -11.285 -16.955 9.332 1.00 56.28 289 LYS A C 1
ATOM 2410 O O . LYS A 1 289 ? -11.582 -16.349 8.313 1.00 56.28 289 LYS A O 1
ATOM 2415 N N . GLU A 1 290 ? -12.113 -17.819 9.917 1.00 57.78 290 GLU A N 1
ATOM 2416 C CA . GLU A 1 290 ? -13.392 -18.192 9.293 1.00 57.78 290 GLU A CA 1
ATOM 2417 C C . GLU A 1 290 ? -14.503 -17.156 9.508 1.00 57.78 290 GLU A C 1
ATOM 2419 O O . GLU A 1 290 ? -15.379 -17.027 8.658 1.00 57.78 290 GLU A O 1
ATOM 2424 N N . GLU A 1 291 ? -14.444 -16.358 10.580 1.00 55.53 291 GLU A N 1
ATOM 2425 C CA . GLU A 1 291 ? -15.471 -15.346 10.864 1.00 55.53 291 GLU A CA 1
ATOM 2426 C C . GLU A 1 291 ? -15.032 -13.918 10.520 1.00 55.53 291 GLU A C 1
ATOM 2428 O O . GLU A 1 291 ? -15.806 -13.179 9.912 1.00 55.53 291 GLU A O 1
ATOM 2433 N N . ILE A 1 292 ? -13.809 -13.504 10.876 1.00 56.56 292 ILE A N 1
ATOM 2434 C CA . ILE A 1 292 ? -13.379 -12.099 10.749 1.00 56.56 292 ILE A CA 1
ATOM 2435 C C . ILE A 1 292 ? -12.891 -11.780 9.336 1.00 56.56 292 ILE A C 1
ATOM 2437 O O . ILE A 1 292 ? -13.148 -10.691 8.826 1.00 56.56 292 ILE A O 1
ATOM 2441 N N . ILE A 1 293 ? -12.192 -12.701 8.677 1.00 66.44 293 ILE A N 1
ATOM 2442 C CA . ILE A 1 293 ? -11.570 -12.411 7.378 1.00 66.44 293 ILE A CA 1
ATOM 2443 C C . ILE A 1 293 ? -12.608 -12.223 6.275 1.00 66.44 293 ILE A C 1
ATOM 2445 O O . ILE A 1 293 ? -12.499 -11.217 5.579 1.00 66.44 293 ILE A O 1
ATOM 2449 N N . PRO A 1 294 ? -13.663 -13.052 6.156 1.00 68.25 294 PRO A N 1
ATOM 2450 C CA . PRO A 1 294 ? -14.751 -12.766 5.226 1.00 68.25 294 PRO A CA 1
ATOM 2451 C C . PRO A 1 294 ? -15.418 -11.412 5.498 1.00 68.25 294 PRO A C 1
ATOM 2453 O O . PRO A 1 294 ? -15.783 -10.714 4.559 1.00 68.25 294 PRO A O 1
ATOM 2456 N N . GLN A 1 295 ? -15.523 -10.991 6.765 1.00 62.97 295 GLN A N 1
ATOM 2457 C CA . GLN A 1 295 ? -16.071 -9.677 7.122 1.00 62.97 295 GLN A CA 1
ATOM 2458 C C . GLN A 1 295 ? -15.137 -8.531 6.713 1.00 62.97 295 GLN A C 1
ATOM 2460 O O . GLN A 1 295 ? -15.595 -7.544 6.143 1.00 62.97 295 GLN A O 1
ATOM 2465 N N . ILE A 1 296 ? -13.827 -8.659 6.946 1.00 64.94 296 ILE A N 1
ATOM 2466 C CA . ILE A 1 296 ? -12.831 -7.671 6.506 1.00 64.94 296 ILE A CA 1
ATOM 2467 C C . ILE A 1 296 ? -12.800 -7.596 4.981 1.00 64.94 296 ILE A C 1
ATOM 2469 O O . ILE A 1 296 ? -12.814 -6.499 4.431 1.00 64.94 296 ILE A O 1
ATOM 2473 N N . VAL A 1 297 ? -12.792 -8.737 4.288 1.00 69.94 297 VAL A N 1
ATOM 2474 C CA . VAL A 1 297 ? -12.805 -8.767 2.824 1.00 69.94 297 VAL A CA 1
ATOM 2475 C C . VAL A 1 297 ? -14.102 -8.170 2.293 1.00 69.94 297 VAL A C 1
ATOM 2477 O O . VAL A 1 297 ? -14.039 -7.339 1.396 1.00 69.94 297 VAL A O 1
ATOM 2480 N N . ALA A 1 298 ? -15.260 -8.481 2.879 1.00 71.44 298 ALA A N 1
ATOM 2481 C CA . ALA A 1 298 ? -16.529 -7.863 2.500 1.00 71.44 298 ALA A CA 1
ATOM 2482 C C . ALA A 1 298 ? -16.512 -6.336 2.685 1.00 71.44 298 ALA A C 1
ATOM 2484 O O . ALA A 1 298 ? -16.926 -5.610 1.782 1.00 71.44 298 ALA A O 1
ATOM 2485 N N . LEU A 1 299 ? -15.971 -5.837 3.802 1.00 66.12 299 LEU A N 1
ATOM 2486 C CA . LEU A 1 299 ? -15.797 -4.399 4.038 1.00 66.12 299 LEU A CA 1
ATOM 2487 C C . LEU A 1 299 ? -14.834 -3.765 3.028 1.00 66.12 299 LEU A C 1
ATOM 2489 O O . LEU A 1 299 ? -15.113 -2.688 2.504 1.00 66.12 299 LEU A O 1
ATOM 2493 N N . LEU A 1 300 ? -13.713 -4.423 2.722 1.00 71.81 300 LEU A N 1
ATOM 2494 C CA . LEU A 1 300 ? -12.758 -3.954 1.717 1.00 71.81 300 LEU A CA 1
ATOM 2495 C C . LEU A 1 300 ? -13.389 -3.930 0.324 1.00 71.81 300 LEU A C 1
ATOM 2497 O O . LEU A 1 300 ? -13.254 -2.929 -0.374 1.00 71.81 300 LEU A O 1
ATOM 2501 N N . LYS A 1 301 ? -14.124 -4.979 -0.059 1.00 78.56 301 LYS A N 1
ATOM 2502 C CA . LYS A 1 301 ? -14.890 -5.040 -1.310 1.00 78.56 301 LYS A CA 1
ATOM 2503 C C . LYS A 1 301 ? -15.903 -3.902 -1.376 1.00 78.56 301 LYS A C 1
ATOM 2505 O O . LYS A 1 301 ? -15.951 -3.196 -2.377 1.00 78.56 301 LYS A O 1
ATOM 2510 N N . GLU A 1 302 ? -16.642 -3.651 -0.296 1.00 75.31 302 GLU A N 1
ATOM 2511 C CA . GLU A 1 302 ? -17.609 -2.553 -0.229 1.00 75.31 302 GLU A CA 1
ATOM 2512 C C . GLU A 1 302 ? -16.935 -1.178 -0.369 1.00 75.31 302 GLU A C 1
ATOM 2514 O O . GLU A 1 302 ? -17.411 -0.325 -1.122 1.00 75.31 302 GLU A O 1
ATOM 2519 N N . VAL A 1 303 ? -15.809 -0.952 0.313 1.00 74.25 303 VAL A N 1
ATOM 2520 C CA . VAL A 1 303 ? -15.031 0.292 0.199 1.00 74.25 303 VAL A CA 1
ATOM 2521 C C . VAL A 1 303 ? -14.489 0.463 -1.218 1.00 74.25 303 VAL A C 1
ATOM 2523 O O . VAL A 1 303 ? -14.649 1.541 -1.795 1.00 74.25 303 VAL A O 1
ATOM 2526 N N . VAL A 1 304 ? -13.904 -0.590 -1.797 1.00 80.06 304 VAL A N 1
ATOM 2527 C CA . VAL A 1 304 ? -13.393 -0.589 -3.173 1.00 80.06 304 VAL A CA 1
ATOM 2528 C C . VAL A 1 304 ? -14.513 -0.278 -4.156 1.00 80.06 304 VAL A C 1
ATOM 2530 O O . VAL A 1 304 ? -14.347 0.588 -5.008 1.00 80.06 304 VAL A O 1
ATOM 2533 N N . GLN A 1 305 ? -15.687 -0.879 -3.992 1.00 84.25 305 GLN A N 1
ATOM 2534 C CA . GLN A 1 305 ? -16.821 -0.667 -4.884 1.00 84.25 305 GLN A CA 1
ATOM 2535 C C . GLN A 1 305 ? -17.425 0.740 -4.738 1.00 84.25 305 GLN A C 1
ATOM 2537 O O . GLN A 1 305 ? -17.723 1.395 -5.736 1.00 84.25 305 GLN A O 1
ATOM 2542 N N . ARG A 1 306 ? -17.543 1.263 -3.507 1.00 84.44 306 ARG A N 1
ATOM 2543 C CA . ARG A 1 306 ? -18.065 2.620 -3.240 1.00 84.44 306 ARG A CA 1
ATOM 2544 C C . ARG A 1 306 ? -17.097 3.735 -3.634 1.00 84.44 306 ARG A C 1
ATOM 2546 O O . ARG A 1 306 ? -17.539 4.846 -3.930 1.00 84.44 306 ARG A O 1
ATOM 2553 N N . LYS A 1 307 ? -15.787 3.488 -3.561 1.00 87.44 307 LYS A N 1
ATOM 2554 C CA . LYS A 1 307 ? -14.731 4.498 -3.759 1.00 87.44 307 LYS A CA 1
ATOM 2555 C C . LYS A 1 307 ? -13.789 4.163 -4.914 1.00 87.44 307 LYS A C 1
ATOM 2557 O O . LYS A 1 307 ? -12.710 4.746 -4.981 1.00 87.44 307 LYS A O 1
ATOM 2562 N N . LYS A 1 308 ? -14.211 3.300 -5.846 1.00 85.44 308 LYS A N 1
ATOM 2563 C CA . LYS A 1 308 ? -13.394 2.788 -6.958 1.00 85.44 308 LYS A CA 1
ATOM 2564 C C . LYS A 1 308 ? -12.612 3.882 -7.673 1.00 85.44 308 LYS A C 1
ATOM 2566 O O . LYS A 1 308 ? -11.396 3.795 -7.755 1.00 85.44 308 LYS A O 1
ATOM 2571 N N . ASN A 1 309 ? -13.291 4.945 -8.102 1.00 84.62 309 ASN A N 1
ATOM 2572 C CA . ASN A 1 309 ? -12.656 6.037 -8.842 1.00 84.62 309 ASN A CA 1
ATOM 2573 C C . ASN A 1 309 ? -11.549 6.719 -8.023 1.00 84.62 309 ASN A C 1
ATOM 2575 O O . ASN A 1 309 ? -10.444 6.892 -8.524 1.00 84.62 309 ASN A O 1
ATOM 2579 N N . LEU A 1 310 ? -11.817 7.033 -6.751 1.00 82.69 310 LEU A N 1
ATOM 2580 C CA . LEU A 1 310 ? -10.847 7.676 -5.862 1.00 82.69 310 LEU A CA 1
ATOM 2581 C C . LEU A 1 310 ? -9.646 6.762 -5.583 1.00 82.69 310 LEU A C 1
ATOM 2583 O O . LEU A 1 310 ? -8.506 7.207 -5.629 1.00 82.69 310 LEU A O 1
ATOM 2587 N N . ILE A 1 311 ? -9.895 5.477 -5.318 1.00 80.12 311 ILE A N 1
ATOM 2588 C CA . ILE A 1 311 ? -8.830 4.495 -5.079 1.00 80.12 311 ILE A CA 1
ATOM 2589 C C . ILE A 1 311 ? -8.002 4.302 -6.348 1.00 80.12 311 ILE A C 1
ATOM 2591 O O . ILE A 1 311 ? -6.779 4.296 -6.273 1.00 80.12 311 ILE A O 1
ATOM 2595 N N . SER A 1 312 ? -8.649 4.193 -7.511 1.00 87.88 312 SER A N 1
ATOM 2596 C CA . SER A 1 312 ? -7.957 4.036 -8.790 1.00 87.88 312 SER A CA 1
ATOM 2597 C C . SER A 1 312 ? -7.027 5.209 -9.077 1.00 87.88 312 SER A C 1
ATOM 2599 O O . SER A 1 312 ? -5.904 4.996 -9.517 1.00 87.88 312 SER A O 1
ATOM 2601 N N . GLU A 1 313 ? -7.451 6.432 -8.761 1.00 85.25 313 GLU A N 1
ATOM 2602 C CA . GLU A 1 313 ? -6.658 7.645 -8.938 1.00 85.25 313 GLU A CA 1
ATOM 2603 C C . GLU A 1 313 ? -5.446 7.650 -7.999 1.00 85.25 313 GLU A C 1
ATOM 2605 O O . GLU A 1 313 ? -4.314 7.721 -8.472 1.00 85.25 313 GLU A O 1
ATOM 2610 N N . ILE A 1 314 ? -5.663 7.421 -6.697 1.00 84.75 314 ILE A N 1
ATOM 2611 C CA . ILE A 1 314 ? -4.589 7.351 -5.690 1.00 84.75 314 ILE A CA 1
ATOM 2612 C C . ILE A 1 314 ? -3.564 6.260 -6.033 1.00 84.75 314 ILE A C 1
ATOM 2614 O O . ILE A 1 314 ? -2.355 6.488 -5.974 1.00 84.75 314 ILE A O 1
ATOM 2618 N N . VAL A 1 315 ? -4.031 5.059 -6.387 1.00 86.31 315 VAL A N 1
ATOM 2619 C CA . VAL A 1 315 ? -3.154 3.928 -6.720 1.00 86.31 315 VAL A CA 1
ATOM 2620 C C . VAL A 1 315 ? -2.398 4.197 -8.020 1.00 86.31 315 VAL A C 1
ATOM 2622 O O . VAL A 1 315 ? -1.204 3.917 -8.087 1.00 86.31 315 VAL A O 1
ATOM 2625 N N . THR A 1 316 ? -3.045 4.787 -9.028 1.00 90.44 316 THR A N 1
ATOM 2626 C CA . THR A 1 316 ? -2.392 5.152 -10.297 1.00 90.44 316 THR A CA 1
ATOM 2627 C C . THR A 1 316 ? -1.279 6.169 -10.076 1.00 90.44 316 THR A C 1
ATOM 2629 O O . THR A 1 316 ? -0.165 5.971 -10.561 1.00 90.44 316 THR A O 1
ATOM 2632 N N . GLU A 1 317 ? -1.543 7.226 -9.306 1.00 87.62 317 GLU A N 1
ATOM 2633 C CA . GLU A 1 317 ? -0.528 8.223 -8.954 1.00 87.62 317 GLU A CA 1
ATOM 2634 C C . GLU A 1 317 ? 0.640 7.592 -8.197 1.00 87.62 317 GLU A C 1
ATOM 2636 O O . GLU A 1 317 ? 1.804 7.865 -8.502 1.00 87.62 317 GLU A O 1
ATOM 2641 N N . ARG A 1 318 ? 0.348 6.702 -7.243 1.00 86.00 318 ARG A N 1
ATOM 2642 C CA . ARG A 1 318 ? 1.389 6.030 -6.465 1.00 86.00 318 ARG A CA 1
ATOM 2643 C C . ARG A 1 318 ? 2.245 5.098 -7.319 1.00 86.00 318 ARG A C 1
ATOM 2645 O O . ARG A 1 318 ? 3.461 5.085 -7.153 1.00 86.00 318 ARG A O 1
ATOM 2652 N N . LEU A 1 319 ? 1.638 4.341 -8.233 1.00 88.69 319 LEU A N 1
ATOM 2653 C CA . LEU A 1 319 ? 2.367 3.478 -9.165 1.00 88.69 319 LEU A CA 1
ATOM 2654 C C . LEU A 1 319 ? 3.271 4.294 -10.090 1.00 88.69 319 LEU A C 1
ATOM 2656 O O . LEU A 1 319 ? 4.429 3.931 -10.270 1.00 88.69 319 LEU A O 1
ATOM 2660 N N . LEU A 1 320 ? 2.781 5.417 -10.623 1.00 91.00 320 LEU A N 1
ATOM 2661 C CA . LEU A 1 320 ? 3.589 6.325 -11.441 1.00 91.00 320 LEU A CA 1
ATOM 2662 C C . LEU A 1 320 ? 4.799 6.859 -10.674 1.00 91.00 320 LEU A C 1
ATOM 2664 O O . LEU A 1 320 ? 5.909 6.811 -11.195 1.00 91.00 320 LEU A O 1
ATOM 2668 N N . GLN A 1 321 ? 4.606 7.288 -9.424 1.00 87.50 321 GLN A N 1
ATOM 2669 C CA . GLN A 1 321 ? 5.705 7.739 -8.564 1.00 87.50 321 GLN A CA 1
ATOM 2670 C C . GLN A 1 321 ? 6.746 6.638 -8.334 1.00 87.50 321 GLN A C 1
ATOM 2672 O O . GLN A 1 321 ? 7.940 6.906 -8.411 1.00 87.50 321 GLN A O 1
ATOM 2677 N N . ILE A 1 322 ? 6.312 5.400 -8.075 1.00 89.00 322 ILE A N 1
ATOM 2678 C CA . ILE A 1 322 ? 7.228 4.264 -7.892 1.00 89.00 322 ILE A CA 1
ATOM 2679 C C . ILE A 1 322 ? 8.019 4.004 -9.178 1.00 89.00 322 ILE A C 1
ATOM 2681 O O . ILE A 1 322 ? 9.241 3.903 -9.127 1.00 89.00 322 ILE A O 1
ATOM 2685 N N . ILE A 1 323 ? 7.347 3.953 -10.334 1.00 91.25 323 ILE A N 1
ATOM 2686 C CA . ILE A 1 323 ? 8.010 3.753 -11.632 1.00 91.25 323 ILE A CA 1
ATOM 2687 C C . ILE A 1 323 ? 9.026 4.869 -11.884 1.00 91.25 323 ILE A C 1
ATOM 2689 O O . ILE A 1 323 ? 10.134 4.600 -12.329 1.00 91.25 323 ILE A O 1
ATOM 2693 N N . GLU A 1 324 ? 8.675 6.116 -11.581 1.00 89.31 324 GLU A N 1
ATOM 2694 C CA . GLU A 1 324 ? 9.573 7.258 -11.719 1.00 89.31 324 GLU A CA 1
ATOM 2695 C C . GLU A 1 324 ? 10.792 7.181 -10.795 1.00 89.31 324 GLU A C 1
ATOM 2697 O O . GLU A 1 324 ? 11.881 7.583 -11.203 1.00 89.31 324 GLU A O 1
ATOM 2702 N N . ILE A 1 325 ? 10.638 6.697 -9.565 1.00 89.19 325 ILE A N 1
ATOM 2703 C CA . ILE A 1 325 ? 11.754 6.534 -8.622 1.00 89.19 325 ILE A CA 1
ATOM 2704 C C . ILE A 1 325 ? 12.702 5.425 -9.094 1.00 89.19 325 ILE A C 1
ATOM 2706 O O . ILE A 1 325 ? 13.914 5.607 -9.043 1.00 89.19 325 ILE A O 1
ATOM 2710 N N . GLU A 1 326 ? 12.158 4.320 -9.605 1.00 90.81 326 GLU A N 1
ATOM 2711 C CA . GLU A 1 326 ? 12.930 3.142 -10.029 1.00 90.81 326 GLU A CA 1
ATOM 2712 C C . GLU A 1 326 ? 13.463 3.233 -11.469 1.00 90.81 326 GLU A C 1
ATOM 2714 O O . GLU A 1 326 ? 14.339 2.462 -11.866 1.00 90.81 326 GLU A O 1
ATOM 2719 N N . LEU A 1 327 ? 12.977 4.187 -12.270 1.00 91.00 327 LEU A N 1
ATOM 2720 C CA . LEU A 1 327 ? 13.373 4.355 -13.670 1.00 91.00 327 LEU A CA 1
ATOM 2721 C C . LEU A 1 327 ? 14.898 4.426 -13.894 1.00 91.00 327 LEU A C 1
ATOM 2723 O O . LEU A 1 327 ? 15.353 3.788 -14.844 1.00 91.00 327 LEU A O 1
ATOM 2727 N N . PRO A 1 328 ? 15.708 5.122 -13.065 1.00 87.69 328 PRO A N 1
ATOM 2728 C CA . PRO A 1 328 ? 17.163 5.133 -13.223 1.00 87.69 328 PRO A CA 1
ATOM 2729 C C . PRO A 1 328 ? 17.776 3.731 -13.117 1.00 87.69 328 PRO A C 1
ATOM 2731 O O . PRO A 1 328 ? 18.601 3.354 -13.946 1.00 87.69 328 PRO A O 1
ATOM 2734 N N . VAL A 1 329 ? 17.313 2.932 -12.150 1.00 89.06 329 VAL A N 1
ATOM 2735 C CA . VAL A 1 329 ? 17.782 1.556 -11.921 1.00 89.06 329 VAL A CA 1
ATOM 2736 C C . VAL A 1 329 ? 17.398 0.660 -13.099 1.00 89.06 329 VAL A C 1
ATOM 2738 O O . VAL A 1 329 ? 18.219 -0.109 -13.603 1.00 89.06 329 VAL A O 1
ATOM 2741 N N . ILE A 1 330 ? 16.165 0.799 -13.598 1.00 88.50 330 ILE A N 1
ATOM 2742 C CA . ILE A 1 330 ? 15.694 0.072 -14.785 1.00 88.50 330 ILE A CA 1
ATOM 2743 C C . ILE A 1 330 ? 16.562 0.430 -15.998 1.00 88.50 330 ILE A C 1
ATOM 2745 O O . ILE A 1 330 ? 17.007 -0.464 -16.715 1.00 88.50 330 ILE A O 1
ATOM 2749 N N . MET A 1 331 ? 16.851 1.713 -16.209 1.00 86.19 331 MET A N 1
ATOM 2750 C CA . MET A 1 331 ? 17.660 2.184 -17.335 1.00 86.19 331 MET A CA 1
ATOM 2751 C C . MET A 1 331 ? 19.114 1.716 -17.274 1.00 86.19 331 MET A C 1
ATOM 2753 O O . MET A 1 331 ? 19.685 1.398 -18.314 1.00 86.19 331 MET A O 1
ATOM 2757 N N . GLU A 1 332 ? 19.704 1.626 -16.082 1.00 85.00 332 GLU A N 1
ATOM 2758 C CA . GLU A 1 332 ? 21.052 1.077 -15.900 1.00 85.00 332 GLU A CA 1
ATOM 2759 C C . GLU A 1 332 ? 21.096 -0.435 -16.170 1.00 85.00 332 GLU A C 1
ATOM 2761 O O . GLU A 1 332 ? 22.062 -0.944 -16.738 1.00 85.00 332 GLU A O 1
ATOM 2766 N N . SER A 1 333 ? 20.023 -1.155 -15.827 1.00 86.00 333 SER A N 1
ATOM 2767 C CA . SER A 1 333 ? 19.922 -2.599 -16.074 1.00 86.00 333 SER A CA 1
ATOM 2768 C C . SER A 1 333 ? 19.716 -2.964 -17.551 1.00 86.00 333 SER A C 1
ATOM 2770 O O . SER A 1 333 ? 20.033 -4.082 -17.968 1.00 86.00 333 SER A O 1
ATOM 2772 N N . VAL A 1 334 ? 19.186 -2.038 -18.359 1.00 86.12 334 VAL A N 1
ATOM 2773 C CA . VAL A 1 334 ? 18.888 -2.267 -19.776 1.00 86.12 334 VAL A CA 1
ATOM 2774 C C . VAL A 1 334 ? 20.038 -1.756 -20.642 1.00 86.12 334 VAL A C 1
ATOM 2776 O O . VAL A 1 334 ? 20.172 -0.562 -20.901 1.00 86.12 334 VAL A O 1
ATOM 2779 N N . ASP A 1 335 ? 20.831 -2.677 -21.192 1.00 86.62 335 ASP A N 1
ATOM 2780 C CA . ASP A 1 335 ? 21.882 -2.343 -22.160 1.00 86.62 335 ASP A CA 1
ATOM 2781 C C . ASP A 1 335 ? 21.301 -2.053 -23.560 1.00 86.62 335 ASP A C 1
ATOM 2783 O O . ASP A 1 335 ? 21.348 -2.864 -24.493 1.00 86.62 335 ASP A O 1
ATOM 2787 N N . VAL A 1 336 ? 20.726 -0.855 -23.699 1.00 87.38 336 VAL A N 1
ATOM 2788 C CA . VAL A 1 336 ? 20.175 -0.326 -24.958 1.00 87.38 336 VAL A CA 1
ATOM 2789 C C . VAL A 1 336 ? 21.230 -0.304 -26.064 1.00 87.38 336 VAL A C 1
ATOM 2791 O O . VAL A 1 336 ? 20.922 -0.564 -27.228 1.00 87.38 336 VAL A O 1
ATOM 2794 N N . GLU A 1 337 ? 22.477 -0.004 -25.714 1.00 88.44 337 GLU A N 1
ATOM 2795 C CA . GLU A 1 337 ? 23.565 0.149 -26.674 1.00 88.44 337 GLU A CA 1
ATOM 2796 C C . GLU A 1 337 ? 23.864 -1.181 -27.369 1.00 88.44 337 GLU A C 1
ATOM 2798 O O . GLU A 1 337 ? 23.841 -1.270 -28.602 1.00 88.44 337 GLU A O 1
ATOM 2803 N N . THR A 1 338 ? 24.023 -2.252 -26.591 1.00 89.69 338 THR A N 1
ATOM 2804 C CA . THR A 1 338 ? 24.222 -3.599 -27.133 1.00 89.69 338 THR A CA 1
ATOM 2805 C C . THR A 1 338 ? 22.997 -4.089 -27.902 1.00 89.69 338 THR A C 1
ATOM 2807 O O . THR A 1 338 ? 23.146 -4.675 -28.981 1.00 89.69 338 THR A O 1
ATOM 2810 N N . LEU A 1 339 ? 21.780 -3.819 -27.412 1.00 90.12 339 LEU A N 1
ATOM 2811 C CA . LEU A 1 339 ? 20.540 -4.195 -28.103 1.00 90.12 339 LEU A CA 1
ATOM 2812 C C . LEU A 1 339 ? 20.447 -3.560 -29.497 1.00 90.12 339 LEU A C 1
ATOM 2814 O O . LEU A 1 339 ? 20.199 -4.259 -30.487 1.00 90.12 339 LEU A O 1
ATOM 2818 N N . VAL A 1 340 ? 20.696 -2.251 -29.598 1.00 90.12 340 VAL A N 1
ATOM 2819 C CA . VAL A 1 340 ? 20.667 -1.527 -30.876 1.00 90.12 340 VAL A CA 1
ATOM 2820 C C . VAL A 1 340 ? 21.813 -1.979 -31.777 1.00 90.12 340 VAL A C 1
ATOM 2822 O O . VAL A 1 340 ? 21.569 -2.267 -32.951 1.00 90.12 340 VAL A O 1
ATOM 2825 N N . LYS A 1 341 ? 23.036 -2.130 -31.247 1.00 91.12 341 LYS A N 1
ATOM 2826 C CA . LYS A 1 341 ? 24.195 -2.621 -32.012 1.00 91.12 341 LYS A CA 1
ATOM 2827 C C . LYS A 1 341 ? 23.896 -3.980 -32.650 1.00 91.12 341 LYS A C 1
ATOM 2829 O O . LYS A 1 341 ? 24.085 -4.156 -33.856 1.00 91.12 341 LYS A O 1
ATOM 2834 N N . ASN A 1 342 ? 23.379 -4.929 -31.870 1.00 90.69 342 ASN A N 1
ATOM 2835 C CA . ASN A 1 342 ? 23.031 -6.267 -32.350 1.00 90.69 342 ASN A CA 1
ATOM 2836 C C . ASN A 1 342 ? 21.907 -6.225 -33.386 1.00 90.69 342 ASN A C 1
ATOM 2838 O O . ASN A 1 342 ? 21.994 -6.894 -34.419 1.00 90.69 342 ASN A O 1
ATOM 2842 N N . ARG A 1 343 ? 20.883 -5.389 -33.166 1.00 88.75 343 ARG A N 1
ATOM 2843 C CA . ARG A 1 343 ? 19.793 -5.225 -34.131 1.00 88.75 343 ARG A CA 1
ATOM 2844 C C . ARG A 1 343 ? 20.302 -4.665 -35.456 1.00 88.75 343 ARG A C 1
ATOM 2846 O O . ARG A 1 343 ? 20.008 -5.251 -36.498 1.00 88.75 343 ARG A O 1
ATOM 2853 N N . VAL A 1 344 ? 21.117 -3.610 -35.431 1.00 86.75 344 VAL A N 1
ATOM 2854 C CA . VAL A 1 344 ? 21.712 -3.022 -36.642 1.00 86.75 344 VAL A CA 1
ATOM 2855 C C . VAL A 1 344 ? 22.626 -4.020 -37.346 1.00 86.75 344 VAL A C 1
ATOM 2857 O O . VAL A 1 344 ? 22.603 -4.070 -38.570 1.00 86.75 344 VAL A O 1
ATOM 2860 N N . ASN A 1 345 ? 23.377 -4.854 -36.622 1.00 86.12 345 ASN A N 1
ATOM 2861 C CA . ASN A 1 345 ? 24.226 -5.907 -37.198 1.00 86.12 345 ASN A CA 1
ATOM 2862 C C . ASN A 1 345 ? 23.448 -7.117 -37.749 1.00 86.12 345 ASN A C 1
ATOM 2864 O O . ASN A 1 345 ? 23.975 -7.834 -38.597 1.00 86.12 345 ASN A O 1
ATOM 2868 N N . SER A 1 346 ? 22.196 -7.318 -37.328 1.00 86.81 346 SER A N 1
ATOM 2869 C CA . SER A 1 346 ? 21.341 -8.419 -37.801 1.00 86.81 346 SER A CA 1
ATOM 2870 C C . SER A 1 346 ? 20.619 -8.141 -39.126 1.00 86.81 346 SER A C 1
ATOM 2872 O O . SER A 1 346 ? 20.185 -9.079 -39.787 1.00 86.81 346 SER A O 1
ATOM 2874 N N . LEU A 1 347 ? 20.500 -6.872 -39.538 1.00 85.31 347 LEU A N 1
ATOM 2875 C CA . LEU A 1 347 ? 19.813 -6.506 -40.784 1.00 85.31 347 LEU A CA 1
ATOM 2876 C C . LEU A 1 347 ? 20.509 -7.100 -42.036 1.00 85.31 347 LEU A C 1
ATOM 2878 O O . LEU A 1 347 ? 21.734 -7.234 -42.077 1.00 85.31 347 LEU A O 1
ATOM 2882 N N . PRO A 1 348 ? 19.793 -7.454 -43.102 1.00 85.56 348 PRO A N 1
ATOM 2883 C CA . PRO A 1 348 ? 20.433 -7.757 -44.379 1.00 85.56 348 PRO A CA 1
ATOM 2884 C C . PRO A 1 348 ? 21.213 -6.539 -44.906 1.00 85.56 348 PRO A C 1
ATOM 2886 O O . PRO A 1 348 ? 20.781 -5.395 -44.758 1.00 85.56 348 PRO A O 1
ATOM 2889 N N . ILE A 1 349 ? 22.383 -6.760 -45.515 1.00 78.38 349 ILE A N 1
ATOM 2890 C CA . ILE A 1 349 ? 23.219 -5.667 -46.060 1.00 78.38 349 ILE A CA 1
ATOM 2891 C C . ILE A 1 349 ? 22.487 -4.958 -47.209 1.00 78.38 349 ILE A C 1
ATOM 2893 O O . ILE A 1 349 ? 22.651 -3.757 -47.412 1.00 78.38 349 ILE A O 1
ATOM 2897 N N . GLU A 1 350 ? 21.630 -5.694 -47.906 1.00 80.50 350 GLU A N 1
ATOM 2898 C CA . GLU A 1 350 ? 20.767 -5.238 -48.986 1.00 80.50 350 GLU A CA 1
ATOM 2899 C C . GLU A 1 350 ? 19.764 -4.174 -48.516 1.00 80.50 350 GLU A C 1
ATOM 2901 O O . GLU A 1 350 ? 19.491 -3.227 -49.250 1.00 80.50 350 GLU A O 1
ATOM 2906 N N . GLU A 1 351 ? 19.247 -4.278 -47.286 1.00 80.25 351 GLU A N 1
ATOM 2907 C CA . GLU A 1 351 ? 18.346 -3.266 -46.719 1.00 80.25 351 GLU A CA 1
ATOM 2908 C C . GLU A 1 351 ? 19.090 -1.961 -46.424 1.00 80.25 351 GLU A C 1
ATOM 2910 O O . GLU A 1 351 ? 18.585 -0.875 -46.710 1.00 80.25 351 GLU A O 1
ATOM 2915 N N . VAL A 1 352 ? 20.323 -2.060 -45.917 1.00 76.75 352 VAL A N 1
ATOM 2916 C CA . VAL A 1 352 ? 21.186 -0.894 -45.674 1.00 76.75 352 VAL A CA 1
ATOM 2917 C C . VAL A 1 352 ? 21.554 -0.214 -46.997 1.00 76.75 352 VAL A C 1
ATOM 2919 O O . VAL A 1 352 ? 21.467 1.009 -47.101 1.00 76.75 352 VAL A O 1
ATOM 2922 N N . GLU A 1 353 ? 21.912 -0.994 -48.024 1.00 78.69 353 GLU A N 1
ATOM 2923 C CA . GLU A 1 353 ? 22.151 -0.497 -49.387 1.00 78.69 353 GLU A CA 1
ATOM 2924 C C . GLU A 1 353 ? 20.909 0.228 -49.926 1.00 78.69 353 GLU A C 1
ATOM 2926 O O . GLU A 1 353 ? 21.029 1.345 -50.425 1.00 78.69 353 GLU A O 1
ATOM 2931 N N . LEU A 1 354 ? 19.715 -0.353 -49.771 1.00 82.38 354 LEU A N 1
ATOM 2932 C CA . LEU A 1 354 ? 18.465 0.231 -50.259 1.00 82.38 354 LEU A CA 1
ATOM 2933 C C . LEU A 1 354 ? 18.131 1.556 -49.566 1.00 82.38 354 LEU A C 1
ATOM 2935 O O . LEU A 1 354 ? 17.760 2.513 -50.247 1.00 82.38 354 LEU A O 1
ATOM 2939 N N . ILE A 1 355 ? 18.290 1.638 -48.240 1.00 81.81 355 ILE A N 1
ATOM 2940 C CA . ILE A 1 355 ? 18.060 2.876 -47.479 1.00 81.81 355 ILE A CA 1
ATOM 2941 C C . ILE A 1 355 ? 19.011 3.975 -47.959 1.00 81.81 355 ILE A C 1
ATOM 2943 O O . ILE A 1 355 ? 18.564 5.079 -48.269 1.00 81.81 355 ILE A O 1
ATOM 2947 N N . VAL A 1 356 ? 20.308 3.673 -48.063 1.00 79.81 356 VAL A N 1
ATOM 2948 C CA . VAL A 1 356 ? 21.311 4.663 -48.475 1.00 79.81 356 VAL A CA 1
ATOM 2949 C C . VAL A 1 356 ? 21.097 5.074 -49.931 1.00 79.81 356 VAL A C 1
ATOM 2951 O O . VAL A 1 356 ? 20.991 6.265 -50.207 1.00 79.81 356 VAL A O 1
ATOM 2954 N N . LEU A 1 357 ? 20.959 4.124 -50.864 1.00 80.38 357 LEU A N 1
ATOM 2955 C CA . LEU A 1 357 ? 20.747 4.430 -52.282 1.00 80.38 357 LEU A CA 1
ATOM 2956 C C . LEU A 1 357 ? 19.467 5.236 -52.506 1.00 80.38 357 LEU A C 1
ATOM 2958 O O . LEU A 1 357 ? 19.482 6.170 -53.301 1.00 80.38 357 LEU A O 1
ATOM 2962 N N . LYS A 1 358 ? 18.376 4.949 -51.787 1.00 83.50 358 LYS A N 1
ATOM 2963 C CA . LYS A 1 358 ? 17.139 5.735 -51.908 1.00 83.50 358 LYS A CA 1
ATOM 2964 C C . LYS A 1 358 ? 17.335 7.201 -51.505 1.00 83.50 358 LYS A C 1
ATOM 2966 O O . LYS A 1 358 ? 16.659 8.060 -52.061 1.00 83.50 358 LYS A O 1
ATOM 2971 N N . LEU A 1 359 ? 18.253 7.480 -50.579 1.00 83.56 359 LEU A N 1
ATOM 2972 C CA . LEU A 1 359 ? 18.554 8.835 -50.112 1.00 83.56 359 LEU A CA 1
ATOM 2973 C C . LEU A 1 359 ? 19.539 9.588 -51.018 1.00 83.56 359 LEU A C 1
ATOM 2975 O O . LEU A 1 359 ? 19.403 10.797 -51.148 1.00 83.56 359 LEU A O 1
ATOM 2979 N N . ILE A 1 360 ? 20.519 8.907 -51.633 1.00 86.56 360 ILE A N 1
ATOM 2980 C CA . ILE A 1 360 ? 21.638 9.581 -52.333 1.00 86.56 360 ILE A CA 1
ATOM 2981 C C . ILE A 1 360 ? 21.757 9.279 -53.836 1.00 86.56 360 ILE A C 1
ATOM 2983 O O . ILE A 1 360 ? 22.681 9.765 -54.482 1.00 86.56 360 ILE A O 1
ATOM 2987 N N . ASN A 1 361 ? 20.877 8.464 -54.426 1.00 84.12 361 ASN A N 1
ATOM 2988 C CA . ASN A 1 361 ? 21.018 8.020 -55.823 1.00 84.12 361 ASN A CA 1
ATOM 2989 C C . ASN A 1 361 ? 21.058 9.172 -56.844 1.00 84.12 361 ASN A C 1
ATOM 2991 O O . ASN A 1 361 ? 21.772 9.065 -57.841 1.00 84.12 361 ASN A O 1
ATOM 2995 N N . GLU A 1 362 ? 20.333 10.266 -56.610 1.00 84.12 362 GLU A N 1
ATOM 2996 C CA . GLU A 1 362 ? 20.403 11.447 -57.483 1.00 84.12 362 GLU A CA 1
ATOM 2997 C C . GLU A 1 362 ? 21.788 12.105 -57.415 1.00 84.12 362 GLU A C 1
ATOM 2999 O O . GLU A 1 362 ? 22.417 12.318 -58.452 1.00 84.12 362 GLU A O 1
ATOM 3004 N N . GLU A 1 363 ? 22.327 12.287 -56.209 1.00 88.25 363 GLU A N 1
ATOM 3005 C CA . GLU A 1 363 ? 23.663 12.854 -55.984 1.00 88.25 363 GLU A CA 1
ATOM 3006 C C . GLU A 1 363 ? 24.775 12.002 -56.611 1.00 88.25 363 GLU A C 1
ATOM 3008 O O . GLU A 1 363 ? 25.680 12.509 -57.276 1.00 88.25 363 GLU A O 1
ATOM 3013 N N . LEU A 1 364 ? 24.677 10.675 -56.494 1.00 86.19 364 LEU A N 1
ATOM 3014 C CA . LEU A 1 364 ? 25.645 9.740 -57.079 1.00 86.19 364 LEU A CA 1
ATOM 3015 C C . LEU A 1 364 ? 25.707 9.828 -58.617 1.00 86.19 364 LEU A C 1
ATOM 3017 O O . LEU A 1 364 ? 26.778 9.659 -59.220 1.00 86.19 364 LEU A O 1
ATOM 3021 N N . ARG A 1 365 ? 24.576 10.122 -59.273 1.00 86.69 365 ARG A N 1
ATOM 3022 C CA . ARG A 1 365 ? 24.526 10.325 -60.730 1.00 86.69 365 ARG A CA 1
ATOM 3023 C C . ARG A 1 365 ? 25.274 11.585 -61.151 1.00 86.69 365 ARG A C 1
ATOM 3025 O O . ARG A 1 365 ? 26.000 11.526 -62.144 1.00 86.69 365 ARG A O 1
ATOM 3032 N N . TYR A 1 366 ? 25.167 12.676 -60.390 1.00 91.88 366 TYR A N 1
ATOM 3033 C CA . TYR A 1 366 ? 25.917 13.905 -60.668 1.00 91.88 366 TYR A CA 1
ATOM 3034 C C . TYR A 1 366 ? 27.425 13.680 -60.590 1.00 91.88 366 TYR A C 1
ATOM 3036 O O . TYR A 1 366 ? 28.141 14.089 -61.500 1.00 91.88 366 TYR A O 1
ATOM 3044 N N . ILE A 1 367 ? 27.912 12.951 -59.581 1.00 90.44 367 ILE A N 1
ATOM 3045 C CA . ILE A 1 367 ? 29.348 12.640 -59.462 1.00 90.44 367 ILE A CA 1
ATOM 3046 C C . ILE A 1 367 ? 29.827 11.834 -60.683 1.00 90.44 367 ILE A C 1
ATOM 3048 O O . ILE A 1 367 ? 30.889 12.104 -61.243 1.00 90.44 367 ILE A O 1
ATOM 3052 N N . THR A 1 368 ? 29.018 10.878 -61.152 1.00 91.50 368 THR A N 1
ATOM 3053 C CA . THR A 1 368 ? 29.355 10.049 -62.324 1.00 91.50 368 THR A CA 1
ATOM 3054 C C . THR A 1 368 ? 29.388 10.865 -63.613 1.00 91.50 368 THR A C 1
ATOM 3056 O O . THR A 1 368 ? 30.297 10.707 -64.430 1.00 91.50 368 THR A O 1
ATOM 3059 N N . LEU A 1 369 ? 28.436 11.784 -63.773 1.00 92.62 369 LEU A N 1
ATOM 3060 C CA . LEU A 1 369 ? 28.403 12.710 -64.898 1.00 92.62 369 LEU A CA 1
ATOM 3061 C C . LEU A 1 369 ? 29.603 13.669 -64.879 1.00 92.62 369 LEU A C 1
ATOM 3063 O O . LEU A 1 369 ? 30.250 13.843 -65.910 1.00 92.62 369 LEU A O 1
ATOM 3067 N N . LEU A 1 370 ? 29.942 14.236 -63.717 1.00 93.94 370 LEU A N 1
ATOM 3068 C CA . LEU A 1 370 ? 31.116 15.097 -63.545 1.00 93.94 370 LEU A CA 1
ATOM 3069 C C . LEU A 1 370 ? 32.414 14.363 -63.886 1.00 93.94 370 LEU A C 1
ATOM 3071 O O . LEU A 1 370 ? 33.274 14.940 -64.545 1.00 93.94 370 LEU A O 1
ATOM 3075 N N . GLY A 1 371 ? 32.535 13.085 -63.514 1.00 92.44 371 GLY A N 1
ATOM 3076 C CA . GLY A 1 371 ? 33.660 12.242 -63.922 1.00 92.44 371 GLY A CA 1
ATOM 3077 C C . GLY A 1 371 ? 33.797 12.149 -65.444 1.00 92.44 371 GLY A C 1
ATOM 3078 O O . GLY A 1 371 ? 34.898 12.283 -65.978 1.00 92.44 371 GLY A O 1
ATOM 3079 N N . GLY A 1 372 ? 32.677 12.002 -66.157 1.00 94.69 372 GLY A N 1
ATOM 3080 C CA . GLY A 1 372 ? 32.659 12.028 -67.621 1.00 94.69 372 GLY A CA 1
ATOM 3081 C C . GLY A 1 372 ? 33.031 13.392 -68.209 1.00 94.69 372 GLY A C 1
ATOM 3082 O O . GLY A 1 372 ? 33.839 13.468 -69.132 1.00 94.69 372 GLY A O 1
ATOM 3083 N N . VAL A 1 373 ? 32.508 14.483 -67.648 1.00 96.06 373 VAL A N 1
ATOM 3084 C CA . VAL A 1 373 ? 32.839 15.850 -68.089 1.00 96.06 373 VAL A CA 1
ATOM 3085 C C . VAL A 1 373 ? 34.323 16.159 -67.875 1.00 96.06 373 VAL A C 1
ATOM 3087 O O . VAL A 1 373 ? 34.984 16.665 -68.779 1.00 96.06 373 VAL A O 1
ATOM 3090 N N . LEU A 1 374 ? 34.883 15.811 -66.716 1.00 94.19 374 LEU A N 1
ATOM 3091 C CA . LEU A 1 374 ? 36.309 15.989 -66.433 1.00 94.19 374 LEU A CA 1
ATOM 3092 C C . LEU A 1 374 ? 37.176 15.141 -67.366 1.00 94.19 374 LEU A C 1
ATOM 3094 O O . LEU A 1 374 ? 38.162 15.640 -67.904 1.00 94.19 374 LEU A O 1
ATOM 3098 N N . GLY A 1 375 ? 36.783 13.890 -67.615 1.00 94.62 375 GLY A N 1
ATOM 3099 C CA . GLY A 1 375 ? 37.453 13.025 -68.582 1.00 94.62 375 GLY A CA 1
ATOM 3100 C C . GLY A 1 375 ? 37.460 13.612 -69.997 1.00 94.62 375 GLY A C 1
ATOM 3101 O O . GLY A 1 375 ? 38.485 13.566 -70.679 1.00 94.62 375 GLY A O 1
ATOM 3102 N N . PHE A 1 376 ? 36.352 14.233 -70.413 1.00 95.31 376 PHE A N 1
ATOM 3103 C CA . PHE A 1 376 ? 36.260 14.952 -71.684 1.00 95.31 376 PHE A CA 1
ATOM 3104 C C . PHE A 1 376 ? 37.217 16.147 -71.745 1.00 95.31 376 PHE A C 1
ATOM 3106 O O . PHE A 1 376 ? 37.927 16.327 -72.738 1.00 95.31 376 PHE A O 1
ATOM 3113 N N . ILE A 1 377 ? 37.260 16.953 -70.680 1.00 95.81 377 ILE A N 1
ATOM 3114 C CA . ILE A 1 377 ? 38.142 18.124 -70.579 1.00 95.81 377 ILE A CA 1
ATOM 3115 C C . ILE A 1 377 ? 39.609 17.692 -70.647 1.00 95.81 377 ILE A C 1
ATOM 3117 O O . ILE A 1 377 ? 40.372 18.254 -71.429 1.00 95.81 377 ILE A O 1
ATOM 3121 N N . ILE A 1 378 ? 40.002 16.664 -69.890 1.00 93.94 378 ILE A N 1
ATOM 3122 C CA . ILE A 1 378 ? 41.377 16.145 -69.881 1.00 93.94 378 ILE A CA 1
ATOM 3123 C C . ILE A 1 378 ? 41.768 15.624 -71.267 1.00 93.94 378 ILE A C 1
ATOM 3125 O O . ILE A 1 378 ? 42.828 15.984 -71.775 1.00 93.94 378 ILE A O 1
ATOM 3129 N N . GLY A 1 379 ? 40.903 14.837 -71.913 1.00 92.69 379 GLY A N 1
ATOM 3130 C CA . GLY A 1 379 ? 41.164 14.350 -73.269 1.00 92.69 379 GLY A CA 1
ATOM 3131 C C . GLY A 1 379 ? 41.249 15.483 -74.300 1.00 92.69 379 GLY A C 1
ATOM 3132 O O . GLY A 1 379 ? 42.063 15.420 -75.218 1.00 92.69 379 GLY A O 1
ATOM 3133 N N . SER A 1 380 ? 40.475 16.558 -74.119 1.00 93.31 380 SER A N 1
ATOM 3134 C CA . SER A 1 380 ? 40.547 17.762 -74.965 1.00 93.31 380 SER A CA 1
ATOM 3135 C C . SER A 1 380 ? 41.861 18.517 -74.779 1.00 93.31 380 SER A C 1
ATOM 3137 O O . SER A 1 380 ? 42.494 18.912 -75.757 1.00 93.31 380 SER A O 1
ATOM 3139 N N . LEU A 1 381 ? 42.315 18.666 -73.533 1.00 93.31 381 LEU A N 1
ATOM 3140 C CA . LEU A 1 381 ? 43.612 19.268 -73.221 1.00 93.31 381 LEU A CA 1
ATOM 3141 C C . LEU A 1 381 ? 44.777 18.429 -73.756 1.00 93.31 381 LEU A C 1
ATOM 3143 O O . LEU A 1 381 ? 45.744 18.989 -74.265 1.00 93.31 381 LEU A O 1
ATOM 3147 N N . GLN A 1 382 ? 44.675 17.100 -73.699 1.00 90.19 382 GLN A N 1
ATOM 3148 C CA . GLN A 1 382 ? 45.685 16.192 -74.247 1.00 90.19 382 GLN A CA 1
ATOM 3149 C C . GLN A 1 382 ? 45.853 16.377 -75.760 1.00 90.19 382 GLN A C 1
ATOM 3151 O O . GLN A 1 382 ? 46.977 16.422 -76.257 1.00 90.19 382 GLN A O 1
ATOM 3156 N N . VAL A 1 383 ? 44.745 16.529 -76.487 1.00 91.06 383 VAL A N 1
ATOM 3157 C CA . VAL A 1 383 ? 44.761 16.807 -77.929 1.00 91.06 383 VAL A CA 1
ATOM 3158 C C . VAL A 1 383 ? 45.380 18.169 -78.231 1.00 91.06 383 VAL A C 1
ATOM 3160 O O . VAL A 1 383 ? 46.228 18.271 -79.116 1.00 91.06 383 VAL A O 1
ATOM 3163 N N . LEU A 1 384 ? 44.995 19.204 -77.477 1.00 89.56 384 LEU A N 1
ATOM 3164 C CA . LEU A 1 384 ? 45.560 20.546 -77.620 1.00 89.56 384 LEU A CA 1
ATOM 3165 C C . LEU A 1 384 ? 47.081 20.538 -77.399 1.00 89.56 384 LEU A C 1
ATOM 3167 O O . LEU A 1 384 ? 47.824 21.134 -78.172 1.00 89.56 384 LEU A O 1
ATOM 3171 N N . PHE A 1 385 ? 47.545 19.824 -76.372 1.00 90.19 385 PHE A N 1
ATOM 3172 C CA . PHE A 1 385 ? 48.965 19.700 -76.051 1.00 90.19 385 PHE A CA 1
ATOM 3173 C C . PHE A 1 385 ? 49.749 18.952 -77.139 1.00 90.19 385 PHE A C 1
ATOM 3175 O O . PHE A 1 385 ? 50.825 19.395 -77.541 1.00 90.19 385 PHE A O 1
ATOM 3182 N N . LEU A 1 386 ? 49.194 17.853 -77.663 1.00 86.50 386 LEU A N 1
ATOM 3183 C CA . LEU A 1 386 ? 49.787 17.113 -78.783 1.00 86.50 386 LEU A CA 1
ATOM 3184 C C . LEU A 1 386 ? 49.927 17.986 -80.037 1.00 86.50 386 LEU A C 1
ATOM 3186 O O . LEU A 1 386 ? 50.940 17.890 -80.725 1.00 86.50 386 LEU A O 1
ATOM 3190 N N . HIS A 1 387 ? 48.954 18.862 -80.301 1.00 83.94 387 HIS A N 1
ATOM 3191 C CA . HIS A 1 387 ? 48.979 19.773 -81.448 1.00 83.94 387 HIS A CA 1
ATOM 3192 C C . HIS A 1 387 ? 49.934 20.965 -81.275 1.00 83.94 387 HIS A C 1
ATOM 3194 O O . HIS A 1 387 ? 50.380 21.528 -82.263 1.00 83.94 387 HIS A O 1
ATOM 3200 N N . LEU A 1 388 ? 50.247 21.360 -80.036 1.00 82.75 388 LEU A N 1
ATOM 3201 C CA . LEU A 1 388 ? 51.232 22.410 -79.736 1.00 82.75 388 LEU A CA 1
ATOM 3202 C C . LEU A 1 388 ? 52.683 21.896 -79.741 1.00 82.75 388 LEU A C 1
ATOM 3204 O O . LEU A 1 388 ? 53.608 22.701 -79.807 1.00 82.75 388 LEU A O 1
ATOM 3208 N N . THR A 1 389 ? 52.879 20.579 -79.616 1.00 76.81 389 THR A N 1
ATOM 3209 C CA . THR A 1 389 ? 54.205 19.936 -79.503 1.00 76.81 389 THR A CA 1
ATOM 3210 C C . THR A 1 389 ? 54.626 19.203 -80.788 1.00 76.81 389 THR A C 1
ATOM 3212 O O . THR A 1 389 ? 55.792 18.831 -80.915 1.00 76.81 389 THR A O 1
ATOM 3215 N N . SER A 1 390 ? 53.690 18.987 -81.721 1.00 65.50 390 SER A N 1
ATOM 3216 C CA . SER A 1 390 ? 53.941 18.482 -83.084 1.00 65.50 390 SER A CA 1
ATOM 3217 C C . SER A 1 390 ? 54.063 19.648 -84.050 1.00 65.50 390 SER A C 1
ATOM 3219 O O . SER A 1 390 ? 54.894 19.548 -84.979 1.00 65.50 390 SER A O 1
#